Protein 1N10 (pdb70)

B-factor: mean 45.15, std 18.93, range [12.48, 135.52]

Secondary structure (DSSP, 8-state):
--SPPPSP---B---S-EEEEEEEE---TT----TTSTTTTT-EEEE-HHHHGGGTTSS-EEEEEE-SSTTB-S--EEEEEEEE-SS-SSSSEEEEEHHHHHTTBSTT-HHHHHTT-SEEEEEEE----PPTT---EEEE-TT-BTTEEEEEEE----SS-EEEEEEEEBTB-PPEEPBP-TTT-EEEE-SS---S-EEEEEEESSS-EEEEEEEE-SS--SSEEEE-/--SPP------B---S-EEEEEEEE---TT----TTSTTTTT-EEEE-HHHHGGGTTSS-EEEEEE-SSTTB-S--EEEEEEEE-SS-SSSSEEEEEHHHHHTTBSTT-HHHHHTT-SEEEEEEE----PPTT---EEEE-TT-BTTEEEEEEE----SS-EEEEEEEEBTB-PPEEPBP-GGG-EEEE-SS---S-EEEEEEESSS-EEEEEEEE-SS--SSEEEE-

Nearest PDB structures (foldseek):
  1n10-assembly2_B  TM=9.874E-01  e=1.298E-50  Phleum pratense
  2hcz-assembly1_X  TM=8.961E-01  e=4.725E-28  Zea mays
  7xc8-assembly1_A  TM=8.742E-01  e=3.033E-17  Gossypium hirsutum
  1whp-assembly1_A  TM=9.095E-01  e=6.668E-09  Phleum pratense
  6mfa-assembly1_A  TM=3.751E-01  e=1.039E+00  Homo sapiens

CATH classification: 2.40.40.10 (+1 more: 2.60.40.760)

InterPro domains:
  IPR005795 Major pollen allergen Lol pI [PR00829] (80-91)
  IPR005795 Major pollen allergen Lol pI [PR00829] (100-110)
  IPR005795 Major pollen allergen Lol pI [PR00829] (117-132)
  IPR005795 Major pollen allergen Lol pI [PR00829] (139-154)
  IPR005795 Major pollen allergen Lol pI [PR00829] (172-187)
  IPR005795 Major pollen allergen Lol pI [PR00829] (188-203)
  IPR005795 Major pollen allergen Lol pI [PR00829] (218-235)
  IPR005795 Major pollen allergen Lol pI [PR00829] (238-255)
  IPR007112 Expansin/pollen allergen, DPBB domain [PS50842] (61-167)
  IPR007112 Expansin/pollen allergen, DPBB domain [SM00837] (78-157)
  IPR007117 Expansin, cellulose-binding-like domain [PF01357] (170-251)
  IPR007117 Expansin, cellulose-binding-like domain [PS50843] (181-262)
  IPR007118 Expansin/Lol pI [PR01225] (40-55)
  IPR007118 Expansin/Lol pI [PR01225] (60-78)
  IPR007118 Expansin/Lol pI [PR01225] (82-100)
  IPR007118 Expansin/Lol pI [PR01225] (150-166)
  IPR007118 Expansin/Lol pI [PR01225] (209-223)
  IPR007118 Expansin/Lol pI [PR01225] (248-262)
  IPR009009 RlpA-like protein, double-psi beta-barrel domain [PF03330] (79-141)
  IPR036749 Expansin, cellulose-binding-like domain superfamily [G3DSA:2.60.40.760] (163-263)

Structure (mmCIF, N/CA/C/O backbone):
data_1N10
#
_entry.id   1N10
#
_cell.length_a   59.685
_cell.length_b   65.526
_cell.length_c   144.769
_cell.angle_alpha   90.0
_cell.angle_beta   90.0
_cell.angle_gamma   90.0
#
_symmetry.space_group_name_H-M   'P 21 21 21'
#
loop_
_entity.id
_entity.type
_entity.pdbx_description
1 polymer 'Pollen allergen Phl p 1'
2 non-polymer 2-acetamido-2-deoxy-beta-D-glucopyranose
#
loop_
_atom_site.group_PDB
_atom_site.id
_atom_site.type_symbol
_atom_site.label_atom_id
_atom_site.label_alt_id
_atom_site.label_comp_id
_atom_site.label_asym_id
_atom_site.label_entity_id
_atom_site.label_seq_id
_atom_site.pdbx_PDB_ins_code
_atom_site.Cartn_x
_atom_site.Cartn_y
_atom_site.Cartn_z
_atom_site.occupancy
_atom_site.B_iso_or_equiv
_atom_site.auth_seq_id
_atom_site.auth_comp_id
_atom_site.auth_asym_id
_atom_site.auth_atom_id
_atom_site.pdbx_PDB_model_num
ATOM 1 N N . PRO A 1 3 ? -10.644 30.649 49.092 1.00 99.67 1003 PRO A N 1
ATOM 2 C CA . PRO A 1 3 ? -9.182 30.551 49.313 1.00 98.80 1003 PRO A CA 1
ATOM 3 C C . PRO A 1 3 ? -8.335 31.209 48.214 1.00 96.63 1003 PRO A C 1
ATOM 4 O O . PRO A 1 3 ? -7.107 31.075 48.212 1.00 98.77 1003 PRO A O 1
ATOM 8 N N . LYS A 1 4 ? -9.002 31.912 47.294 1.00 94.47 1004 LYS A N 1
ATOM 9 C CA . LYS A 1 4 ? -8.363 32.633 46.176 1.00 90.13 1004 LYS A CA 1
ATOM 10 C C . LYS A 1 4 ? -7.788 31.726 45.070 1.00 85.01 1004 LYS A C 1
ATOM 11 O O . LYS A 1 4 ? -8.503 30.911 44.482 1.00 81.78 1004 LYS A O 1
ATOM 17 N N . VAL A 1 5 ? -6.504 31.900 44.768 1.00 75.79 1005 VAL A N 1
ATOM 18 C CA . VAL A 1 5 ? -5.829 31.084 43.763 1.00 67.95 1005 VAL A CA 1
ATOM 19 C C . VAL A 1 5 ? -4.767 30.256 44.454 1.00 63.19 1005 VAL A C 1
ATOM 20 O O . VAL A 1 5 ? -4.042 30.743 45.325 1.00 64.29 1005 VAL A O 1
ATOM 24 N N . PRO A 1 6 ? -4.651 28.989 44.056 1.00 57.87 1006 PRO A N 1
ATOM 25 C CA . PRO A 1 6 ? -3.689 28.040 44.615 1.00 54.68 1006 PRO A CA 1
ATOM 26 C C . PRO A 1 6 ? -2.260 28.555 44.750 1.00 50.25 1006 PRO A C 1
ATOM 27 O O . PRO A 1 6 ? -1.649 28.993 43.775 1.00 49.56 1006 PRO A O 1
ATOM 31 N N . PRO A 1 7 ? -1.714 28.519 45.974 1.00 47.90 1007 PRO A N 1
ATOM 32 C CA . PRO A 1 7 ? -0.346 28.978 46.202 1.00 42.46 1007 PRO A CA 1
ATOM 33 C C . PRO A 1 7 ? 0.671 28.106 45.472 1.00 39.49 1007 PRO A C 1
ATOM 34 O O . PRO A 1 7 ? 0.595 26.875 45.509 1.00 36.56 1007 PRO A O 1
ATOM 38 N N . GLY A 1 8 ? 1.614 28.759 44.803 1.00 38.13 1008 GLY A N 1
ATOM 39 C CA . GLY A 1 8 ? 2.637 28.039 44.080 1.00 38.30 1008 GLY A CA 1
ATOM 40 C C . GLY A 1 8 ? 3.505 27.307 45.073 1.00 36.31 1008 GLY A C 1
ATOM 41 O O . GLY A 1 8 ? 3.384 27.526 46.273 1.00 37.90 1008 GLY A O 1
ATOM 42 N N . PRO A 1 9 ? 4.399 26.429 44.610 1.00 35.34 1009 PRO A N 1
ATOM 43 C CA . PRO A 1 9 ? 5.276 25.679 45.517 1.00 35.90 1009 PRO A CA 1
ATOM 44 C C . PRO A 1 9 ? 5.975 26.493 46.599 1.00 34.23 1009 PRO A C 1
ATOM 45 O O . PRO A 1 9 ? 6.495 27.571 46.342 1.00 35.50 1009 PRO A O 1
ATOM 49 N N . ASN A 1 10 ? 5.970 25.949 47.812 1.00 36.79 1010 ASN A N 1
ATOM 50 C CA . ASN A 1 10 ? 6.600 26.569 48.973 1.00 36.64 1010 ASN A CA 1
ATOM 51 C C . ASN A 1 10 ? 8.058 26.925 48.683 1.00 35.24 1010 ASN A C 1
ATOM 52 O O . ASN A 1 10 ? 8.819 26.105 48.158 1.00 33.35 1010 ASN A O 1
ATOM 57 N N . ILE A 1 11 ? 8.452 28.136 49.059 1.00 32.63 1011 ILE A N 1
ATOM 58 C CA . ILE A 1 11 ? 9.821 28.580 48.857 1.00 32.28 1011 ILE A CA 1
ATOM 59 C C . ILE A 1 11 ? 10.710 28.000 49.941 1.00 31.77 1011 ILE A C 1
ATOM 60 O O . ILE A 1 11 ? 10.897 28.605 50.987 1.00 31.08 1011 ILE A O 1
ATOM 65 N N . THR A 1 12 ? 11.250 26.815 49.703 1.00 34.62 1012 THR A N 1
ATOM 66 C CA . THR A 1 12 ? 12.128 26.198 50.691 1.00 36.68 1012 THR A CA 1
ATOM 67 C C . THR A 1 12 ? 13.420 25.732 50.040 1.00 35.97 1012 THR A C 1
ATOM 68 O O . THR A 1 12 ? 13.498 25.549 48.816 1.00 34.41 1012 THR A O 1
ATOM 72 N N . ALA A 1 13 ? 14.435 25.549 50.876 1.00 34.77 1013 ALA A N 1
ATOM 73 C CA . ALA A 1 13 ? 15.721 25.085 50.403 1.00 34.64 1013 ALA A CA 1
ATOM 74 C C . ALA A 1 13 ? 15.434 23.721 49.802 1.00 34.95 1013 ALA A C 1
ATOM 75 O O . ALA A 1 13 ? 14.599 22.989 50.317 1.00 36.36 1013 ALA A O 1
ATOM 77 N N . THR A 1 14 ? 16.084 23.374 48.703 1.00 34.25 1014 THR A N 1
ATOM 78 C CA . THR A 1 14 ? 15.823 22.068 48.117 1.00 32.20 1014 THR A CA 1
ATOM 79 C C . THR A 1 14 ? 16.988 21.609 47.265 1.00 33.05 1014 THR A C 1
ATOM 80 O O . THR A 1 14 ? 17.868 22.395 46.919 1.00 32.89 1014 THR A O 1
ATOM 84 N N . TYR A 1 15 ? 16.990 20.322 46.937 1.00 32.76 1015 TYR A N 1
ATOM 85 C CA . TYR A 1 15 ? 18.031 19.780 46.086 1.00 30.48 1015 TYR A CA 1
ATOM 86 C C . TYR A 1 15 ? 17.607 20.286 44.734 1.00 32.15 1015 TYR A C 1
ATOM 87 O O . TYR A 1 15 ? 16.418 20.548 44.518 1.00 29.78 1015 TYR A O 1
ATOM 96 N N . GLY A 1 16 ? 18.575 20.454 43.844 1.00 34.08 1016 GLY A N 1
ATOM 97 C CA . GLY A 1 16 ? 18.275 20.954 42.522 1.00 40.12 1016 GLY A CA 1
ATOM 98 C C . GLY A 1 16 ? 17.184 20.175 41.830 1.00 42.49 1016 GLY A C 1
ATOM 99 O O . GLY A 1 16 ? 16.376 19.495 42.455 1.00 42.20 1016 GLY A O 1
ATOM 100 N N . ASP A 1 17 ? 17.149 20.299 40.517 1.00 46.53 1017 ASP A N 1
ATOM 101 C CA . ASP A 1 17 ? 16.172 19.588 39.713 1.00 51.87 1017 ASP A CA 1
ATOM 102 C C . ASP A 1 17 ? 16.762 19.640 38.320 1.00 50.47 1017 ASP A C 1
ATOM 103 O O . ASP A 1 17 ? 16.127 19.279 37.340 1.00 50.90 1017 ASP A O 1
ATOM 108 N N . LYS A 1 18 ? 18.005 20.109 38.264 1.00 51.55 1018 LYS A N 1
ATOM 109 C CA . LYS A 1 18 ? 18.743 20.213 37.020 1.00 51.49 1018 LYS A CA 1
ATOM 110 C C . LYS A 1 18 ? 19.747 19.072 37.010 1.00 48.52 1018 LYS A C 1
ATOM 111 O O . LYS A 1 18 ? 20.139 18.569 38.066 1.00 49.15 1018 LYS A O 1
ATOM 117 N N . TRP A 1 19 ? 20.176 18.678 35.818 1.00 44.78 1019 TRP A N 1
ATOM 118 C CA . TRP A 1 19 ? 21.105 17.573 35.686 1.00 41.55 1019 TRP A CA 1
ATOM 119 C C . TRP A 1 19 ? 22.573 17.914 35.821 1.00 39.83 1019 TRP A C 1
ATOM 120 O O . TRP A 1 19 ? 23.039 18.924 35.315 1.00 38.72 1019 TRP A O 1
ATOM 131 N N . LEU A 1 20 ? 23.293 17.040 36.513 1.00 37.82 1020 LEU A N 1
ATOM 132 C CA . LEU A 1 20 ? 24.719 17.192 36.733 1.00 37.93 1020 LEU A CA 1
ATOM 133 C C . LEU A 1 20 ? 25.440 16.111 35.934 1.00 36.68 1020 LEU A C 1
ATOM 134 O O . LEU A 1 20 ? 24.851 15.090 35.591 1.00 38.23 1020 LEU A O 1
ATOM 139 N N . ASP A 1 21 ? 26.716 16.336 35.644 1.00 37.60 1021 ASP A N 1
ATOM 140 C CA . ASP A 1 21 ? 27.501 15.387 34.859 1.00 37.00 1021 ASP A CA 1
ATOM 141 C C . ASP A 1 21 ? 28.476 14.591 35.702 1.00 35.03 1021 ASP A C 1
ATOM 142 O O . ASP A 1 21 ? 29.151 15.137 36.574 1.00 35.06 1021 ASP A O 1
ATOM 147 N N . ALA A 1 22 ? 28.567 13.296 35.429 1.00 31.30 1022 ALA A N 1
ATOM 148 C CA . ALA A 1 22 ? 29.464 12.444 36.189 1.00 28.84 1022 ALA A CA 1
ATOM 149 C C . ALA A 1 22 ? 29.997 11.318 35.350 1.00 27.30 1022 ALA A C 1
ATOM 150 O O . ALA A 1 22 ? 29.355 10.874 34.404 1.00 26.15 1022 ALA A O 1
ATOM 152 N N . LYS A 1 23 ? 31.191 10.866 35.703 1.00 28.52 1023 LYS A N 1
ATOM 153 C CA . LYS A 1 23 ? 31.818 9.754 35.012 1.00 30.54 1023 LYS A CA 1
ATOM 154 C C . LYS A 1 23 ? 31.139 8.539 35.638 1.00 28.30 1023 LYS A C 1
ATOM 155 O O . LYS A 1 23 ? 30.606 8.637 36.741 1.00 28.45 1023 LYS A O 1
ATOM 161 N N . SER A 1 24 ? 31.138 7.406 34.951 1.00 27.63 1024 SER A N 1
ATOM 162 C CA . SER A 1 24 ? 30.516 6.217 35.516 1.00 28.68 1024 SER A CA 1
ATOM 163 C C . SER A 1 24 ? 31.178 4.923 35.086 1.00 27.74 1024 SER A C 1
ATOM 164 O O . SER A 1 24 ? 31.497 4.731 33.916 1.00 28.53 1024 SER A O 1
ATOM 167 N N . THR A 1 25 ? 31.369 4.039 36.054 1.00 28.32 1025 THR A N 1
ATOM 168 C CA . THR A 1 25 ? 31.969 2.731 35.827 1.00 27.93 1025 THR A CA 1
ATOM 169 C C . THR A 1 25 ? 31.195 1.739 36.689 1.00 31.01 1025 THR A C 1
ATOM 170 O O . THR A 1 25 ? 30.360 2.144 37.496 1.00 29.75 1025 THR A O 1
ATOM 174 N N . TRP A 1 26 ? 31.460 0.447 36.542 1.00 33.03 1026 TRP A N 1
ATOM 175 C CA . TRP A 1 26 ? 30.736 -0.513 37.360 1.00 38.66 1026 TRP A CA 1
ATOM 176 C C . TRP A 1 26 ? 31.556 -1.639 37.965 1.00 42.70 1026 TRP A C 1
ATOM 177 O O . TRP A 1 26 ? 32.718 -1.840 37.614 1.00 43.37 1026 TRP A O 1
ATOM 188 N N . TYR A 1 27 ? 30.920 -2.355 38.895 1.00 47.85 1027 TYR A N 1
ATOM 189 C CA . TYR A 1 27 ? 31.507 -3.497 39.592 1.00 52.21 1027 TYR A CA 1
ATOM 190 C C . TYR A 1 27 ? 30.518 -4.661 39.688 1.00 55.92 1027 TYR A C 1
ATOM 191 O O . TYR A 1 27 ? 29.306 -4.449 39.724 1.00 58.09 1027 TYR A O 1
ATOM 200 N N . GLY A 1 28 ? 31.030 -5.890 39.717 1.00 61.60 1028 GLY A N 1
ATOM 201 C CA . GLY A 1 28 ? 30.162 -7.067 39.801 1.00 66.82 1028 GLY A CA 1
ATOM 202 C C . GLY A 1 28 ? 30.741 -8.164 40.693 1.00 69.04 1028 GLY A C 1
ATOM 203 O O . GLY A 1 28 ? 30.102 -9.198 40.922 1.00 72.97 1028 GLY A O 1
ATOM 204 N N . GLY A 1 39 ? 28.897 -5.762 52.344 1.00 54.04 1039 GLY A N 1
ATOM 205 C CA . GLY A 1 39 ? 29.832 -5.070 53.215 1.00 54.92 1039 GLY A CA 1
ATOM 206 C C . GLY A 1 39 ? 30.248 -3.663 52.787 1.00 53.89 1039 GLY A C 1
ATOM 207 O O . GLY A 1 39 ? 31.437 -3.338 52.801 1.00 56.21 1039 GLY A O 1
ATOM 208 N N . GLY A 1 40 ? 29.285 -2.824 52.406 1.00 51.64 1040 GLY A N 1
ATOM 209 C CA . GLY A 1 40 ? 29.610 -1.463 52.008 1.00 47.31 1040 GLY A CA 1
ATOM 210 C C . GLY A 1 40 ? 29.777 -0.570 53.229 1.00 46.59 1040 GLY A C 1
ATOM 211 O O . GLY A 1 40 ? 29.376 -0.943 54.335 1.00 45.65 1040 GLY A O 1
ATOM 212 N N . ALA A 1 41 ? 30.356 0.611 53.041 1.00 42.12 1041 ALA A N 1
ATOM 213 C CA . ALA A 1 41 ? 30.577 1.540 54.148 1.00 40.33 1041 ALA A CA 1
ATOM 214 C C . ALA A 1 41 ? 29.301 1.926 54.894 1.00 39.21 1041 ALA A C 1
ATOM 215 O O . ALA A 1 41 ? 29.337 2.315 56.064 1.00 39.30 1041 ALA A O 1
ATOM 217 N N . CYS A 1 42 ? 28.169 1.818 54.214 1.00 40.50 1042 CYS A N 1
ATOM 218 C CA . CYS A 1 42 ? 26.883 2.179 54.802 1.00 38.50 1042 CYS A CA 1
ATOM 219 C C . CYS A 1 42 ? 26.270 1.081 55.650 1.00 39.42 1042 CYS A C 1
ATOM 220 O O . CYS A 1 42 ? 25.220 1.275 56.245 1.00 40.55 1042 CYS A O 1
ATOM 223 N N . GLY A 1 43 ? 26.905 -0.084 55.673 1.00 39.75 1043 GLY A N 1
ATOM 224 C CA . GLY A 1 43 ? 26.392 -1.177 56.472 1.00 42.75 1043 GLY A CA 1
ATOM 225 C C . GLY A 1 43 ? 25.126 -1.859 55.991 1.00 45.24 1043 GLY A C 1
ATOM 226 O O . GLY A 1 43 ? 24.460 -2.520 56.778 1.00 43.64 1043 GLY A O 1
ATOM 227 N N . TYR A 1 44 ? 24.767 -1.710 54.727 1.00 44.52 1044 TYR A N 1
ATOM 228 C CA . TYR A 1 44 ? 23.575 -2.385 54.245 1.00 50.43 1044 TYR A CA 1
ATOM 229 C C . TYR A 1 44 ? 23.967 -3.829 53.940 1.00 54.31 1044 TYR A C 1
ATOM 230 O O . TYR A 1 44 ? 25.094 -4.088 53.539 1.00 57.96 1044 TYR A O 1
ATOM 239 N N . LYS A 1 45 ? 23.047 -4.772 54.119 1.00 62.83 1045 LYS A N 1
ATOM 240 C CA . LYS A 1 45 ? 23.379 -6.179 53.903 1.00 67.35 1045 LYS A CA 1
ATOM 241 C C . LYS A 1 45 ? 22.930 -6.852 52.602 1.00 65.48 1045 LYS A C 1
ATOM 242 O O . LYS A 1 45 ? 23.736 -7.035 51.687 1.00 65.81 1045 LYS A O 1
ATOM 248 N N . ASP A 1 46 ? 21.664 -7.239 52.515 1.00 61.70 1046 ASP A N 1
ATOM 249 C CA . ASP A 1 46 ? 21.181 -7.915 51.314 1.00 59.07 1046 ASP A CA 1
ATOM 250 C C . ASP A 1 46 ? 20.705 -6.925 50.265 1.00 54.26 1046 ASP A C 1
ATOM 251 O O . ASP A 1 46 ? 19.507 -6.714 50.077 1.00 53.23 1046 ASP A O 1
ATOM 256 N N . VAL A 1 47 ? 21.674 -6.341 49.568 1.00 47.13 1047 VAL A N 1
ATOM 257 C CA . VAL A 1 47 ? 21.424 -5.330 48.551 1.00 39.13 1047 VAL A CA 1
ATOM 258 C C . VAL A 1 47 ? 20.845 -5.844 47.241 1.00 40.77 1047 VAL A C 1
ATOM 259 O O . VAL A 1 47 ? 20.308 -5.068 46.451 1.00 39.54 1047 VAL A O 1
ATOM 263 N N . ASP A 1 48 ? 20.951 -7.146 47.005 1.00 45.56 1048 ASP A N 1
ATOM 264 C CA . ASP A 1 48 ? 20.408 -7.740 45.787 1.00 49.66 1048 ASP A CA 1
ATOM 265 C C . ASP A 1 48 ? 18.898 -7.901 45.962 1.00 48.38 1048 ASP A C 1
ATOM 266 O O . ASP A 1 48 ? 18.138 -7.918 44.993 1.00 48.66 1048 ASP A O 1
ATOM 271 N N . LYS A 1 49 ? 18.475 -7.997 47.217 1.00 47.37 1049 LYS A N 1
ATOM 272 C CA . LYS A 1 49 ? 17.070 -8.155 47.566 1.00 45.33 1049 LYS A CA 1
ATOM 273 C C . LYS A 1 49 ? 16.450 -6.782 47.817 1.00 42.24 1049 LYS A C 1
ATOM 274 O O . LYS A 1 49 ? 17.166 -5.786 47.962 1.00 44.97 1049 LYS A O 1
ATOM 280 N N . PRO A 1 50 ? 15.111 -6.705 47.883 1.00 43.78 1050 PRO A N 1
ATOM 281 C CA . PRO A 1 50 ? 14.435 -5.429 48.125 1.00 38.05 1050 PRO A CA 1
ATOM 282 C C . PRO A 1 50 ? 14.915 -4.814 49.428 1.00 34.21 1050 PRO A C 1
ATOM 283 O O . PRO A 1 50 ? 15.447 -5.511 50.290 1.00 35.81 1050 PRO A O 1
ATOM 287 N N . PRO A 1 51 ? 14.742 -3.494 49.586 1.00 32.02 1051 PRO A N 1
ATOM 288 C CA . PRO A 1 51 ? 14.128 -2.591 48.609 1.00 32.06 1051 PRO A CA 1
ATOM 289 C C . PRO A 1 51 ? 15.060 -2.091 47.503 1.00 28.40 1051 PRO A C 1
ATOM 290 O O . PRO A 1 51 ? 14.593 -1.592 46.491 1.00 28.71 1051 PRO A O 1
ATOM 294 N N . PHE A 1 52 ? 16.372 -2.221 47.700 1.00 30.62 1052 PHE A N 1
ATOM 295 C CA . PHE A 1 52 ? 17.344 -1.758 46.707 1.00 29.49 1052 PHE A CA 1
ATOM 296 C C . PHE A 1 52 ? 17.279 -2.519 45.398 1.00 31.50 1052 PHE A C 1
ATOM 297 O O . PHE A 1 52 ? 17.190 -1.910 44.326 1.00 32.08 1052 PHE A O 1
ATOM 305 N N . SER A 1 53 ? 17.346 -3.848 45.490 1.00 30.34 1053 SER A N 1
ATOM 306 C CA . SER A 1 53 ? 17.270 -4.724 44.322 1.00 29.97 1053 SER A CA 1
ATOM 307 C C . SER A 1 53 ? 18.355 -4.517 43.282 1.00 29.50 1053 SER A C 1
ATOM 308 O O . SER A 1 53 ? 18.065 -4.449 42.097 1.00 29.00 1053 SER A O 1
ATOM 311 N N . GLY A 1 54 ? 19.601 -4.414 43.720 1.00 29.36 1054 GLY A N 1
ATOM 312 C CA . GLY A 1 54 ? 20.688 -4.253 42.776 1.00 28.91 1054 GLY A CA 1
ATOM 313 C C . GLY A 1 54 ? 20.886 -2.845 42.265 1.00 28.94 1054 GLY A C 1
ATOM 314 O O . GLY A 1 54 ? 21.952 -2.530 41.730 1.00 30.83 1054 GLY A O 1
ATOM 315 N N . MET A 1 55 ? 19.870 -1.997 42.408 1.00 29.95 1055 MET A N 1
ATOM 316 C CA . MET A 1 55 ? 19.974 -0.610 41.955 1.00 30.02 1055 MET A CA 1
ATOM 317 C C . MET A 1 55 ? 20.851 0.178 42.937 1.00 29.44 1055 MET A C 1
ATOM 318 O O . MET A 1 55 ? 20.369 1.045 43.673 1.00 29.14 1055 MET A O 1
ATOM 323 N N . THR A 1 56 ? 22.146 -0.114 42.938 1.00 26.76 1056 THR A N 1
ATOM 324 C CA . THR A 1 56 ? 23.043 0.527 43.874 1.00 28.31 1056 THR A CA 1
ATOM 325 C C . THR A 1 56 ? 24.329 0.989 43.234 1.00 28.73 1056 THR A C 1
ATOM 326 O O . THR A 1 56 ? 24.635 0.605 42.111 1.00 29.53 1056 THR A O 1
ATOM 330 N N . GLY A 1 57 ? 25.083 1.815 43.958 1.00 31.70 1057 GLY A N 1
ATOM 331 C CA . GLY A 1 57 ? 26.343 2.306 43.437 1.00 33.22 1057 GLY A CA 1
ATOM 332 C C . GLY A 1 57 ? 27.221 3.017 44.447 1.00 34.22 1057 GLY A C 1
ATOM 333 O O . GLY A 1 57 ? 26.713 3.611 45.394 1.00 38.26 1057 GLY A O 1
ATOM 334 N N . CYS A 1 58 ? 28.540 2.922 44.259 1.00 38.14 1058 CYS A N 1
ATOM 335 C CA . CYS A 1 58 ? 29.518 3.591 45.124 1.00 37.19 1058 CYS A CA 1
ATOM 336 C C . CYS A 1 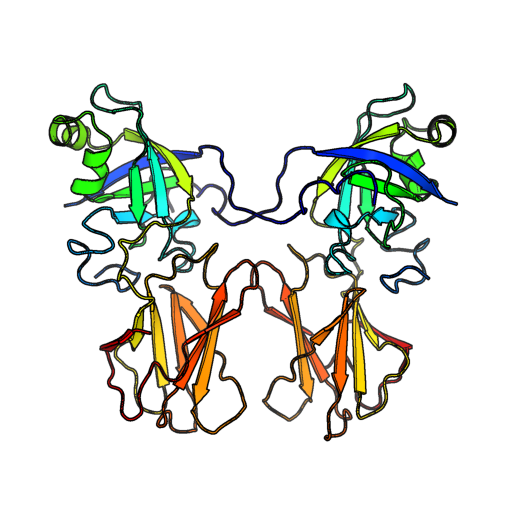58 ? 29.457 5.100 44.689 1.00 38.77 1058 CYS A C 1
ATOM 337 O O . CYS A 1 58 ? 29.395 5.415 43.499 1.00 35.77 1058 CYS A O 1
ATOM 340 N N . GLY A 1 59 ? 29.442 6.032 45.633 1.00 35.49 1059 GLY A N 1
ATOM 341 C CA . GLY A 1 59 ? 29.411 7.439 45.254 1.00 36.34 1059 GLY A CA 1
ATOM 342 C C . GLY A 1 59 ? 30.605 8.173 45.843 1.00 35.12 1059 GLY A C 1
ATOM 343 O O . GLY A 1 59 ? 30.914 7.984 47.021 1.00 36.24 1059 GLY A O 1
ATOM 344 N N . ASN A 1 60 ? 31.294 9.013 45.075 1.00 32.35 1060 ASN A N 1
ATOM 345 C CA . ASN A 1 60 ? 32.451 9.688 45.656 1.00 30.00 1060 ASN A CA 1
ATOM 346 C C . ASN A 1 60 ? 32.087 10.808 46.629 1.00 29.33 1060 ASN A C 1
ATOM 347 O O . ASN A 1 60 ? 30.955 11.290 46.659 1.00 30.43 1060 ASN A O 1
ATOM 352 N N . THR A 1 61 ? 33.074 11.198 47.429 1.00 27.91 1061 THR A N 1
ATOM 353 C CA . THR A 1 61 ? 32.946 12.219 48.465 1.00 27.35 1061 THR A CA 1
ATOM 354 C C . THR A 1 61 ? 31.806 13.271 48.452 1.00 25.94 1061 THR A C 1
ATOM 355 O O . THR A 1 61 ? 31.163 13.485 49.467 1.00 22.20 1061 THR A O 1
ATOM 359 N N . PRO A 1 62 ? 31.540 13.945 47.327 1.00 23.18 1062 PRO A N 1
ATOM 360 C CA . PRO A 1 62 ? 30.444 14.925 47.379 1.00 24.12 1062 PRO A CA 1
ATOM 361 C C . PRO A 1 62 ? 29.044 14.304 47.371 1.00 26.25 1062 PRO A C 1
ATOM 362 O O . PRO A 1 62 ? 28.040 14.999 47.542 1.00 25.16 1062 PRO A O 1
ATOM 366 N N . ILE A 1 63 ? 28.990 12.993 47.158 1.00 25.08 1063 ILE A N 1
ATOM 367 C CA . ILE A 1 63 ? 27.736 12.255 47.100 1.00 20.41 1063 ILE A CA 1
ATOM 368 C C . ILE A 1 63 ? 27.587 11.455 48.381 1.00 23.95 1063 ILE A C 1
ATOM 369 O O . ILE A 1 63 ? 26.515 11.447 49.012 1.00 21.60 1063 ILE A O 1
ATOM 374 N N . PHE A 1 64 ? 28.683 10.801 48.766 1.00 24.25 1064 PHE A N 1
ATOM 375 C CA . PHE A 1 64 ? 28.706 10.004 49.979 1.00 23.99 1064 PHE A CA 1
ATOM 376 C C . PHE A 1 64 ? 28.570 10.916 51.196 1.00 25.52 1064 PHE A C 1
ATOM 377 O O . PHE A 1 64 ? 27.863 10.588 52.144 1.00 25.52 1064 PHE A O 1
ATOM 385 N N . LYS A 1 65 ? 29.243 12.065 51.155 1.00 2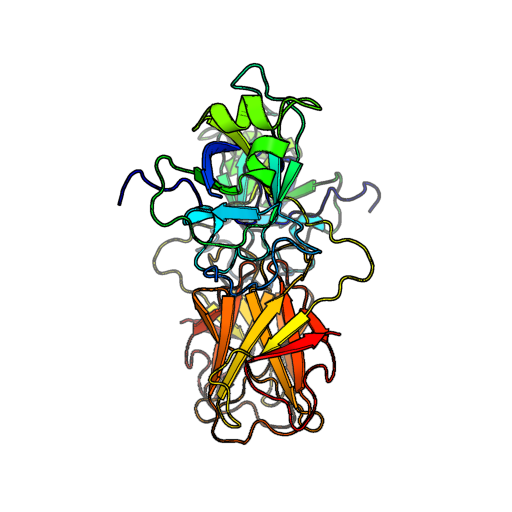6.15 1065 LYS A N 1
ATOM 386 C CA . LYS A 1 65 ? 29.214 13.039 52.248 1.00 26.60 1065 LYS A CA 1
ATOM 387 C C . LYS A 1 65 ? 29.466 12.397 53.607 1.00 27.91 1065 LYS A C 1
ATOM 388 O O . LYS A 1 65 ? 28.691 12.568 54.553 1.00 29.46 1065 LYS A O 1
ATOM 394 N N . SER A 1 66 ? 30.561 11.645 53.680 1.00 30.41 1066 SER A N 1
ATOM 395 C CA . SER A 1 66 ? 30.971 10.954 54.897 1.00 31.40 1066 SER A CA 1
ATOM 396 C C . SER A 1 66 ? 29.974 9.943 55.481 1.00 31.83 1066 SER A C 1
ATOM 397 O O . SER A 1 66 ? 30.146 9.489 56.616 1.00 30.90 1066 SER A O 1
ATOM 400 N N . GLY A 1 67 ? 28.946 9.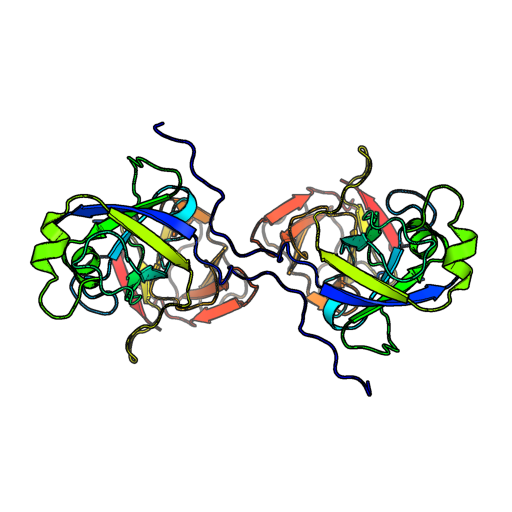589 54.716 1.00 29.41 1067 GLY A N 1
ATOM 401 C CA . GLY A 1 67 ? 27.960 8.639 55.198 1.00 30.54 1067 GLY A CA 1
ATOM 402 C C . GLY A 1 67 ? 26.577 9.259 55.233 1.00 30.00 1067 GLY A C 1
ATOM 403 O O . GLY A 1 67 ? 25.548 8.590 55.084 1.00 28.45 1067 GLY A O 1
ATOM 404 N N . ARG A 1 68 ? 26.560 10.568 55.423 1.00 30.17 1068 ARG A N 1
ATOM 405 C CA . ARG A 1 68 ? 25.314 11.312 55.482 1.00 28.29 1068 ARG A CA 1
ATOM 406 C C . ARG A 1 68 ? 24.475 11.022 54.240 1.00 25.28 1068 ARG A C 1
ATOM 407 O O . ARG A 1 68 ? 23.257 11.170 54.262 1.00 23.75 1068 ARG A O 1
ATOM 415 N N . GLY A 1 69 ? 25.132 10.603 53.165 1.00 22.18 1069 GLY A N 1
ATOM 416 C CA . GLY A 1 69 ? 24.423 10.323 51.933 1.00 22.79 1069 GLY A CA 1
ATOM 417 C C . GLY A 1 69 ? 24.189 8.858 51.641 1.00 22.64 1069 GLY A C 1
ATOM 418 O O . GLY A 1 69 ? 24.059 8.475 50.485 1.00 22.34 1069 GLY A O 1
ATOM 419 N N . CYS A 1 70 ? 24.110 8.035 52.679 1.00 25.90 1070 CYS A N 1
ATOM 420 C CA . CYS A 1 70 ? 23.899 6.609 52.483 1.00 28.21 1070 CYS A CA 1
ATOM 421 C C . CYS A 1 70 ? 22.504 6.204 51.969 1.00 30.69 1070 CYS A C 1
ATOM 422 O O . CYS A 1 70 ? 22.354 5.243 51.214 1.00 32.81 1070 CYS A O 1
ATOM 425 N N . GLY A 1 71 ? 21.462 6.907 52.348 1.00 28.74 1071 GLY A N 1
ATOM 426 C CA . GLY A 1 71 ? 20.190 6.482 51.803 1.00 30.56 1071 GLY A CA 1
ATOM 427 C C . GLY A 1 71 ? 19.990 7.041 50.407 1.00 30.95 1071 GLY A C 1
ATOM 428 O O . GLY A 1 71 ? 19.133 6.575 49.667 1.00 31.48 1071 GLY A O 1
ATOM 429 N N . SER A 1 72 ? 20.782 8.053 50.065 1.00 31.06 1072 SER A N 1
ATOM 430 C CA . SER A 1 72 ? 20.716 8.746 48.781 1.00 30.95 1072 SER A CA 1
ATOM 431 C C . SER A 1 72 ? 20.198 7.998 47.569 1.00 31.47 1072 SER A C 1
ATOM 432 O O . SER A 1 72 ? 20.644 6.889 47.278 1.00 33.26 1072 SER A O 1
ATOM 435 N N . CYS A 1 73 ? 19.263 8.621 46.857 1.00 32.91 1073 CYS A N 1
ATOM 436 C CA . CYS A 1 73 ? 18.738 8.068 45.614 1.00 33.84 1073 CYS A CA 1
ATOM 437 C C . CYS A 1 73 ? 19.001 9.099 44.526 1.00 32.87 1073 CYS A C 1
ATOM 438 O O . CYS A 1 73 ? 18.864 10.298 44.751 1.00 33.06 1073 CYS A O 1
ATOM 441 N N . PHE A 1 74 ? 19.400 8.647 43.351 1.00 30.90 1074 PHE A N 1
ATOM 442 C CA . PHE A 1 74 ? 19.633 9.576 42.258 1.00 29.88 1074 PHE A CA 1
ATOM 443 C C . PHE A 1 74 ? 18.996 9.039 40.996 1.00 29.27 1074 PHE A C 1
ATOM 444 O O . PHE A 1 74 ? 18.851 7.837 40.819 1.00 29.26 1074 PHE A O 1
ATOM 452 N N . GLU A 1 75 ? 18.580 9.941 40.126 1.00 31.24 1075 GLU A N 1
ATOM 453 C CA . GLU A 1 75 ? 18.029 9.525 38.860 1.00 31.27 1075 GLU A CA 1
ATOM 454 C C . GLU A 1 75 ? 19.251 9.587 38.005 1.00 29.73 1075 GLU A C 1
ATOM 455 O O . GLU A 1 75 ? 20.050 10.518 38.133 1.00 30.23 1075 GLU A O 1
ATOM 461 N N . ILE A 1 76 ? 19.430 8.600 37.147 1.00 28.46 1076 ILE A N 1
ATOM 462 C CA . ILE A 1 76 ? 20.586 8.631 36.276 1.00 28.59 1076 ILE A CA 1
ATOM 463 C C . ILE A 1 76 ? 20.153 8.211 34.890 1.00 30.95 1076 ILE A C 1
ATOM 464 O O . ILE A 1 76 ? 19.508 7.184 34.709 1.00 29.83 1076 ILE A O 1
ATOM 469 N N . LYS A 1 77 ? 20.473 9.050 33.917 1.00 35.12 1077 LYS A N 1
ATOM 470 C CA . LYS A 1 77 ? 20.121 8.786 32.539 1.00 41.01 1077 LYS A CA 1
ATOM 471 C C . LYS A 1 77 ? 21.439 8.764 31.822 1.00 43.11 1077 LYS A C 1
ATOM 472 O O . LYS A 1 77 ? 22.477 9.104 32.391 1.00 45.64 1077 LYS A O 1
ATOM 478 N N . CYS A 1 78 ? 21.396 8.382 30.559 1.00 47.30 1078 CYS A N 1
ATOM 479 C CA . CYS A 1 78 ? 22.602 8.329 29.772 1.00 50.71 1078 CYS A CA 1
ATOM 480 C C . CYS A 1 78 ? 22.275 8.448 28.297 1.00 53.16 1078 CYS A C 1
ATOM 481 O O . CYS A 1 78 ? 21.282 7.906 27.838 1.00 53.06 1078 CYS A O 1
ATOM 484 N N . THR A 1 79 ? 23.108 9.165 27.554 1.00 55.39 1079 THR A N 1
ATOM 485 C CA . THR A 1 79 ? 22.883 9.342 26.121 1.00 56.61 1079 THR A CA 1
ATOM 486 C C . THR A 1 79 ? 24.171 9.056 25.357 1.00 57.85 1079 THR A C 1
ATOM 487 O O . THR A 1 79 ? 24.175 8.980 24.133 1.00 61.94 1079 THR A O 1
ATOM 491 N N . LYS A 1 80 ? 25.260 8.888 26.103 1.00 64.51 1080 LYS A N 1
ATOM 492 C CA . LYS A 1 80 ? 26.577 8.643 25.521 1.00 63.87 1080 LYS A CA 1
ATOM 493 C C . LYS A 1 80 ? 26.621 7.518 24.494 1.00 57.81 1080 LYS A C 1
ATOM 494 O O . LYS A 1 80 ? 26.323 7.767 23.329 1.00 56.74 1080 LYS A O 1
ATOM 500 N N . PRO A 1 81 ? 26.972 6.271 24.887 1.00 62.16 1081 PRO A N 1
ATOM 501 C CA . PRO A 1 81 ? 26.987 5.276 23.811 1.00 57.21 1081 PRO A CA 1
ATOM 502 C C . PRO A 1 81 ? 25.597 4.916 23.293 1.00 57.34 1081 PRO A C 1
ATOM 503 O O . PRO A 1 81 ? 24.604 5.047 23.999 1.00 60.09 1081 PRO A O 1
ATOM 507 N N . GLU A 1 82 ? 25.549 4.466 22.044 1.00 64.90 1082 GLU A N 1
ATOM 508 C CA . GLU A 1 82 ? 24.308 4.107 21.373 1.00 67.87 1082 GLU A CA 1
ATOM 509 C C . GLU A 1 82 ? 23.328 3.315 22.214 1.00 62.13 1082 GLU A C 1
ATOM 510 O O . GLU A 1 82 ? 22.126 3.557 22.160 1.00 63.23 1082 GLU A O 1
ATOM 516 N N . ALA A 1 83 ? 23.842 2.370 22.990 1.00 58.49 1083 ALA A N 1
ATOM 517 C CA . ALA A 1 83 ? 22.995 1.531 23.829 1.00 55.57 1083 ALA A CA 1
ATOM 518 C C . ALA A 1 83 ? 22.176 2.290 24.896 1.00 53.79 1083 ALA A C 1
ATOM 519 O O . ALA A 1 83 ? 21.154 1.791 25.383 1.00 51.37 1083 ALA A O 1
ATOM 521 N N . CYS A 1 84 ? 22.614 3.496 25.249 1.00 51.84 1084 CYS A N 1
ATOM 522 C CA . CYS A 1 84 ? 21.914 4.300 26.249 1.00 48.72 1084 CYS A CA 1
ATOM 523 C C . CYS A 1 84 ? 20.509 4.729 25.849 1.00 45.13 1084 CYS A C 1
ATOM 524 O O . CYS A 1 84 ? 20.297 5.321 24.794 1.00 44.03 1084 CYS A O 1
ATOM 527 N N . SER A 1 85 ? 19.548 4.424 26.712 1.00 41.39 1085 SER A N 1
ATOM 528 C CA . SER A 1 85 ? 18.152 4.746 26.455 1.00 40.11 1085 SER A CA 1
ATOM 529 C C . SER A 1 85 ? 17.809 6.224 26.516 1.00 41.56 1085 SER A C 1
ATOM 530 O O . SER A 1 85 ? 16.834 6.656 25.914 1.00 41.89 1085 SER A O 1
ATOM 533 N N . GLY A 1 86 ? 18.595 7.005 27.242 1.00 43.15 1086 GLY A N 1
ATOM 534 C CA . GLY A 1 86 ? 18.285 8.416 27.357 1.00 46.73 1086 GLY A CA 1
ATOM 535 C C . GLY A 1 86 ? 17.193 8.558 28.397 1.00 48.82 1086 GLY A C 1
ATOM 536 O O . GLY A 1 86 ? 16.725 9.657 28.684 1.00 51.77 1086 GLY A O 1
ATOM 537 N N . GLU A 1 87 ? 16.792 7.418 28.954 1.00 53.29 1087 GLU A N 1
ATOM 538 C CA . GLU A 1 87 ? 15.762 7.340 29.989 1.00 56.04 1087 GLU A CA 1
ATOM 539 C C . GLU A 1 87 ? 16.447 7.236 31.361 1.00 51.97 1087 GLU A C 1
ATOM 540 O O . GLU A 1 87 ? 17.488 6.582 31.497 1.00 51.23 1087 GLU A O 1
ATOM 546 N N . PRO A 1 88 ? 15.868 7.870 32.396 1.00 47.69 1088 PRO A N 1
ATOM 547 C CA . PRO A 1 88 ? 16.438 7.843 33.745 1.00 42.88 1088 PRO A CA 1
ATOM 548 C C . PRO A 1 88 ? 16.041 6.642 34.585 1.00 40.24 1088 PRO A C 1
ATOM 549 O O . PRO A 1 88 ? 14.943 6.124 34.460 1.00 39.84 1088 PRO A O 1
ATOM 553 N N . VAL A 1 89 ? 16.951 6.220 35.454 1.00 37.45 1089 VAL A N 1
ATOM 554 C CA . VAL A 1 89 ? 16.736 5.092 36.346 1.00 34.63 1089 VAL A CA 1
ATOM 555 C C . VAL A 1 89 ? 17.210 5.513 37.737 1.00 32.67 1089 VAL A C 1
ATOM 556 O O . VAL A 1 89 ? 18.190 6.237 37.856 1.00 34.20 1089 VAL A O 1
ATOM 560 N N . VAL A 1 90 ? 16.515 5.079 38.785 1.00 30.28 1090 VAL A N 1
ATOM 561 C CA . VAL A 1 90 ? 16.900 5.441 40.151 1.00 27.41 1090 VAL A CA 1
ATOM 562 C C . VAL A 1 90 ? 17.858 4.447 40.814 1.00 27.66 1090 VAL A C 1
ATOM 563 O O . VAL A 1 90 ? 17.629 3.237 40.830 1.00 28.30 1090 VAL A O 1
ATOM 567 N N . VAL A 1 91 ? 18.928 4.988 41.375 1.00 25.62 1091 VAL A N 1
ATOM 568 C CA . VAL A 1 91 ? 19.962 4.216 42.050 1.00 23.71 1091 VAL A CA 1
ATOM 569 C C . VAL A 1 91 ? 20.029 4.614 43.537 1.00 24.14 1091 VAL A C 1
ATOM 570 O O . VAL A 1 91 ? 19.793 5.767 43.874 1.00 24.08 1091 VAL A O 1
ATOM 574 N N . HIS A 1 92 ? 20.326 3.671 44.425 1.00 23.35 1092 HIS A N 1
ATOM 575 C CA . HIS A 1 92 ? 20.444 4.004 45.841 1.00 23.25 1092 HIS A CA 1
ATOM 576 C C . HIS A 1 92 ? 21.936 4.003 46.140 1.00 23.27 1092 HIS A C 1
ATOM 577 O O . HIS A 1 92 ? 22.632 3.069 45.746 1.00 25.93 1092 HIS A O 1
ATOM 584 N N . ILE A 1 93 ? 22.447 5.029 46.810 1.00 20.36 1093 ILE A N 1
ATOM 585 C CA . ILE A 1 93 ? 23.876 5.058 47.120 1.00 19.43 1093 ILE A CA 1
ATOM 586 C C . ILE A 1 93 ? 24.102 4.146 48.307 1.00 20.25 1093 ILE A C 1
ATOM 587 O O . ILE A 1 93 ? 23.555 4.394 49.367 1.00 20.15 1093 ILE A O 1
ATOM 592 N N . THR A 1 94 ? 24.918 3.107 48.150 1.00 22.23 1094 THR A N 1
ATOM 593 C CA . THR A 1 94 ? 25.150 2.177 49.255 1.00 24.13 1094 THR A CA 1
ATOM 594 C C . THR A 1 94 ? 26.590 2.109 49.738 1.00 25.46 1094 THR A C 1
ATOM 595 O O . THR A 1 94 ? 26.903 1.319 50.644 1.00 23.83 1094 THR A O 1
ATOM 599 N N . ASP A 1 95 ? 27.464 2.928 49.154 1.00 27.79 1095 ASP A N 1
ATOM 600 C CA . ASP A 1 95 ? 28.863 2.867 49.539 1.00 31.27 1095 ASP A CA 1
ATOM 601 C C . ASP A 1 95 ? 29.682 4.109 49.189 1.00 33.12 1095 ASP A C 1
ATOM 602 O O . ASP A 1 95 ? 29.149 5.091 48.675 1.00 30.79 1095 ASP A O 1
ATOM 607 N N . ASP A 1 96 ? 30.982 4.037 49.479 1.00 34.44 1096 ASP A N 1
ATOM 608 C CA . ASP A 1 96 ? 31.931 5.122 49.244 1.00 35.76 1096 ASP A CA 1
ATOM 609 C C . ASP A 1 96 ? 32.871 4.836 48.066 1.00 37.11 1096 ASP A C 1
ATOM 610 O O . ASP A 1 96 ? 33.509 3.787 48.009 1.00 38.72 1096 ASP A O 1
ATOM 615 N N . ASN A 1 97 ? 32.956 5.772 47.126 1.00 39.21 1097 ASN A N 1
ATOM 616 C CA . ASN A 1 97 ? 33.846 5.612 45.980 1.00 39.46 1097 ASN A CA 1
ATOM 617 C C . ASN A 1 97 ? 35.153 6.316 46.319 1.00 42.56 1097 ASN A C 1
ATOM 618 O O . ASN A 1 97 ? 35.323 7.503 46.037 1.00 41.99 1097 ASN A O 1
ATOM 623 N N . GLU A 1 98 ? 36.072 5.573 46.925 1.00 44.34 1098 GLU A N 1
ATOM 624 C CA . GLU A 1 98 ? 37.354 6.114 47.342 1.00 48.69 1098 GLU A CA 1
ATOM 625 C C . GLU A 1 98 ? 38.295 6.541 46.220 1.00 49.99 1098 GLU A C 1
ATOM 626 O O . GLU A 1 98 ? 39.154 7.392 46.431 1.00 52.14 1098 GLU A O 1
ATOM 632 N N . GLU A 1 99 ? 38.142 5.977 45.027 1.00 51.91 1099 GLU A N 1
ATOM 633 C CA . GLU A 1 99 ? 39.033 6.342 43.924 1.00 52.40 1099 GLU A CA 1
ATOM 634 C C . GLU A 1 99 ? 38.320 7.014 42.752 1.00 43.80 1099 GLU A C 1
ATOM 635 O O . GLU A 1 99 ? 38.189 6.437 41.682 1.00 41.84 1099 GLU A O 1
ATOM 641 N N . PRO A 1 100 ? 37.852 8.254 42.942 1.00 35.64 1100 PRO A N 1
ATOM 642 C CA . PRO A 1 100 ? 37.158 8.957 41.860 1.00 33.39 1100 PRO A CA 1
ATOM 643 C C . PRO A 1 100 ? 38.102 9.347 40.725 1.00 30.51 1100 PRO A C 1
ATOM 644 O O . PRO A 1 100 ? 39.306 9.515 40.938 1.00 28.22 1100 PRO A O 1
ATOM 648 N N . ILE A 1 101 ? 37.543 9.495 39.525 1.00 28.15 1101 ILE A N 1
ATOM 649 C CA . ILE A 1 101 ? 38.315 9.868 38.349 1.00 26.83 1101 ILE A CA 1
ATOM 650 C C . ILE A 1 101 ? 37.762 11.116 37.667 1.00 27.70 1101 ILE A C 1
ATOM 651 O O . ILE A 1 101 ? 38.168 11.442 36.553 1.00 26.65 1101 ILE A O 1
ATOM 656 N N . ALA A 1 102 ? 36.843 11.803 38.341 1.00 28.35 1102 ALA A N 1
ATOM 657 C CA . ALA A 1 102 ? 36.214 13.013 37.825 1.00 30.50 1102 ALA A CA 1
ATOM 658 C C . ALA A 1 102 ? 35.549 13.694 39.006 1.00 32.93 1102 ALA A C 1
ATOM 659 O O . ALA A 1 102 ? 35.430 13.102 40.071 1.00 33.21 1102 ALA A O 1
ATOM 661 N N . PRO A 1 103 ? 35.120 14.955 38.849 1.00 35.67 1103 PRO A N 1
ATOM 662 C CA . PRO A 1 103 ? 34.471 15.640 39.977 1.00 35.60 1103 PRO A CA 1
ATOM 663 C C . PRO A 1 103 ? 33.420 14.754 40.642 1.00 34.82 1103 PRO A C 1
ATOM 664 O O . PRO A 1 103 ? 33.401 14.589 41.860 1.00 35.13 1103 PRO A O 1
ATOM 668 N N . TYR A 1 104 ? 32.544 14.187 39.826 1.00 32.24 1104 TYR A N 1
ATOM 669 C CA . TYR A 1 104 ? 31.507 13.293 40.320 1.00 30.46 1104 TYR A CA 1
ATOM 670 C C . TYR A 1 104 ? 31.756 11.947 39.678 1.00 27.71 1104 TYR A C 1
ATOM 671 O O . TYR A 1 104 ? 31.865 11.852 38.470 1.00 27.79 1104 TYR A O 1
ATOM 680 N N . HIS A 1 105 ? 31.848 10.901 40.478 1.00 27.55 1105 HIS A N 1
ATOM 681 C CA . HIS A 1 105 ? 32.087 9.589 39.907 1.00 27.30 1105 HIS A CA 1
ATOM 682 C C . HIS A 1 105 ? 31.213 8.530 40.534 1.00 26.04 1105 HIS A C 1
ATOM 683 O O . HIS A 1 105 ? 31.355 8.239 41.715 1.00 26.61 1105 HIS A O 1
ATOM 690 N N . PHE A 1 106 ? 30.305 7.965 39.745 1.00 25.85 1106 PHE A N 1
ATOM 691 C CA . PHE A 1 106 ? 29.422 6.901 40.232 1.00 27.47 1106 PHE A CA 1
ATOM 692 C C . PHE A 1 106 ? 30.000 5.554 39.863 1.00 26.56 1106 PHE A C 1
ATOM 693 O O . PHE A 1 106 ? 30.280 5.302 38.693 1.00 27.55 1106 PHE A O 1
ATOM 701 N N . ASP A 1 107 ? 30.185 4.686 40.844 1.00 25.99 1107 ASP A N 1
ATOM 702 C CA . ASP A 1 107 ? 30.667 3.344 40.552 1.00 25.97 1107 ASP A CA 1
ATOM 703 C C . ASP A 1 107 ? 29.431 2.494 40.798 1.00 24.82 1107 ASP A C 1
ATOM 704 O O . ASP A 1 107 ? 29.167 2.083 41.921 1.00 26.17 1107 ASP A O 1
ATOM 709 N N . LEU A 1 108 ? 28.653 2.272 39.744 1.00 24.60 1108 LEU A N 1
ATOM 710 C CA . LEU A 1 108 ? 27.416 1.506 39.835 1.00 25.33 1108 LEU A CA 1
ATOM 711 C C . LEU A 1 108 ? 27.660 0.018 39.816 1.00 27.15 1108 LEU A C 1
ATOM 712 O O . LEU A 1 108 ? 28.746 -0.441 39.496 1.00 29.33 1108 LEU A O 1
ATOM 717 N N . SER A 1 109 ? 26.638 -0.746 40.158 1.00 27.80 1109 SER A N 1
ATOM 718 C CA . SER A 1 109 ? 26.759 -2.190 40.135 1.00 27.80 1109 SER A CA 1
ATOM 719 C C . SER A 1 109 ? 26.496 -2.549 38.683 1.00 30.01 1109 SER A C 1
ATOM 720 O O . SER A 1 109 ? 25.994 -1.721 37.929 1.00 31.85 1109 SER A O 1
ATOM 723 N N . GLY A 1 110 ? 26.815 -3.778 38.291 1.00 30.79 1110 GLY A N 1
ATOM 724 C CA . GLY A 1 110 ? 26.583 -4.189 36.920 1.00 29.52 1110 GLY A CA 1
ATOM 725 C C . GLY A 1 110 ? 25.124 -4.066 36.541 1.00 29.71 1110 GLY A C 1
ATOM 726 O O . GLY A 1 110 ? 24.791 -3.614 35.446 1.00 30.66 1110 GLY A O 1
ATOM 727 N N . HIS A 1 111 ? 24.240 -4.466 37.447 1.00 30.60 1111 HIS A N 1
ATOM 728 C CA . HIS A 1 111 ? 22.812 -4.379 37.168 1.00 29.94 1111 HIS A CA 1
ATOM 729 C C . HIS A 1 111 ? 22.384 -2.940 36.933 1.00 29.41 1111 HIS A C 1
ATOM 730 O O . HIS A 1 111 ? 21.705 -2.635 35.955 1.00 27.47 1111 HIS A O 1
ATOM 737 N N . ALA A 1 112 ? 22.791 -2.062 37.843 1.00 28.48 1112 ALA A N 1
ATOM 738 C CA . ALA A 1 112 ? 22.449 -0.652 37.753 1.00 29.00 1112 ALA A CA 1
ATOM 739 C C . ALA A 1 112 ? 23.009 -0.005 36.497 1.00 29.29 1112 ALA A C 1
ATOM 740 O O . ALA A 1 112 ? 22.301 0.684 35.782 1.00 29.75 1112 ALA A O 1
ATOM 742 N N . PHE A 1 113 ? 24.292 -0.222 36.239 1.00 30.21 1113 PHE A N 1
ATOM 743 C CA . PHE A 1 113 ? 24.938 0.352 35.073 1.00 29.08 1113 PHE A CA 1
ATOM 744 C C . PHE A 1 113 ? 24.114 -0.015 33.844 1.00 29.80 1113 PHE A C 1
ATOM 745 O O . PHE A 1 113 ? 23.624 0.855 33.124 1.00 30.26 1113 PHE A O 1
ATOM 753 N N . GLY A 1 114 ? 23.952 -1.315 33.626 1.00 30.70 1114 GLY A N 1
ATOM 754 C CA . GLY A 1 114 ? 23.206 -1.792 32.477 1.00 31.24 1114 GLY A CA 1
ATOM 755 C C . GLY A 1 114 ? 21.773 -1.312 32.400 1.00 32.37 1114 GLY A C 1
ATOM 756 O O . GLY A 1 114 ? 21.214 -1.200 31.309 1.00 32.78 1114 GLY A O 1
ATOM 757 N N . ALA A 1 115 ? 21.180 -1.023 33.554 1.00 31.79 1115 ALA A N 1
ATOM 758 C CA . ALA A 1 115 ? 19.796 -0.561 33.623 1.00 32.26 1115 ALA A CA 1
ATOM 759 C C . ALA A 1 115 ? 19.502 0.735 32.849 1.00 33.70 1115 ALA A C 1
ATOM 760 O O . ALA A 1 115 ? 18.336 1.106 32.690 1.00 31.72 1115 ALA A O 1
ATOM 762 N N . MET A 1 116 ? 20.544 1.420 32.372 1.00 37.05 1116 MET A N 1
ATOM 763 C CA . MET A 1 116 ? 20.357 2.666 31.626 1.00 39.25 1116 MET A CA 1
ATOM 764 C C . MET A 1 116 ? 20.241 2.434 30.125 1.00 42.46 1116 MET A C 1
ATOM 765 O O . MET A 1 116 ? 20.047 3.383 29.361 1.00 41.34 1116 MET A O 1
ATOM 770 N N . ALA A 1 117 ? 20.352 1.178 29.707 1.00 44.97 1117 ALA A N 1
ATOM 771 C CA . ALA A 1 117 ? 20.286 0.841 28.287 1.00 49.76 1117 ALA A CA 1
ATOM 772 C C . ALA A 1 117 ? 18.884 0.609 27.752 1.00 51.98 1117 ALA A C 1
ATOM 773 O O . ALA A 1 117 ? 17.912 0.556 28.502 1.00 51.96 1117 ALA A O 1
ATOM 775 N N . LYS A 1 118 ? 18.788 0.482 26.435 1.00 57.48 1118 LYS A N 1
ATOM 776 C CA . LYS A 1 118 ? 17.504 0.231 25.794 1.00 62.79 1118 LYS A CA 1
ATOM 777 C C . LYS A 1 118 ? 17.143 -1.224 26.103 1.00 64.24 1118 LYS A C 1
ATOM 778 O O . LYS A 1 118 ? 18.030 -2.080 26.170 1.00 63.58 1118 LYS A O 1
ATOM 784 N N . LYS A 1 119 ? 15.856 -1.501 26.300 1.00 65.27 1119 LYS A N 1
ATOM 785 C CA . LYS A 1 119 ? 15.399 -2.854 26.608 1.00 67.83 1119 LYS A CA 1
ATOM 786 C C . LYS A 1 119 ? 16.208 -3.886 25.840 1.00 64.42 1119 LYS A C 1
ATOM 787 O O . LYS A 1 119 ? 16.173 -3.920 24.609 1.00 67.82 1119 LYS A O 1
ATOM 793 N N . GLY A 1 120 ? 16.960 -4.710 26.564 1.00 61.16 1120 GLY A N 1
ATOM 794 C CA . GLY A 1 120 ? 17.752 -5.739 25.913 1.00 56.37 1120 GLY A CA 1
ATOM 795 C C . GLY A 1 120 ? 19.201 -5.418 25.579 1.00 54.17 1120 GLY A C 1
ATOM 796 O O . GLY A 1 120 ? 19.921 -6.275 25.066 1.00 51.67 1120 GLY A O 1
ATOM 797 N N . ASP A 1 121 ? 19.642 -4.198 25.860 1.00 52.40 1121 ASP A N 1
ATOM 798 C CA . ASP A 1 121 ? 21.025 -3.824 25.573 1.00 53.74 1121 ASP A CA 1
ATOM 799 C C . ASP A 1 121 ? 21.850 -3.676 26.853 1.00 52.58 1121 ASP A C 1
ATOM 800 O O . ASP A 1 121 ? 22.999 -3.235 26.826 1.00 52.53 1121 ASP A O 1
ATOM 805 N N . GLU A 1 122 ? 21.257 -4.075 27.970 1.00 53.79 1122 GLU A N 1
ATOM 806 C CA . GLU A 1 122 ? 21.909 -3.982 29.266 1.00 55.80 1122 GLU A CA 1
ATOM 807 C C . GLU A 1 122 ? 23.320 -4.551 29.280 1.00 57.33 1122 GLU A C 1
ATOM 808 O O . GLU A 1 122 ? 24.163 -4.098 30.047 1.00 56.07 1122 GLU A O 1
ATOM 814 N N . GLN A 1 123 ? 23.589 -5.543 28.442 1.00 59.74 1123 GLN A N 1
ATOM 815 C CA . GLN A 1 123 ? 24.923 -6.119 28.423 1.00 63.13 1123 GLN A CA 1
ATOM 816 C C . GLN A 1 123 ? 25.821 -5.376 27.440 1.00 63.09 1123 GLN A C 1
ATOM 817 O O . GLN A 1 123 ? 27.011 -5.159 27.697 1.00 65.18 1123 GLN A O 1
ATOM 823 N N . LYS A 1 124 ? 25.240 -4.991 26.310 1.00 62.55 1124 LYS A N 1
ATOM 824 C CA . LYS A 1 124 ? 25.977 -4.272 25.286 1.00 60.13 1124 LYS A CA 1
ATOM 825 C C . LYS A 1 124 ? 26.576 -3.026 25.916 1.00 59.30 1124 LYS A C 1
ATOM 826 O O . LYS A 1 124 ? 27.739 -2.693 25.684 1.00 60.35 1124 LYS A O 1
ATOM 832 N N . LEU A 1 125 ? 25.766 -2.351 26.726 1.00 54.88 1125 LEU A N 1
ATOM 833 C CA . LEU A 1 125 ? 26.180 -1.131 27.402 1.00 50.36 1125 LEU A CA 1
ATOM 834 C C . LEU A 1 125 ? 27.197 -1.402 28.491 1.00 48.94 1125 LEU A C 1
ATOM 835 O O . LEU A 1 125 ? 28.201 -0.704 28.605 1.00 47.98 1125 LEU A O 1
ATOM 840 N N . ARG A 1 126 ? 26.930 -2.426 29.289 1.00 46.67 1126 ARG A N 1
ATOM 841 C CA . ARG A 1 126 ? 27.807 -2.784 30.389 1.00 44.22 1126 ARG A CA 1
ATOM 842 C C . ARG A 1 126 ? 29.208 -3.059 29.864 1.00 43.95 1126 ARG A C 1
ATOM 843 O O . ARG A 1 126 ? 30.175 -3.055 30.618 1.00 43.57 1126 ARG A O 1
ATOM 851 N N . SER A 1 127 ? 29.313 -3.282 28.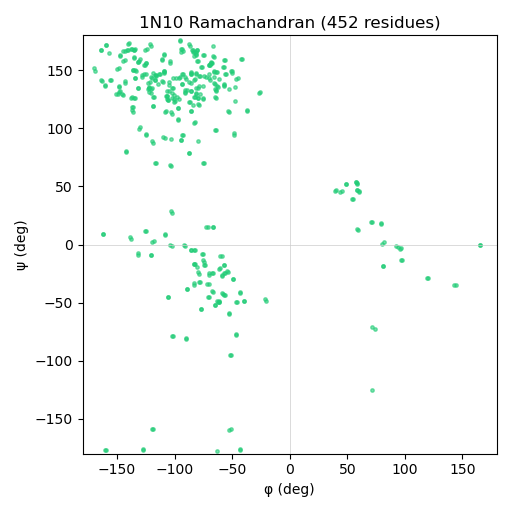558 1.00 46.88 1127 SER A N 1
ATOM 852 C CA . SER A 1 127 ? 30.603 -3.580 27.939 1.00 47.68 1127 SER A CA 1
ATOM 853 C C . SER A 1 127 ? 31.351 -2.310 27.588 1.00 46.58 1127 SER A C 1
ATOM 854 O O . SER A 1 127 ? 32.487 -2.364 27.128 1.00 46.33 1127 SER A O 1
ATOM 857 N N . ALA A 1 128 ? 30.704 -1.170 27.797 1.00 45.26 1128 ALA A N 1
ATOM 858 C CA . ALA A 1 128 ? 31.317 0.117 27.495 1.00 45.08 1128 ALA A CA 1
ATOM 859 C C . ALA A 1 128 ? 32.386 0.506 28.523 1.00 44.56 1128 ALA A C 1
ATOM 860 O O . ALA A 1 128 ? 33.177 1.411 28.277 1.00 43.49 1128 ALA A O 1
ATOM 862 N N . GLY A 1 129 ? 32.401 -0.174 29.669 1.00 44.02 1129 GLY A N 1
ATOM 863 C CA . GLY A 1 129 ? 33.386 0.122 30.695 1.00 44.04 1129 GLY A CA 1
ATOM 864 C C . GLY A 1 129 ? 33.107 1.411 31.438 1.00 43.62 1129 GLY A C 1
ATOM 865 O O . GLY A 1 129 ? 32.713 1.391 32.601 1.00 46.03 1129 GLY A O 1
ATOM 866 N N . GLU A 1 130 ? 33.337 2.533 30.768 1.00 44.23 1130 GLU A N 1
ATOM 867 C CA . GLU A 1 130 ? 33.088 3.853 31.340 1.00 43.41 1130 GLU A CA 1
ATOM 868 C C . GLU A 1 130 ? 32.171 4.620 30.402 1.00 43.28 1130 GLU A C 1
ATOM 869 O O . GLU A 1 130 ? 32.140 4.369 29.197 1.00 44.43 1130 GLU A O 1
ATOM 875 N N . LEU A 1 131 ? 31.431 5.569 30.948 1.00 42.28 1131 LEU A N 1
ATOM 876 C CA . LEU A 1 131 ? 30.554 6.364 30.120 1.00 41.31 1131 LEU A CA 1
ATOM 877 C C . LEU A 1 131 ? 30.244 7.639 30.872 1.00 42.27 1131 LEU A C 1
ATOM 878 O O . LEU A 1 131 ? 30.609 7.782 32.039 1.00 42.84 1131 LEU A O 1
ATOM 883 N N . GLU A 1 132 ? 29.595 8.574 30.194 1.00 43.16 1132 GLU A N 1
ATOM 884 C CA . GLU A 1 132 ? 29.247 9.845 30.790 1.00 43.64 1132 GLU A CA 1
ATOM 885 C C . GLU A 1 132 ? 27.763 9.814 31.066 1.00 38.77 1132 GLU A C 1
ATOM 886 O O . GLU A 1 132 ? 26.977 9.555 30.158 1.00 40.56 1132 GLU A O 1
ATOM 892 N N . LEU A 1 133 ? 27.367 10.054 32.309 1.00 35.77 1133 LEU A N 1
ATOM 893 C CA . LEU A 1 133 ? 25.943 10.082 32.618 1.00 34.14 1133 LEU A CA 1
ATOM 894 C C . LEU A 1 133 ? 25.541 11.392 33.264 1.00 34.21 1133 LEU A C 1
ATOM 895 O O . LEU A 1 133 ? 26.384 12.205 33.652 1.00 32.34 1133 LEU A O 1
ATOM 900 N N . GLN A 1 134 ? 24.237 11.595 33.349 1.00 36.35 1134 GLN A N 1
ATOM 901 C CA . GLN A 1 134 ? 23.700 12.784 33.961 1.00 41.17 1134 GLN A CA 1
ATOM 902 C C . GLN A 1 134 ? 22.942 12.302 35.173 1.00 38.55 1134 GLN A C 1
ATOM 903 O O . GLN A 1 134 ? 22.359 11.217 35.152 1.00 40.66 1134 GLN A O 1
ATOM 909 N N . PHE A 1 135 ? 22.954 13.093 36.236 1.00 36.55 1135 PHE A N 1
ATOM 910 C CA . PHE A 1 135 ? 22.248 12.689 37.433 1.00 34.40 1135 PHE A CA 1
ATOM 911 C C . PHE A 1 135 ? 21.683 13.869 38.192 1.00 34.89 1135 PHE A C 1
ATOM 912 O O . PHE A 1 135 ? 22.100 15.011 38.006 1.00 33.83 1135 PHE A O 1
ATOM 920 N N . ARG A 1 136 ? 20.733 13.571 39.066 1.00 33.37 1136 ARG A N 1
ATOM 921 C CA . ARG A 1 136 ? 20.107 14.583 39.891 1.00 34.23 1136 ARG A CA 1
ATOM 922 C C . ARG A 1 136 ? 19.480 13.828 41.055 1.00 31.99 1136 ARG A C 1
ATOM 923 O O . ARG A 1 136 ? 18.888 12.770 40.855 1.00 30.71 1136 ARG A O 1
ATOM 931 N N . ARG A 1 137 ? 19.635 14.355 42.270 1.00 31.09 1137 ARG A N 1
ATOM 932 C CA . ARG A 1 137 ? 19.079 13.684 43.431 1.00 29.58 1137 ARG A CA 1
ATOM 933 C C . ARG A 1 137 ? 17.551 13.741 43.443 1.00 30.64 1137 ARG A C 1
ATOM 934 O O . ARG A 1 137 ? 16.960 14.749 43.065 1.00 31.30 1137 ARG A O 1
ATOM 942 N N . VAL A 1 138 ? 16.920 12.647 43.866 1.00 31.25 1138 VAL A N 1
ATOM 943 C CA . VAL A 1 138 ? 15.466 12.552 43.904 1.00 32.76 1138 VAL A CA 1
ATOM 944 C C . VAL A 1 138 ? 15.027 11.767 45.123 1.00 36.02 1138 VAL A C 1
ATOM 945 O O . VAL A 1 138 ? 15.808 10.996 45.683 1.00 36.20 1138 VAL A O 1
ATOM 949 N N . LYS A 1 139 ? 13.776 11.964 45.524 1.00 39.19 1139 LYS A N 1
ATOM 950 C CA . LYS A 1 139 ? 13.216 11.263 46.666 1.00 43.65 1139 LYS A CA 1
ATOM 951 C C . LYS A 1 139 ? 13.214 9.785 46.298 1.00 43.39 1139 LYS A C 1
ATOM 952 O O . LYS A 1 139 ? 12.868 9.418 45.169 1.00 43.06 1139 LYS A O 1
ATOM 958 N N . CYS A 1 140 ? 13.626 8.938 47.236 1.00 44.70 1140 CYS A N 1
ATOM 959 C CA . CYS A 1 140 ? 13.665 7.502 46.980 1.00 44.58 1140 CYS A CA 1
ATOM 960 C C . CYS A 1 140 ? 12.247 6.987 46.843 1.00 44.90 1140 CYS A C 1
ATOM 961 O O . CYS A 1 140 ? 11.317 7.599 47.352 1.00 44.86 1140 CYS A O 1
ATOM 964 N N . LYS A 1 141 ? 12.078 5.867 46.153 1.00 45.56 1141 LYS A N 1
ATOM 965 C CA . LYS A 1 141 ? 10.760 5.272 46.034 1.00 46.97 1141 LYS A CA 1
ATOM 966 C C . LYS A 1 141 ? 10.925 3.811 46.393 1.00 46.55 1141 LYS A C 1
ATOM 967 O O . LYS A 1 141 ? 11.405 3.015 45.581 1.00 46.90 1141 LYS A O 1
ATOM 973 N N . TYR A 1 142 ? 10.552 3.476 47.624 1.00 44.64 1142 TYR A N 1
ATOM 974 C CA . TYR A 1 142 ? 10.658 2.109 48.128 1.00 44.51 1142 TYR A CA 1
ATOM 975 C C . TYR A 1 142 ? 9.342 1.358 47.911 1.00 46.02 1142 TYR A C 1
ATOM 976 O O . TYR A 1 142 ? 8.271 1.951 47.965 1.00 42.89 1142 TYR A O 1
ATOM 985 N N . PRO A 1 143 ? 9.406 0.041 47.654 1.00 44.81 1143 PRO A N 1
ATOM 986 C CA . PRO A 1 143 ? 8.160 -0.704 47.454 1.00 53.03 1143 PRO A CA 1
ATOM 987 C C . PRO A 1 143 ? 7.391 -0.694 48.760 1.00 58.97 1143 PRO A C 1
ATOM 988 O O . PRO A 1 143 ? 7.989 -0.836 49.821 1.00 59.99 1143 PRO A O 1
ATOM 992 N N . GLU A 1 144 ? 6.075 -0.513 48.687 1.00 64.44 1144 GLU A N 1
ATOM 993 C CA . GLU A 1 144 ? 5.239 -0.474 49.886 1.00 70.57 1144 GLU A CA 1
ATOM 994 C C . GLU A 1 144 ? 5.498 -1.672 50.782 1.00 68.39 1144 GLU A C 1
ATOM 995 O O . GLU A 1 144 ? 5.837 -2.758 50.314 1.00 76.07 1144 GLU A O 1
ATOM 1001 N N . GLY A 1 145 ? 5.335 -1.468 52.079 1.00 67.19 1145 GLY A N 1
ATOM 1002 C CA . GLY A 1 145 ? 5.578 -2.550 53.009 1.00 61.43 1145 GLY A CA 1
ATOM 1003 C C . GLY A 1 145 ? 6.970 -2.406 53.579 1.00 59.10 1145 GLY A C 1
ATOM 1004 O O . GLY A 1 145 ? 7.328 -3.063 54.566 1.00 57.81 1145 GLY A O 1
ATOM 1005 N N . THR A 1 146 ? 7.756 -1.543 52.942 1.00 52.78 1146 THR A N 1
ATOM 1006 C CA . THR A 1 146 ? 9.118 -1.268 53.371 1.00 48.85 1146 THR A CA 1
ATOM 1007 C C . THR A 1 146 ? 9.012 -0.306 54.540 1.00 48.56 1146 THR A C 1
ATOM 1008 O O . THR A 1 146 ? 8.366 0.732 54.432 1.00 48.26 1146 THR A O 1
ATOM 1012 N N . LYS A 1 147 ? 9.623 -0.650 55.664 1.00 47.40 1147 LYS A N 1
ATOM 1013 C CA . LYS A 1 147 ? 9.548 0.217 56.825 1.00 48.20 1147 LYS A CA 1
ATOM 1014 C C . LYS A 1 147 ? 10.905 0.682 57.300 1.00 42.73 1147 LYS A C 1
ATOM 1015 O O . LYS A 1 147 ? 11.881 -0.065 57.235 1.00 45.70 1147 LYS A O 1
ATOM 1021 N N . VAL A 1 148 ? 10.959 1.920 57.781 1.00 38.90 1148 VAL A N 1
ATOM 1022 C CA . VAL A 1 148 ? 12.205 2.471 58.283 1.00 36.02 1148 VAL A CA 1
ATOM 1023 C C . VAL A 1 148 ? 12.753 1.502 59.331 1.00 30.78 1148 VAL A C 1
ATOM 1024 O O . VAL A 1 148 ? 12.150 1.283 60.372 1.00 29.56 1148 VAL A O 1
ATOM 1028 N N . THR A 1 149 ? 13.900 0.909 59.028 1.00 28.57 1149 THR A N 1
ATOM 1029 C CA . THR A 1 149 ? 14.531 -0.065 59.906 1.00 26.25 1149 THR A CA 1
ATOM 1030 C C . THR A 1 149 ? 15.706 0.491 60.719 1.00 27.07 1149 THR A C 1
ATOM 1031 O O . THR A 1 149 ? 16.565 1.201 60.189 1.00 25.94 1149 THR A O 1
ATOM 1035 N N . PHE A 1 150 ? 15.739 0.164 62.005 1.00 25.80 1150 PHE A N 1
ATOM 1036 C CA . PHE A 1 150 ? 16.825 0.608 62.861 1.00 26.47 1150 PHE A CA 1
ATOM 1037 C C . PHE A 1 150 ? 17.681 -0.591 63.187 1.00 27.22 1150 PHE A C 1
ATOM 1038 O O . PHE A 1 150 ? 17.230 -1.510 63.863 1.00 29.04 1150 PHE A O 1
ATOM 1046 N N . HIS A 1 151 ? 18.917 -0.586 62.710 1.00 27.53 1151 HIS A N 1
ATOM 1047 C CA . HIS A 1 151 ? 19.815 -1.703 62.963 1.00 26.33 1151 HIS A CA 1
ATOM 1048 C C . HIS A 1 151 ? 20.773 -1.411 64.094 1.00 25.38 1151 HIS A C 1
ATOM 1049 O O . HIS A 1 151 ? 21.506 -0.426 64.033 1.00 25.52 1151 HIS A O 1
ATOM 1056 N N . VAL A 1 152 ? 20.775 -2.256 65.121 1.00 22.71 1152 VAL A N 1
ATOM 1057 C CA . VAL A 1 152 ? 21.703 -2.079 66.234 1.00 22.01 1152 VAL A CA 1
ATOM 1058 C C . VAL A 1 152 ? 23.054 -2.699 65.828 1.00 24.92 1152 VAL A C 1
ATOM 1059 O O . VAL A 1 152 ? 23.202 -3.920 65.786 1.00 24.53 1152 VAL A O 1
ATOM 1063 N N . GLU A 1 153 ? 24.026 -1.848 65.507 1.00 27.31 1153 GLU A N 1
ATOM 1064 C CA . GLU A 1 153 ? 25.350 -2.285 65.076 1.00 31.70 1153 GLU A CA 1
ATOM 1065 C C . GLU A 1 153 ? 26.034 -3.171 66.114 1.00 32.21 1153 GLU A C 1
ATOM 1066 O O . GLU A 1 153 ? 25.746 -3.068 67.312 1.00 33.80 1153 GLU A O 1
ATOM 1072 N N . LYS A 1 154 ? 26.932 -4.050 65.670 1.00 32.39 1154 LYS A N 1
ATOM 1073 C CA . LYS A 1 154 ? 27.624 -4.919 66.621 1.00 32.85 1154 LYS A CA 1
ATOM 1074 C C . LYS A 1 154 ? 28.558 -4.091 67.474 1.00 31.06 1154 LYS A C 1
ATOM 1075 O O . LYS A 1 154 ? 28.990 -3.012 67.081 1.00 32.62 1154 LYS A O 1
ATOM 1081 N N . GLY A 1 155 ? 28.866 -4.604 68.654 1.00 31.82 1155 GLY A N 1
ATOM 1082 C CA . GLY A 1 155 ? 29.742 -3.881 69.553 1.00 30.78 1155 GLY A CA 1
ATOM 1083 C C . GLY A 1 155 ? 28.917 -3.109 70.549 1.00 30.41 1155 GLY A C 1
ATOM 1084 O O . GLY A 1 155 ? 29.446 -2.458 71.449 1.00 31.08 1155 GLY A O 1
ATOM 1085 N N . SER A 1 156 ? 27.605 -3.180 70.372 1.00 28.22 1156 SER A N 1
ATOM 1086 C CA . SER A 1 156 ? 26.691 -2.499 71.258 1.00 28.30 1156 SER A CA 1
ATOM 1087 C C . SER A 1 156 ? 26.522 -3.376 72.476 1.00 29.24 1156 SER A C 1
ATOM 1088 O O . SER A 1 156 ? 26.291 -4.577 72.361 1.00 30.08 1156 SER A O 1
ATOM 1091 N N . ASN A 1 157 ? 26.679 -2.775 73.644 1.00 30.21 1157 ASN A N 1
ATOM 1092 C CA . ASN A 1 157 ? 26.503 -3.481 74.894 1.00 31.21 1157 ASN A CA 1
ATOM 1093 C C . ASN A 1 157 ? 25.517 -2.630 75.694 1.00 33.35 1157 ASN A C 1
ATOM 1094 O O . ASN A 1 157 ? 25.000 -1.634 75.188 1.00 30.78 1157 ASN A O 1
ATOM 1099 N N . PRO A 1 158 ? 25.231 -3.005 76.944 1.00 33.42 1158 PRO A N 1
ATOM 1100 C CA . PRO A 1 158 ? 24.276 -2.174 77.684 1.00 34.83 1158 PRO A CA 1
ATOM 1101 C C . PRO A 1 158 ? 24.760 -0.800 78.154 1.00 33.66 1158 PRO A C 1
ATOM 1102 O O . PRO A 1 158 ? 24.113 -0.177 78.997 1.00 31.27 1158 PRO A O 1
ATOM 1106 N N . ASN A 1 159 ? 25.882 -0.326 77.618 1.00 29.13 1159 ASN A N 1
ATOM 1107 C CA . ASN A 1 159 ? 26.418 0.986 78.002 1.00 28.48 1159 ASN A CA 1
ATOM 1108 C C . ASN A 1 159 ? 26.919 1.730 76.788 1.00 28.41 1159 ASN A C 1
ATOM 1109 O O . ASN A 1 159 ? 27.489 2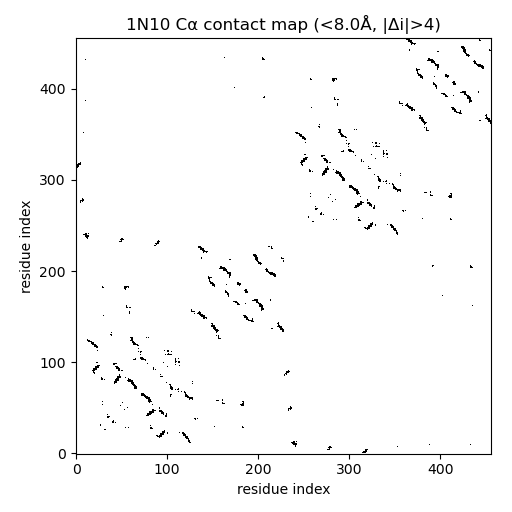.811 76.901 1.00 28.94 1159 ASN A O 1
ATOM 1114 N N . TYR A 1 160 ? 26.703 1.130 75.625 1.00 28.81 1160 TYR A N 1
ATOM 1115 C CA . TYR A 1 160 ? 27.136 1.693 74.364 1.00 27.76 1160 TYR A CA 1
ATOM 1116 C C . TYR A 1 160 ? 26.156 1.255 73.294 1.00 27.27 1160 TYR A C 1
ATOM 1117 O O . TYR A 1 160 ? 25.858 0.067 73.160 1.00 27.89 1160 TYR A O 1
ATOM 1126 N N . LEU A 1 161 ? 25.658 2.204 72.517 1.00 26.21 1161 LEU A N 1
ATOM 1127 C CA . LEU A 1 161 ? 24.711 1.858 71.480 1.00 26.09 1161 LEU A CA 1
ATOM 1128 C C . LEU A 1 161 ? 25.147 2.529 70.204 1.00 26.27 1161 LEU A C 1
ATOM 1129 O O . LEU A 1 161 ? 25.520 3.698 70.212 1.00 27.00 1161 LEU A O 1
ATOM 1134 N N . ALA A 1 162 ? 25.134 1.781 69.109 1.00 27.05 1162 ALA A N 1
ATOM 1135 C CA . ALA A 1 162 ? 25.513 2.332 67.815 1.00 27.78 1162 ALA A CA 1
ATOM 1136 C C . ALA A 1 162 ? 24.486 1.807 66.822 1.00 28.70 1162 ALA A C 1
ATOM 1137 O O . ALA A 1 162 ? 24.378 0.591 66.646 1.00 28.32 1162 ALA A O 1
ATOM 1139 N N . LEU A 1 163 ? 23.722 2.695 66.183 1.00 27.02 1163 LEU A N 1
ATOM 1140 C CA . LEU A 1 163 ? 22.719 2.202 65.248 1.00 28.72 1163 LEU A CA 1
ATOM 1141 C C . LEU A 1 163 ? 22.608 2.909 63.904 1.00 29.09 1163 LEU A C 1
ATOM 1142 O O . LEU A 1 163 ? 23.078 4.030 63.720 1.00 29.89 1163 LEU A O 1
ATOM 1147 N N . LEU A 1 164 ? 21.988 2.201 62.965 1.00 28.92 1164 LEU A N 1
ATOM 1148 C CA . LEU A 1 164 ? 21.735 2.687 61.620 1.00 27.55 1164 LEU A CA 1
ATOM 1149 C C . LEU A 1 164 ? 20.233 2.948 61.490 1.00 28.21 1164 LEU A C 1
ATOM 1150 O O . LEU A 1 164 ? 19.416 2.279 62.116 1.00 27.91 1164 LEU A O 1
ATOM 1155 N N . VAL A 1 165 ?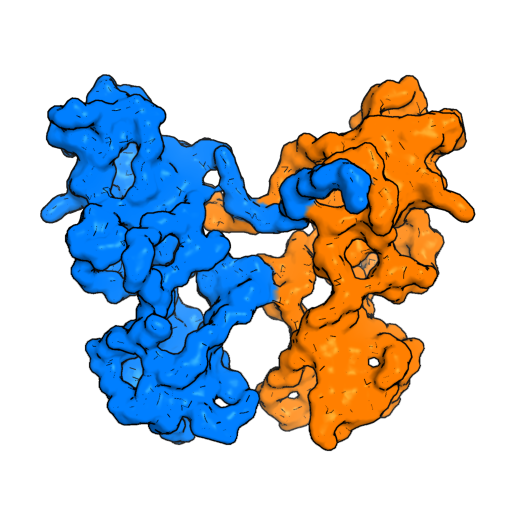 19.880 3.928 60.676 1.00 28.57 1165 VAL A N 1
ATOM 1156 C CA . VAL A 1 165 ? 18.494 4.266 60.452 1.00 28.35 1165 VAL A CA 1
ATOM 1157 C C . VAL A 1 165 ? 18.290 4.061 58.960 1.00 30.24 1165 VAL A C 1
ATOM 1158 O O . VAL A 1 165 ? 18.471 4.988 58.172 1.00 31.29 1165 VAL A O 1
ATOM 1162 N N . LYS A 1 166 ? 17.927 2.839 58.575 1.00 31.28 1166 LYS A N 1
ATOM 1163 C CA . LYS A 1 166 ? 17.738 2.494 57.168 1.00 32.60 1166 LYS A CA 1
ATOM 1164 C C . LYS A 1 166 ? 16.377 2.856 56.587 1.00 32.10 1166 LYS A C 1
ATOM 1165 O O . LYS A 1 166 ? 15.415 3.103 57.304 1.00 33.23 1166 LYS A O 1
ATOM 1171 N N . TYR A 1 167 ? 16.321 2.886 55.266 1.00 31.74 1167 TYR A N 1
ATOM 1172 C CA . TYR A 1 167 ? 15.109 3.175 54.519 1.00 33.13 1167 TYR A CA 1
ATOM 1173 C C . TYR A 1 167 ? 14.236 4.344 54.969 1.00 36.08 1167 TYR A C 1
ATOM 1174 O O . TYR A 1 167 ? 13.016 4.221 55.053 1.00 35.51 1167 TYR A O 1
ATOM 1183 N N . VAL A 1 168 ? 14.852 5.483 55.253 1.00 41.91 1168 VAL A N 1
ATOM 1184 C CA . VAL A 1 168 ? 14.088 6.669 55.633 1.00 48.54 1168 VAL A CA 1
ATOM 1185 C C . VAL A 1 168 ? 13.879 7.427 54.327 1.00 56.96 1168 VAL A C 1
ATOM 1186 O O . VAL A 1 168 ? 14.735 8.199 53.911 1.00 59.32 1168 VAL A O 1
ATOM 1190 N N . ASN A 1 169 ? 12.750 7.203 53.668 1.00 67.03 1169 ASN A N 1
ATOM 1191 C CA . ASN A 1 169 ? 12.492 7.862 52.391 1.00 77.68 1169 ASN A CA 1
ATOM 1192 C C . ASN A 1 169 ? 12.325 9.367 52.550 1.00 80.19 1169 ASN A C 1
ATOM 1193 O O . ASN A 1 169 ? 11.843 10.045 51.645 1.00 78.51 1169 ASN A O 1
ATOM 1198 N N . GLY A 1 170 ? 12.733 9.879 53.705 1.00 81.93 1170 GLY A N 1
ATOM 1199 C CA . GLY A 1 170 ? 12.613 11.297 53.985 1.00 82.47 1170 GLY A CA 1
ATOM 1200 C C . GLY A 1 170 ? 13.002 12.242 52.862 1.00 80.20 1170 GLY A C 1
ATOM 1201 O O . GLY A 1 170 ? 13.325 11.826 51.744 1.00 84.38 1170 GLY A O 1
ATOM 1202 N N . ASP A 1 171 ? 12.964 13.535 53.172 1.00 81.27 1171 ASP A N 1
ATOM 1203 C CA . ASP A 1 171 ? 13.309 14.565 52.205 1.00 78.76 1171 ASP A CA 1
ATOM 1204 C C . ASP A 1 171 ? 14.828 14.673 52.034 1.00 76.19 1171 ASP A C 1
ATOM 1205 O O . ASP A 1 171 ? 15.354 14.555 50.916 1.00 72.00 1171 ASP A O 1
ATOM 1210 N N . GLY A 1 172 ? 15.528 14.878 53.145 1.00 67.68 1172 GLY A N 1
ATOM 1211 C CA . GLY A 1 172 ? 16.968 15.002 53.089 1.00 61.14 1172 GLY A CA 1
ATOM 1212 C C . GLY A 1 172 ? 17.659 13.943 53.914 1.00 52.54 1172 GLY A C 1
ATOM 1213 O O . GLY A 1 172 ? 17.089 12.897 54.217 1.00 51.07 1172 GLY A O 1
ATOM 1214 N N . ASP A 1 173 ? 18.901 14.226 54.274 1.00 47.23 1173 ASP A N 1
ATOM 1215 C CA . ASP A 1 173 ? 19.705 13.317 55.062 1.00 39.91 1173 ASP A CA 1
ATOM 1216 C C . ASP A 1 173 ? 19.246 13.445 56.506 1.00 36.97 1173 ASP A C 1
ATOM 1217 O O . ASP A 1 173 ? 18.868 14.536 56.919 1.00 36.83 1173 ASP A O 1
ATOM 1222 N N . VAL A 1 174 ? 19.257 12.359 57.280 1.00 32.44 1174 VAL A N 1
ATOM 1223 C CA . VAL A 1 174 ? 18.885 12.507 58.679 1.00 30.22 1174 VAL A CA 1
ATOM 1224 C C . VAL A 1 174 ? 20.099 13.173 59.338 1.00 31.77 1174 VAL A C 1
ATOM 1225 O O . VAL A 1 174 ? 21.235 12.698 59.208 1.00 29.58 1174 VAL A O 1
ATOM 1229 N N . VAL A 1 175 ? 19.861 14.295 60.012 1.00 33.85 1175 VAL A N 1
ATOM 1230 C CA . VAL A 1 175 ? 20.945 15.027 60.655 1.00 35.37 1175 VAL A CA 1
ATOM 1231 C C . VAL A 1 175 ? 21.028 14.861 62.154 1.00 35.16 1175 VAL A C 1
ATOM 1232 O O . VAL A 1 175 ? 21.912 15.433 62.789 1.00 37.88 1175 VAL A O 1
ATOM 1236 N N . ALA A 1 176 ? 20.117 14.092 62.732 1.00 36.72 1176 ALA A N 1
ATOM 1237 C CA . ALA A 1 176 ? 20.159 13.865 64.175 1.00 37.05 1176 ALA A CA 1
ATOM 1238 C C . ALA A 1 176 ? 19.308 12.680 64.580 1.00 36.64 1176 ALA A C 1
ATOM 1239 O O . ALA A 1 176 ? 18.234 12.464 64.011 1.00 35.49 1176 ALA A O 1
ATOM 1241 N N . VAL A 1 177 ? 19.801 11.909 65.551 1.00 33.14 1177 VAL A N 1
ATOM 1242 C CA . VAL A 1 177 ? 19.068 10.756 66.062 1.00 30.38 1177 VAL A CA 1
ATOM 1243 C C . VAL A 1 177 ? 19.139 10.759 67.583 1.00 31.22 1177 VAL A C 1
ATOM 1244 O O . VAL A 1 177 ? 20.230 10.820 68.157 1.00 31.49 1177 VAL A O 1
ATOM 1248 N N . ASP A 1 178 ? 17.969 10.706 68.225 1.00 32.81 1178 ASP A N 1
ATOM 1249 C CA . ASP A 1 178 ? 17.866 10.709 69.688 1.00 32.68 1178 ASP A CA 1
ATOM 1250 C C . ASP A 1 178 ? 17.073 9.498 70.135 1.00 31.03 1178 ASP A C 1
ATOM 1251 O O . ASP A 1 178 ? 16.284 8.943 69.365 1.00 29.82 1178 ASP A O 1
ATOM 1256 N N . ILE A 1 179 ? 17.283 9.084 71.377 1.00 30.43 1179 ILE A N 1
ATOM 1257 C CA . ILE A 1 179 ? 16.535 7.955 71.915 1.00 32.71 1179 ILE A CA 1
ATOM 1258 C C . ILE A 1 179 ? 15.978 8.324 73.289 1.00 35.31 1179 ILE A C 1
ATOM 1259 O O . ILE A 1 179 ? 16.499 9.222 73.965 1.00 35.26 1179 ILE A O 1
ATOM 1264 N N . LYS A 1 180 ? 14.917 7.634 73.697 1.00 40.92 1180 LYS A N 1
ATOM 1265 C CA . LYS A 1 180 ? 14.286 7.890 74.989 1.00 46.54 1180 LYS A CA 1
ATOM 1266 C C . LYS A 1 180 ? 13.785 6.566 75.534 1.00 48.38 1180 LYS A C 1
ATOM 1267 O O . LYS A 1 180 ? 13.090 5.831 74.837 1.00 49.09 1180 LYS A O 1
ATOM 1273 N N . GLU A 1 181 ? 14.146 6.259 76.775 1.00 51.10 1181 GLU A N 1
ATOM 1274 C CA . GLU A 1 181 ? 13.738 5.002 77.391 1.00 55.49 1181 GLU A CA 1
ATOM 1275 C C . GLU A 1 181 ? 12.332 5.112 77.961 1.00 56.70 1181 GLU A C 1
ATOM 1276 O O . GLU A 1 181 ? 12.033 6.029 78.724 1.00 56.19 1181 GLU A O 1
ATOM 1282 N N . LYS A 1 182 ? 11.472 4.176 77.574 1.00 59.20 1182 LYS A N 1
ATOM 1283 C CA . LYS A 1 182 ? 10.089 4.153 78.033 1.00 62.20 1182 LYS A CA 1
ATOM 1284 C C . LYS A 1 182 ? 10.046 4.326 79.550 1.00 59.00 1182 LYS A C 1
ATOM 1285 O O . LYS A 1 182 ? 10.194 3.358 80.294 1.00 58.74 1182 LYS A O 1
ATOM 1291 N N . GLY A 1 183 ? 9.847 5.558 80.008 1.00 57.37 1183 GLY A N 1
ATOM 1292 C CA . GLY A 1 183 ? 9.797 5.791 81.437 1.00 55.79 1183 GLY A CA 1
ATOM 1293 C C . GLY A 1 183 ? 10.434 7.100 81.842 1.00 56.38 1183 GLY A C 1
ATOM 1294 O O . GLY A 1 183 ? 9.984 7.746 82.786 1.00 53.68 1183 GLY A O 1
ATOM 1295 N N . LYS A 1 184 ? 11.491 7.489 81.138 1.00 57.96 1184 LYS A N 1
ATOM 1296 C CA . LYS A 1 184 ? 12.181 8.740 81.427 1.00 61.00 1184 LYS A CA 1
ATOM 1297 C C . LYS A 1 184 ? 11.626 9.810 80.495 1.00 64.19 1184 LYS A C 1
ATOM 1298 O O . LYS A 1 184 ? 10.799 9.512 79.625 1.00 65.48 1184 LYS A O 1
ATOM 1304 N N . ASP A 1 185 ? 12.061 11.053 80.674 1.00 69.97 1185 ASP A N 1
ATOM 1305 C CA . ASP A 1 185 ? 11.562 12.136 79.835 1.00 75.49 1185 ASP A CA 1
ATOM 1306 C C . ASP A 1 185 ? 12.640 12.865 79.041 1.00 75.71 1185 ASP A C 1
ATOM 1307 O O . ASP A 1 185 ? 12.326 13.676 78.166 1.00 76.38 1185 ASP A O 1
ATOM 1312 N N . LYS A 1 186 ? 13.904 12.574 79.335 1.00 74.39 1186 LYS A N 1
ATOM 1313 C CA . LYS A 1 186 ? 15.016 13.213 78.638 1.00 73.81 1186 LYS A CA 1
ATOM 1314 C C . LYS A 1 186 ? 15.496 12.474 77.388 1.00 67.01 1186 LYS A C 1
ATOM 1315 O O . LYS A 1 186 ? 15.524 11.240 77.350 1.00 65.93 1186 LYS A O 1
ATOM 1321 N N . TRP A 1 187 ? 15.871 13.244 76.367 1.00 58.73 1187 TRP A N 1
ATOM 1322 C CA . TRP A 1 187 ? 16.363 12.676 75.119 1.00 49.62 1187 TRP A CA 1
ATOM 1323 C C . TRP A 1 187 ? 17.865 12.479 75.156 1.00 47.42 1187 TRP A C 1
ATOM 1324 O O . TRP A 1 187 ? 18.612 13.366 75.574 1.00 46.51 1187 TRP A O 1
ATOM 1335 N N . ILE A 1 188 ? 18.300 11.298 74.729 1.00 46.25 1188 ILE A N 1
ATOM 1336 C CA . ILE A 1 188 ? 19.716 10.981 74.673 1.00 44.35 1188 ILE A CA 1
ATOM 1337 C C . ILE A 1 188 ? 20.144 11.243 73.231 1.00 45.02 1188 ILE A C 1
ATOM 1338 O O . ILE A 1 188 ? 19.642 10.610 72.293 1.00 42.96 1188 ILE A O 1
ATOM 1343 N N . GLU A 1 189 ? 21.056 12.193 73.056 1.00 44.68 1189 GLU A N 1
ATOM 1344 C CA . GLU A 1 189 ? 21.526 12.557 71.727 1.00 46.31 1189 GLU A CA 1
ATOM 1345 C C . GLU A 1 189 ? 22.689 11.722 71.233 1.00 42.12 1189 GLU A C 1
ATOM 1346 O O . GLU A 1 189 ? 23.744 11.673 71.859 1.00 43.41 1189 GLU A O 1
ATOM 1352 N N . LEU A 1 190 ? 22.490 11.076 70.091 1.00 39.51 1190 LEU A N 1
ATOM 1353 C CA . LEU A 1 190 ? 23.521 10.248 69.487 1.00 35.40 1190 LEU A CA 1
ATOM 1354 C C . LEU A 1 190 ? 24.446 11.092 68.617 1.00 34.25 1190 LEU A C 1
ATOM 1355 O O . LEU A 1 190 ? 24.015 12.078 68.010 1.00 31.93 1190 LEU A O 1
ATOM 1360 N N . LYS A 1 191 ? 25.721 10.714 68.574 1.00 34.30 1191 LYS A N 1
ATOM 1361 C CA . LYS A 1 191 ? 26.689 11.432 67.758 1.00 38.07 1191 LYS A CA 1
ATOM 1362 C C . LYS A 1 191 ? 26.866 10.768 66.407 1.00 35.48 1191 LYS A C 1
ATOM 1363 O O . LYS A 1 191 ? 26.828 9.541 66.273 1.00 37.57 1191 LYS A O 1
ATOM 1369 N N . GLU A 1 192 ? 27.056 11.602 65.399 1.00 34.61 1192 GLU A N 1
ATOM 1370 C CA . GLU A 1 192 ? 27.224 11.138 64.040 1.00 32.88 1192 GLU A CA 1
ATOM 1371 C C . GLU A 1 192 ? 28.668 10.724 63.804 1.00 29.78 1192 GLU A C 1
ATOM 1372 O O . GLU A 1 192 ? 29.596 11.363 64.310 1.00 28.63 1192 GLU A O 1
ATOM 1378 N N . SER A 1 193 ? 28.852 9.643 63.052 1.00 25.81 1193 SER A N 1
ATOM 1379 C CA . SER A 1 193 ? 30.183 9.163 62.739 1.00 23.56 1193 SER A CA 1
ATOM 1380 C C . SER A 1 193 ? 30.144 8.643 61.321 1.00 22.46 1193 SER A C 1
ATOM 1381 O O . SER A 1 193 ? 29.071 8.473 60.757 1.00 22.19 1193 SER A O 1
ATOM 1384 N N . TRP A 1 194 ? 31.315 8.406 60.745 1.00 22.91 1194 TRP A N 1
ATOM 1385 C CA . TRP A 1 194 ? 31.424 7.918 59.382 1.00 22.78 1194 TRP A CA 1
ATOM 1386 C C . TRP A 1 194 ? 30.468 6.754 59.146 1.00 21.88 1194 TRP A C 1
ATOM 1387 O O . TRP A 1 194 ? 30.261 5.928 60.034 1.00 23.23 1194 TRP A O 1
ATOM 1398 N N . GLY A 1 195 ? 29.886 6.701 57.951 1.00 22.01 1195 GLY A N 1
ATOM 1399 C CA . GLY A 1 195 ? 28.962 5.639 57.597 1.00 22.85 1195 GLY A CA 1
ATOM 1400 C C . GLY A 1 195 ? 27.561 5.810 58.147 1.00 25.14 1195 GLY A C 1
ATOM 1401 O O . GLY A 1 195 ? 26.801 4.845 58.224 1.00 28.64 1195 GLY A O 1
ATOM 1402 N N . ALA A 1 196 ? 27.210 7.029 58.538 1.00 24.72 1196 ALA A N 1
ATOM 1403 C CA . ALA A 1 196 ? 25.882 7.309 59.086 1.00 23.85 1196 ALA A CA 1
ATOM 1404 C C . ALA A 1 196 ? 25.524 6.404 60.248 1.00 22.98 1196 ALA A C 1
ATOM 1405 O O . ALA A 1 196 ? 24.382 5.970 60.356 1.00 23.10 1196 ALA A O 1
ATOM 1407 N N . ILE A 1 197 ? 26.505 6.121 61.102 1.00 22.89 1197 ILE A N 1
ATOM 1408 C CA . ILE A 1 197 ? 26.322 5.279 62.291 1.00 21.80 1197 ILE A CA 1
ATOM 1409 C C . ILE A 1 197 ? 26.233 6.166 63.525 1.00 22.57 1197 ILE A C 1
ATOM 1410 O O . ILE A 1 197 ? 27.215 6.800 63.892 1.00 22.82 1197 ILE A O 1
ATOM 1415 N N . TRP A 1 198 ? 25.071 6.220 64.166 1.00 23.32 1198 TRP A N 1
ATOM 1416 C CA . TRP A 1 198 ? 24.925 7.064 65.353 1.00 24.72 1198 TRP A CA 1
ATOM 1417 C C . TRP A 1 198 ? 25.375 6.316 66.602 1.00 25.69 1198 TRP A C 1
ATOM 1418 O O . TRP A 1 198 ? 24.971 5.174 66.823 1.00 26.65 1198 TRP A O 1
ATOM 1429 N N . ARG A 1 199 ? 26.205 6.955 67.421 1.00 25.18 1199 ARG A N 1
ATOM 1430 C CA . ARG A 1 199 ? 26.749 6.288 68.610 1.00 24.07 1199 ARG A CA 1
ATOM 1431 C C . ARG A 1 199 ? 26.603 7.032 69.927 1.00 23.73 1199 ARG A C 1
ATOM 1432 O O . ARG A 1 199 ? 26.690 8.262 69.972 1.00 24.36 1199 ARG A O 1
ATOM 1440 N N . ILE A 1 200 ? 26.407 6.273 71.000 1.00 23.17 1200 ILE A N 1
ATOM 1441 C CA . ILE A 1 200 ? 26.313 6.850 72.332 1.00 25.22 1200 ILE A CA 1
ATOM 1442 C C . ILE A 1 200 ? 26.846 5.925 73.431 1.00 26.03 1200 ILE A C 1
ATOM 1443 O O . ILE A 1 200 ? 26.527 4.738 73.475 1.00 26.63 1200 ILE A O 1
ATOM 1448 N N . ASP A 1 201 ? 27.688 6.457 74.305 1.00 29.08 1201 ASP A N 1
ATOM 1449 C CA . ASP A 1 201 ? 28.181 5.656 75.407 1.00 34.30 1201 ASP A CA 1
ATOM 1450 C C . ASP A 1 201 ? 27.727 6.393 76.655 1.00 33.09 1201 ASP A C 1
ATOM 1451 O O . ASP A 1 201 ? 27.829 7.610 76.721 1.00 34.09 1201 ASP A O 1
ATOM 1456 N N . THR A 1 202 ? 27.190 5.659 77.625 1.00 33.91 1202 THR A N 1
ATOM 1457 C CA . THR A 1 202 ? 26.678 6.264 78.852 1.00 37.52 1202 THR A CA 1
ATOM 1458 C C . THR A 1 202 ? 26.977 5.449 80.096 1.00 39.54 1202 THR A C 1
ATOM 1459 O O . THR A 1 202 ? 27.385 4.293 80.014 1.00 38.70 1202 THR A O 1
ATOM 1463 N N . PRO A 1 203 ? 26.775 6.052 81.278 1.00 41.55 1203 PRO A N 1
ATOM 1464 C CA . PRO A 1 203 ? 27.024 5.361 82.551 1.00 46.06 1203 PRO A CA 1
ATOM 1465 C C . PRO A 1 203 ? 25.811 4.508 82.912 1.00 49.47 1203 PRO A C 1
ATOM 1466 O O . PRO A 1 203 ? 25.948 3.426 83.481 1.00 47.85 1203 PRO A O 1
ATOM 1470 N N . ASP A 1 204 ? 24.629 5.016 82.561 1.00 51.42 1204 ASP A N 1
ATOM 1471 C CA . ASP A 1 204 ? 23.363 4.355 82.834 1.00 55.25 1204 ASP A CA 1
ATOM 1472 C C . ASP A 1 204 ? 23.090 3.263 81.822 1.00 50.47 1204 ASP A C 1
ATOM 1473 O O . ASP A 1 204 ? 23.260 3.456 80.628 1.00 51.13 1204 ASP A O 1
ATOM 1478 N N . LYS A 1 205 ? 22.655 2.112 82.307 1.00 47.35 1205 LYS A N 1
ATOM 1479 C CA . LYS A 1 205 ? 22.352 0.991 81.436 1.00 43.05 1205 LYS A CA 1
ATOM 1480 C C . LYS A 1 205 ? 21.327 1.380 80.382 1.00 41.19 1205 LYS A C 1
ATOM 1481 O O . LYS A 1 205 ? 20.445 2.207 80.626 1.00 40.42 1205 LYS A O 1
ATOM 1487 N N . LEU A 1 206 ? 21.466 0.785 79.201 1.00 40.78 1206 LEU A N 1
ATOM 1488 C CA . LEU A 1 206 ? 20.561 1.024 78.084 1.00 40.80 1206 LEU A CA 1
ATOM 1489 C C . LEU A 1 206 ? 19.674 -0.206 78.047 1.00 44.32 1206 LEU A C 1
ATOM 1490 O O . LEU A 1 206 ? 19.742 -1.009 77.120 1.00 43.65 1206 LEU A O 1
ATOM 1495 N N . THR A 1 207 ? 18.845 -0.344 79.076 1.00 48.73 1207 THR A N 1
ATOM 1496 C CA . THR A 1 207 ? 17.951 -1.491 79.217 1.00 55.07 1207 THR A CA 1
ATOM 1497 C C . THR A 1 207 ? 16.578 -1.335 78.588 1.00 55.33 1207 THR A C 1
ATOM 1498 O O . THR A 1 207 ? 16.327 -1.828 77.488 1.00 57.33 1207 THR A O 1
ATOM 1502 N N . GLY A 1 208 ? 15.694 -0.655 79.313 1.00 57.18 1208 GLY A N 1
ATOM 1503 C CA . GLY A 1 208 ? 14.326 -0.436 78.869 1.00 55.37 1208 GLY A CA 1
ATOM 1504 C C . GLY A 1 208 ? 14.166 -0.090 77.408 1.00 55.52 1208 GLY A C 1
ATOM 1505 O O . GLY A 1 208 ? 15.126 0.346 76.774 1.00 54.31 1208 GLY A O 1
ATOM 1506 N N . PRO A 1 209 ? 12.959 -0.283 76.841 1.00 55.55 1209 PRO A N 1
ATOM 1507 C CA . PRO A 1 209 ? 12.653 0.009 75.434 1.00 52.01 1209 PRO A CA 1
ATOM 1508 C C . PRO A 1 209 ? 12.942 1.456 75.087 1.00 47.55 1209 PRO A C 1
ATOM 1509 O O . PRO A 1 209 ? 12.614 2.352 75.853 1.00 44.41 1209 PRO A O 1
ATOM 1513 N N . PHE A 1 210 ? 13.560 1.683 73.937 1.00 40.78 1210 PHE A N 1
ATOM 1514 C CA . PHE A 1 210 ? 13.874 3.041 73.526 1.00 38.83 1210 PHE A CA 1
ATOM 1515 C C . PHE A 1 210 ? 13.016 3.493 72.371 1.00 36.50 1210 PHE A C 1
ATOM 1516 O O . PHE A 1 210 ? 12.606 2.698 71.535 1.00 36.63 1210 PHE A O 1
ATOM 1524 N N . THR A 1 211 ? 12.764 4.790 72.339 1.00 36.98 1211 THR A N 1
ATOM 1525 C CA . THR A 1 211 ? 12.001 5.411 71.279 1.00 37.36 1211 THR A CA 1
ATOM 1526 C C . THR A 1 211 ? 13.066 6.150 70.491 1.00 34.78 1211 THR A C 1
ATOM 1527 O O . THR A 1 211 ? 13.869 6.898 71.060 1.00 36.07 1211 THR A O 1
ATOM 1531 N N . VAL A 1 212 ? 13.099 5.922 69.187 1.00 33.33 1212 VAL A N 1
ATOM 1532 C CA . VAL A 1 212 ? 14.094 6.578 68.363 1.00 32.16 1212 VAL A CA 1
ATOM 1533 C C . VAL A 1 212 ? 13.443 7.721 67.621 1.00 32.43 1212 VAL A C 1
ATOM 1534 O O . VAL A 1 212 ? 12.432 7.536 66.955 1.00 29.56 1212 VAL A O 1
ATOM 1538 N N . ARG A 1 213 ? 14.025 8.906 67.768 1.00 32.87 1213 ARG A N 1
ATOM 1539 C CA . ARG A 1 213 ? 13.535 10.100 67.107 1.00 34.70 1213 ARG A CA 1
ATOM 1540 C C . ARG A 1 213 ? 14.639 10.607 66.196 1.00 35.65 1213 ARG A C 1
ATOM 1541 O O . ARG A 1 213 ? 15.728 10.943 66.653 1.00 37.60 1213 ARG A O 1
ATOM 1549 N N . TYR A 1 214 ? 14.357 10.661 64.904 1.00 38.13 1214 TYR A N 1
ATOM 1550 C CA . TYR A 1 214 ? 15.342 11.135 63.943 1.00 37.32 1214 TYR A CA 1
ATOM 1551 C C . TYR A 1 214 ? 14.778 12.310 63.169 1.00 38.97 1214 TYR A C 1
ATOM 1552 O O . TYR A 1 214 ? 13.629 12.266 62.720 1.00 38.91 1214 TYR A O 1
ATOM 1561 N N . THR A 1 215 ? 15.584 13.358 63.016 1.00 38.30 1215 THR A N 1
ATOM 1562 C CA . THR A 1 215 ? 15.150 14.533 62.284 1.00 40.55 1215 THR A CA 1
ATOM 1563 C C . THR A 1 215 ? 15.930 14.639 60.968 1.00 41.92 1215 THR A C 1
ATOM 1564 O O . THR A 1 215 ? 17.131 14.365 60.919 1.00 40.12 1215 THR A O 1
ATOM 1568 N N . THR A 1 216 ? 15.236 15.033 59.905 1.00 44.15 1216 THR A N 1
ATOM 1569 C CA . THR A 1 216 ? 15.850 15.177 58.591 1.00 47.01 1216 THR A CA 1
ATOM 1570 C C . THR A 1 216 ? 16.321 16.607 58.317 1.00 49.66 1216 THR A C 1
ATOM 1571 O O . THR A 1 216 ? 15.987 17.530 59.052 1.00 52.08 1216 THR A O 1
ATOM 1575 N N . GLU A 1 217 ? 17.101 16.776 57.253 1.00 57.89 1217 GLU A N 1
ATOM 1576 C CA . GLU A 1 217 ? 17.657 18.075 56.875 1.00 62.66 1217 GLU A CA 1
ATOM 1577 C C . GLU A 1 217 ? 16.664 19.210 57.065 1.00 65.81 1217 GLU A C 1
ATOM 1578 O O . GLU A 1 217 ? 17.003 20.247 57.643 1.00 66.21 1217 GLU A O 1
ATOM 1584 N N . GLY A 1 218 ? 15.444 19.017 56.566 1.00 65.77 1218 GLY A N 1
ATOM 1585 C CA . GLY A 1 218 ? 14.425 20.040 56.711 1.00 68.14 1218 GLY A CA 1
ATOM 1586 C C . GLY A 1 218 ? 14.415 20.525 58.146 1.00 69.98 1218 GLY A C 1
ATOM 1587 O O . GLY A 1 218 ? 14.956 21.586 58.464 1.00 70.19 1218 GLY A O 1
ATOM 1588 N N . GLY A 1 219 ? 13.815 19.723 59.015 1.00 67.31 1219 GLY A N 1
ATOM 1589 C CA . GLY A 1 219 ? 13.739 20.047 60.425 1.00 63.81 1219 GLY A CA 1
ATOM 1590 C C . GLY A 1 219 ? 12.703 19.114 61.000 1.00 60.66 1219 GLY A C 1
ATOM 1591 O O . GLY A 1 219 ? 12.415 19.120 62.196 1.00 60.22 1219 GLY A O 1
ATOM 1592 N N . THR A 1 220 ? 12.162 18.294 60.106 1.00 58.36 1220 THR A N 1
ATOM 1593 C CA . THR A 1 220 ? 11.124 17.322 60.416 1.00 54.86 1220 THR A CA 1
ATOM 1594 C C . THR A 1 220 ? 11.527 16.198 61.379 1.00 55.15 1220 THR A C 1
ATOM 1595 O O . THR A 1 220 ? 12.140 15.206 60.973 1.00 55.69 1220 THR A O 1
ATOM 1599 N N . LYS A 1 221 ? 11.167 16.352 62.651 1.00 54.92 1221 LYS A N 1
ATOM 1600 C CA . LYS A 1 221 ? 11.461 15.340 63.664 1.00 53.40 1221 LYS A CA 1
ATOM 1601 C C . LYS A 1 221 ? 10.353 14.288 63.666 1.00 53.49 1221 LYS A C 1
ATOM 1602 O O . LYS A 1 221 ? 9.207 14.589 63.985 1.00 52.47 1221 LYS A O 1
ATOM 1608 N N . THR A 1 222 ? 10.682 13.055 63.308 1.00 51.30 1222 THR A N 1
ATOM 1609 C CA . THR A 1 222 ? 9.688 11.989 63.330 1.00 48.19 1222 THR A CA 1
ATOM 1610 C C . THR A 1 222 ? 10.146 10.952 64.356 1.00 49.69 1222 THR A C 1
ATOM 1611 O O . THR A 1 222 ? 11.344 10.686 64.479 1.00 49.29 1222 THR A O 1
ATOM 1615 N N . GLU A 1 223 ? 9.194 10.393 65.105 1.00 51.00 1223 GLU A N 1
ATOM 1616 C CA . GLU A 1 223 ? 9.501 9.416 66.153 1.00 52.24 1223 GLU A CA 1
ATOM 1617 C C . GLU A 1 223 ? 8.993 8.007 65.905 1.00 53.92 1223 GLU A C 1
ATOM 1618 O O . GLU A 1 223 ? 7.929 7.805 65.325 1.00 55.23 1223 GLU A O 1
ATOM 1624 N N . ALA A 1 224 ? 9.760 7.034 66.377 1.00 54.69 1224 ALA A N 1
ATOM 1625 C CA . ALA A 1 224 ? 9.396 5.634 66.250 1.00 55.95 1224 ALA A CA 1
ATOM 1626 C C . ALA A 1 224 ? 9.431 5.155 67.688 1.00 57.76 1224 ALA A C 1
ATOM 1627 O O . ALA A 1 224 ? 10.489 4.812 68.223 1.00 59.63 1224 ALA A O 1
ATOM 1629 N N . GLU A 1 225 ? 8.263 5.169 68.317 1.00 59.82 1225 GLU A N 1
ATOM 1630 C CA . GLU A 1 225 ? 8.118 4.782 69.718 1.00 59.93 1225 GLU A CA 1
ATOM 1631 C C . GLU A 1 225 ? 8.437 3.322 70.028 1.00 56.90 1225 GLU A C 1
ATOM 1632 O O . GLU A 1 225 ? 7.997 2.407 69.332 1.00 54.52 1225 GLU A O 1
ATOM 1638 N N . ASP A 1 226 ? 9.227 3.131 71.079 1.00 52.92 1226 ASP A N 1
ATOM 1639 C CA . ASP A 1 226 ? 9.624 1.812 71.552 1.00 50.97 1226 ASP A CA 1
ATOM 1640 C C . ASP A 1 226 ? 9.942 0.791 70.471 1.00 46.86 1226 ASP A C 1
ATOM 1641 O O . ASP A 1 226 ? 9.507 -0.348 70.555 1.00 45.55 1226 ASP A O 1
ATOM 1646 N N . VAL A 1 227 ? 10.719 1.195 69.471 1.00 44.51 1227 VAL A N 1
ATOM 1647 C CA . VAL A 1 227 ? 11.074 0.298 68.378 1.00 42.12 1227 VAL A CA 1
ATOM 1648 C C . VAL A 1 227 ? 12.156 -0.668 68.786 1.00 38.20 1227 VAL A C 1
ATOM 1649 O O . VAL A 1 227 ? 12.206 -1.791 68.282 1.00 39.47 1227 VAL A O 1
ATOM 1653 N N . ILE A 1 228 ? 13.041 -0.216 69.672 1.00 35.70 1228 ILE A N 1
ATOM 1654 C CA . ILE A 1 228 ? 14.121 -1.060 70.187 1.00 33.47 1228 ILE A CA 1
ATOM 1655 C C . ILE A 1 228 ? 13.604 -1.600 71.515 1.00 35.98 1228 ILE A C 1
ATOM 1656 O O . ILE A 1 228 ? 13.508 -0.865 72.503 1.00 32.92 1228 ILE A O 1
ATOM 1661 N N . PRO A 1 229 ? 13.257 -2.899 71.551 1.00 37.34 1229 PRO A N 1
ATOM 1662 C CA . PRO A 1 229 ? 12.723 -3.578 72.734 1.00 38.04 1229 PRO A CA 1
ATOM 1663 C C . PRO A 1 229 ? 13.664 -3.716 73.915 1.00 40.38 1229 PRO A C 1
ATOM 1664 O O . PRO A 1 229 ? 14.877 -3.580 73.781 1.00 38.66 1229 PRO A O 1
ATOM 1668 N N . GLU A 1 230 ? 13.090 -3.972 75.082 1.00 41.83 1230 GLU A N 1
ATOM 1669 C CA . GLU A 1 230 ? 13.907 -4.169 76.257 1.00 45.88 1230 GLU A CA 1
ATOM 1670 C C . GLU A 1 230 ? 14.643 -5.451 75.903 1.00 44.30 1230 GLU A C 1
ATOM 1671 O O . GLU A 1 230 ? 14.119 -6.282 75.156 1.00 43.52 1230 GLU A O 1
ATOM 1677 N N . GLY A 1 231 ? 15.861 -5.606 76.407 1.00 43.45 1231 GLY A N 1
ATOM 1678 C CA . GLY A 1 231 ? 16.609 -6.809 76.104 1.00 40.30 1231 GLY A CA 1
ATOM 1679 C C . GLY A 1 231 ? 16.815 -7.015 74.615 1.00 38.30 1231 GLY A C 1
ATOM 1680 O O . GLY A 1 231 ? 16.502 -8.069 74.069 1.00 38.65 1231 GLY A O 1
ATOM 1681 N N . TRP A 1 232 ? 17.337 -5.985 73.959 1.00 39.09 1232 TRP A N 1
ATOM 1682 C CA . TRP A 1 232 ? 17.631 -6.006 72.527 1.00 37.41 1232 TRP A CA 1
ATOM 1683 C C . TRP A 1 232 ? 19.002 -6.652 72.362 1.00 39.25 1232 TRP A C 1
ATOM 1684 O O . TRP A 1 232 ? 19.734 -6.824 73.329 1.00 38.20 1232 TRP A O 1
ATOM 1695 N N . LYS A 1 233 ? 19.362 -7.004 71.139 1.00 41.32 1233 LYS A N 1
ATOM 1696 C CA . LYS A 1 233 ? 20.653 -7.634 70.912 1.00 44.56 1233 LYS A CA 1
ATOM 1697 C C . LYS A 1 233 ? 21.465 -6.901 69.848 1.00 42.21 1233 LYS A C 1
ATOM 1698 O O . LYS A 1 233 ? 20.913 -6.345 68.894 1.00 42.90 1233 LYS A O 1
ATOM 1704 N N . ALA A 1 234 ? 22.782 -6.908 70.024 1.00 39.60 1234 ALA A N 1
ATOM 1705 C CA . ALA A 1 234 ? 23.688 -6.264 69.089 1.00 37.07 1234 ALA A CA 1
ATOM 1706 C C . ALA A 1 234 ? 23.619 -6.923 67.724 1.00 36.38 1234 ALA A C 1
ATOM 1707 O O . ALA A 1 234 ? 23.382 -8.129 67.618 1.00 36.12 1234 ALA A O 1
ATOM 1709 N N . ASP A 1 235 ? 23.835 -6.121 66.682 1.00 36.21 1235 ASP A N 1
ATOM 1710 C CA . ASP A 1 235 ? 23.808 -6.588 65.298 1.00 36.75 1235 ASP A CA 1
ATOM 1711 C C . ASP A 1 235 ? 22.454 -7.224 64.980 1.00 34.84 1235 ASP A C 1
ATOM 1712 O O . ASP A 1 235 ? 22.378 -8.351 64.510 1.00 35.17 1235 ASP A O 1
ATOM 1717 N N . THR A 1 236 ? 21.387 -6.472 65.228 1.00 33.68 1236 THR A N 1
ATOM 1718 C CA . THR A 1 236 ? 20.026 -6.943 65.006 1.00 32.28 1236 THR A CA 1
ATOM 1719 C C . THR A 1 236 ? 19.194 -5.781 64.496 1.00 29.62 1236 THR A C 1
ATOM 1720 O O . THR A 1 236 ? 19.347 -4.661 64.965 1.00 30.13 1236 THR A O 1
ATOM 1724 N N . SER A 1 237 ? 18.313 -6.041 63.541 1.00 29.22 1237 SER A N 1
ATOM 1725 C CA . SER A 1 237 ? 17.475 -4.981 62.990 1.00 31.41 1237 SER A CA 1
ATOM 1726 C C . SER A 1 237 ? 16.047 -5.001 63.522 1.00 31.25 1237 SER A C 1
ATOM 1727 O O . SER A 1 237 ? 15.397 -6.038 63.517 1.00 32.44 1237 SER A O 1
ATOM 1730 N N . TYR A 1 238 ? 15.566 -3.847 63.970 1.00 31.92 1238 TYR A N 1
ATOM 1731 C CA . TYR A 1 238 ? 14.214 -3.727 64.483 1.00 35.26 1238 TYR A CA 1
ATOM 1732 C C . TYR A 1 238 ? 13.526 -2.672 63.655 1.00 37.92 1238 TYR A C 1
ATOM 1733 O O . TYR A 1 238 ? 14.077 -1.587 63.456 1.00 37.85 1238 TYR A O 1
ATOM 1742 N N . GLU A 1 239 ? 12.325 -2.979 63.170 1.00 43.36 1239 GLU A N 1
ATOM 1743 C CA . GLU A 1 239 ? 11.583 -2.019 62.362 1.00 49.35 1239 GLU A CA 1
ATOM 1744 C C . GLU A 1 239 ? 10.361 -1.439 63.056 1.00 51.35 1239 GLU A C 1
ATOM 1745 O O . GLU A 1 239 ? 9.884 -1.980 64.050 1.00 53.41 1239 GLU A O 1
ATOM 1751 N N . SER A 1 240 ? 9.867 -0.325 62.527 1.00 54.97 1240 SER A N 1
ATOM 1752 C CA . SER A 1 240 ? 8.705 0.354 63.090 1.00 58.98 1240 SER A CA 1
ATOM 1753 C C . SER A 1 240 ? 7.389 -0.062 62.426 1.00 61.62 1240 SER A C 1
ATOM 1754 O O . SER A 1 240 ? 7.423 -0.971 61.568 1.00 63.81 1240 SER A O 1
ATOM 1757 N N . PRO B 1 3 ? 43.341 12.287 45.892 1.00 46.16 2003 PRO B N 1
ATOM 1758 C CA . PRO B 1 3 ? 42.264 12.707 44.940 1.00 47.06 2003 PRO B CA 1
ATOM 1759 C C . PRO B 1 3 ? 42.831 13.670 43.892 1.00 45.61 2003 PRO B C 1
ATOM 1760 O O . PRO B 1 3 ? 42.793 14.877 44.099 1.00 45.44 2003 PRO B O 1
ATOM 1764 N N . LYS B 1 4 ? 43.349 13.162 42.775 1.00 43.82 2004 LYS B N 1
ATOM 1765 C CA . LYS B 1 4 ? 43.926 14.058 41.759 1.00 43.96 2004 LYS B CA 1
ATOM 1766 C C . LYS B 1 4 ? 42.905 15.022 41.183 1.00 42.92 2004 LYS B C 1
ATOM 1767 O O . LYS B 1 4 ? 43.150 16.225 41.084 1.00 41.74 2004 LYS B O 1
ATOM 1773 N N . VAL B 1 5 ? 41.765 14.485 40.771 1.00 41.94 2005 VAL B N 1
ATOM 1774 C CA . VAL B 1 5 ? 40.726 15.333 40.228 1.00 36.14 2005 VAL B CA 1
ATOM 1775 C C . VAL B 1 5 ? 39.941 15.882 41.405 1.00 36.56 2005 VAL B C 1
ATOM 1776 O O . VAL B 1 5 ? 39.364 15.127 42.184 1.00 39.51 2005 VAL B O 1
ATOM 1780 N N . PRO B 1 6 ? 39.908 17.210 41.553 1.00 39.60 2006 PRO B N 1
ATOM 1781 C CA . PRO B 1 6 ? 39.172 17.796 42.672 1.00 37.90 2006 PRO B CA 1
ATOM 1782 C C . PRO B 1 6 ? 37.716 17.355 42.639 1.00 36.10 2006 PRO B C 1
ATOM 1783 O O . PRO B 1 6 ? 37.107 17.295 41.576 1.00 39.16 2006 PRO B O 1
ATOM 1787 N N . PRO B 1 7 ? 37.144 17.025 43.805 1.00 34.84 2007 PRO B N 1
ATOM 1788 C CA . PRO B 1 7 ? 35.747 16.604 43.817 1.00 34.93 2007 PRO B CA 1
ATOM 1789 C C . PRO B 1 7 ? 34.863 17.770 43.405 1.00 32.77 2007 PRO B C 1
ATOM 1790 O O . PRO B 1 7 ? 35.164 18.925 43.713 1.00 32.19 2007 PRO B O 1
ATOM 1794 N N . GLY B 1 8 ? 33.790 17.466 42.686 1.00 32.03 2008 GLY B N 1
ATOM 1795 C CA . GLY B 1 8 ? 32.871 18.504 42.271 1.00 31.77 2008 GLY B CA 1
ATOM 1796 C C . GLY B 1 8 ? 32.254 19.123 43.511 1.00 33.86 2008 GLY B C 1
ATOM 1797 O O . GLY B 1 8 ? 32.599 18.743 44.634 1.00 35.70 2008 GLY B O 1
ATOM 1798 N N . PRO B 1 9 ? 31.326 20.074 43.357 1.00 35.13 2009 PRO B N 1
ATOM 1799 C CA . PRO B 1 9 ? 30.742 20.667 44.562 1.00 34.79 2009 PRO B CA 1
ATOM 1800 C C . PRO B 1 9 ? 29.835 19.718 45.339 1.00 34.72 2009 PRO B C 1
ATOM 1801 O O . PRO B 1 9 ? 29.174 18.864 44.753 1.00 34.47 2009 PRO B O 1
ATOM 1805 N N . ASN B 1 10 ? 29.833 19.868 46.663 1.00 37.20 2010 ASN B N 1
ATOM 1806 C CA . ASN B 1 10 ? 28.996 19.048 47.535 1.00 38.37 2010 ASN B CA 1
ATOM 1807 C C . ASN B 1 10 ? 27.583 19.082 46.974 1.00 36.53 2010 ASN B C 1
ATOM 1808 O O . ASN B 1 10 ? 27.155 20.089 46.410 1.00 36.62 2010 ASN B O 1
ATOM 1813 N N . ILE B 1 11 ? 26.856 17.986 47.136 1.00 34.32 2011 ILE B N 1
ATOM 1814 C CA . ILE B 1 11 ? 25.498 17.936 46.641 1.00 33.84 2011 ILE B CA 1
ATOM 1815 C C . ILE B 1 11 ? 24.536 18.111 47.797 1.00 34.04 2011 ILE B C 1
ATOM 1816 O O . ILE B 1 11 ? 24.122 17.147 48.446 1.00 34.91 2011 ILE B O 1
ATOM 1821 N N . THR B 1 12 ? 24.195 19.374 48.040 1.00 33.68 2012 THR B N 1
ATOM 1822 C CA . THR B 1 12 ? 23.310 19.761 49.129 1.00 35.15 2012 THR B CA 1
ATOM 1823 C C . THR B 1 12 ? 22.187 20.716 48.682 1.00 33.38 2012 THR B C 1
ATOM 1824 O O . THR B 1 12 ? 22.305 21.404 47.665 1.00 33.86 2012 THR B O 1
ATOM 1828 N N . ALA B 1 13 ? 21.105 20.761 49.463 1.00 34.78 2013 ALA B N 1
ATOM 1829 C CA . ALA B 1 13 ? 19.947 21.599 49.142 1.00 34.48 2013 ALA B CA 1
ATOM 1830 C C . ALA B 1 13 ? 20.110 23.088 49.455 1.00 33.37 2013 ALA B C 1
ATOM 1831 O O . ALA B 1 13 ? 20.498 23.460 50.556 1.00 30.61 2013 ALA B O 1
ATOM 1833 N N . THR B 1 14 ? 19.805 23.928 48.465 1.00 33.85 2014 THR B N 1
ATOM 1834 C CA . THR B 1 14 ? 19.883 25.373 48.606 1.00 39.63 2014 THR B CA 1
ATOM 1835 C C . THR B 1 14 ? 18.632 25.988 48.010 1.00 37.17 2014 THR B C 1
ATOM 1836 O O . THR B 1 14 ? 17.855 25.316 47.328 1.00 38.81 2014 THR B O 1
ATOM 1840 N N . TYR B 1 15 ? 18.432 27.269 48.286 1.00 37.50 2015 TYR B N 1
ATOM 1841 C CA . TYR B 1 15 ? 17.304 27.969 47.712 1.00 37.71 2015 TYR B CA 1
ATOM 1842 C C . TYR B 1 15 ? 17.768 28.229 46.296 1.00 38.01 2015 TYR B C 1
ATOM 1843 O O . TYR B 1 15 ? 18.975 28.316 46.044 1.00 37.60 2015 TYR B O 1
ATOM 1852 N N . GLY B 1 16 ? 16.820 28.335 45.374 1.00 41.23 2016 GLY B N 1
ATOM 1853 C CA . GLY B 1 16 ? 17.182 28.556 43.989 1.00 45.38 2016 GLY B CA 1
ATOM 1854 C C . GLY B 1 16 ? 18.135 29.715 43.779 1.00 47.05 2016 GLY B C 1
ATOM 1855 O O . GLY B 1 16 ? 18.856 30.142 44.678 1.00 46.95 2016 GLY B O 1
ATOM 1856 N N . ASP B 1 17 ? 18.147 30.212 42.558 1.00 49.22 2017 ASP B N 1
ATOM 1857 C CA . ASP B 1 17 ? 18.971 31.347 42.219 1.00 52.09 2017 ASP B CA 1
ATOM 1858 C C . ASP B 1 17 ? 18.358 31.845 40.930 1.00 52.35 2017 ASP B C 1
ATOM 1859 O O . ASP B 1 17 ? 18.907 32.705 40.256 1.00 53.65 2017 ASP B O 1
ATOM 1864 N N . LYS B 1 18 ? 17.199 31.277 40.603 1.00 52.13 2018 LYS B N 1
ATOM 1865 C CA . LYS B 1 18 ? 16.457 31.656 39.414 1.00 52.33 2018 LYS B CA 1
ATOM 1866 C C . LYS B 1 1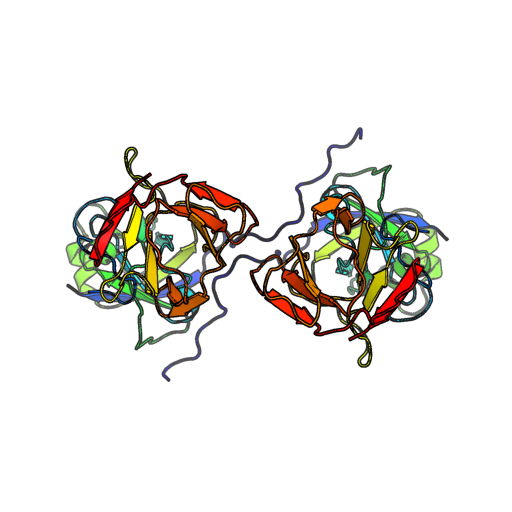8 ? 15.297 32.515 39.878 1.00 48.11 2018 LYS B C 1
ATOM 1867 O O . LYS B 1 18 ? 14.881 32.428 41.025 1.00 49.70 2018 LYS B O 1
ATOM 1873 N N . TRP B 1 19 ? 14.764 33.331 38.982 1.00 44.19 2019 TRP B N 1
ATOM 1874 C CA . TRP B 1 19 ? 13.678 34.222 39.336 1.00 40.29 2019 TRP B CA 1
ATOM 1875 C C . TRP B 1 19 ? 12.288 33.649 39.216 1.00 39.35 2019 TRP B C 1
ATOM 1876 O O . TRP B 1 19 ? 11.976 32.934 38.273 1.00 39.95 2019 TRP B O 1
ATOM 1887 N N . LEU B 1 20 ? 11.448 33.988 40.185 1.00 37.89 2020 LEU B N 1
ATOM 1888 C CA . LEU B 1 20 ? 10.070 33.530 40.220 1.00 37.61 2020 LEU B CA 1
ATOM 1889 C C . LEU B 1 20 ? 9.172 34.727 39.965 1.00 36.84 2020 LEU B C 1
ATOM 1890 O O . LEU B 1 20 ? 9.590 35.866 40.156 1.00 37.58 2020 LEU B O 1
ATOM 1895 N N . ASP B 1 21 ? 7.938 34.467 39.549 1.00 36.25 2021 ASP B N 1
ATOM 1896 C CA . ASP B 1 21 ? 7.003 35.534 39.254 1.00 35.09 2021 ASP B CA 1
ATOM 1897 C C . ASP B 1 21 ? 5.952 35.700 40.332 1.00 32.71 2021 ASP B C 1
ATOM 1898 O O . ASP B 1 21 ? 5.442 34.721 40.854 1.00 33.61 2021 ASP B O 1
ATOM 1903 N N . ALA B 1 22 ? 5.623 36.945 40.657 1.00 30.71 2022 ALA B N 1
ATOM 1904 C CA . ALA B 1 22 ? 4.629 37.213 41.675 1.00 29.06 2022 ALA B CA 1
ATOM 1905 C C . ALA B 1 22 ? 3.913 38.507 41.405 1.00 29.16 2022 ALA B C 1
ATOM 1906 O O . ALA B 1 22 ? 4.476 39.417 40.810 1.00 27.82 2022 ALA B O 1
ATOM 1908 N N . LYS B 1 23 ? 2.663 38.577 41.844 1.00 29.46 2023 LYS B N 1
ATOM 1909 C CA . LYS B 1 23 ? 1.851 39.774 41.695 1.00 31.62 2023 LYS B CA 1
ATOM 1910 C C . LYS B 1 23 ? 2.352 40.646 42.842 1.00 29.50 2023 LYS B C 1
ATOM 1911 O O . LYS B 1 23 ? 2.922 40.126 43.803 1.00 29.32 2023 LYS B O 1
ATOM 1917 N N . SER B 1 24 ? 2.158 41.958 42.754 1.00 30.12 2024 SER B N 1
ATOM 1918 C CA . SER B 1 24 ? 2.599 42.838 43.832 1.00 29.11 2024 SER B CA 1
ATOM 1919 C C . SER B 1 24 ? 1.729 44.064 44.021 1.00 28.47 2024 SER B C 1
ATOM 1920 O O . SER B 1 24 ? 1.357 44.723 43.054 1.00 28.12 2024 SER B O 1
ATOM 1923 N N . THR B 1 25 ? 1.415 44.357 45.278 1.00 28.34 2025 THR B N 1
ATOM 1924 C CA . THR B 1 25 ? 0.605 45.513 45.645 1.00 32.63 2025 THR B CA 1
ATOM 1925 C C . THR B 1 25 ? 1.231 46.104 46.896 1.00 37.42 2025 THR B C 1
ATOM 1926 O O . THR B 1 25 ? 2.152 45.503 47.463 1.00 37.01 2025 THR B O 1
ATOM 1930 N N . TRP B 1 26 ? 0.745 47.257 47.348 1.00 42.36 2026 TRP B N 1
ATOM 1931 C CA . TRP B 1 26 ? 1.329 47.843 48.549 1.00 49.03 2026 TRP B CA 1
ATOM 1932 C C . TRP B 1 26 ? 0.358 48.433 49.553 1.00 52.78 2026 TRP B C 1
ATOM 1933 O O . TRP B 1 26 ? -0.827 48.599 49.265 1.00 54.22 2026 TRP B O 1
ATOM 1944 N N . TYR B 1 27 ? 0.895 48.731 50.739 1.00 58.46 2027 TYR B N 1
ATOM 1945 C CA . TYR B 1 27 ? 0.154 49.324 51.852 1.00 62.57 2027 TYR B CA 1
ATOM 1946 C C . TYR B 1 27 ? 0.953 50.446 52.522 1.00 67.39 2027 TYR B C 1
ATOM 1947 O O . TYR B 1 27 ? 2.185 50.426 52.526 1.00 68.37 2027 TYR B O 1
ATOM 1956 N N . GLY B 1 28 ? 0.253 51.431 53.078 1.00 71.00 2028 GLY B N 1
ATOM 1957 C CA . GLY B 1 28 ? 0.927 52.550 53.739 1.00 74.86 2028 GLY B CA 1
ATOM 1958 C C . GLY B 1 28 ? 0.194 53.013 54.994 1.00 76.87 2028 GLY B C 1
ATOM 1959 O O . GLY B 1 28 ? 0.668 53.900 55.709 1.00 78.30 2028 GLY B O 1
ATOM 1960 N N . GLY B 1 39 ? 2.687 45.820 64.368 1.00 54.61 2039 GLY B N 1
ATOM 1961 C CA . GLY B 1 39 ? 1.888 44.677 64.775 1.00 53.93 2039 GLY B CA 1
ATOM 1962 C C . GLY B 1 39 ? 1.692 43.589 63.724 1.00 53.01 2039 GLY B C 1
ATOM 1963 O O . GLY B 1 39 ? 0.571 43.126 63.515 1.00 53.72 2039 GLY B O 1
ATOM 1964 N N . GLY B 1 40 ? 2.771 43.178 63.059 1.00 50.36 2040 GLY B N 1
ATOM 1965 C CA . GLY B 1 40 ? 2.669 42.127 62.059 1.00 46.41 2040 GLY B CA 1
ATOM 1966 C C . GLY B 1 40 ? 2.674 40.764 62.732 1.00 44.27 2040 GLY B C 1
ATOM 1967 O O . GLY B 1 40 ? 3.047 40.644 63.900 1.00 43.47 2040 GLY B O 1
ATOM 1968 N N . ALA B 1 41 ? 2.269 39.732 62.001 1.00 40.68 2041 ALA B N 1
ATOM 1969 C CA . ALA B 1 41 ? 2.218 38.378 62.541 1.00 37.06 2041 ALA B CA 1
ATOM 1970 C C . ALA B 1 41 ? 3.564 37.901 63.088 1.00 35.76 2041 ALA B C 1
ATOM 1971 O O . ALA B 1 41 ? 3.624 37.019 63.951 1.00 35.35 2041 ALA B O 1
ATOM 1973 N N . CYS B 1 42 ? 4.643 38.492 62.586 1.00 35.52 2042 CYS B N 1
ATOM 1974 C CA . CYS B 1 42 ? 5.976 38.105 63.003 1.00 34.65 2042 CYS B CA 1
ATOM 1975 C C . CYS B 1 42 ? 6.421 38.755 64.292 1.00 35.27 2042 CYS B C 1
ATOM 1976 O O . CYS B 1 42 ? 7.506 38.461 64.788 1.00 36.34 2042 CYS B O 1
ATOM 1979 N N . GLY B 1 43 ? 5.598 39.652 64.821 1.00 34.45 2043 GLY B N 1
ATOM 1980 C CA . GLY B 1 43 ? 5.936 40.321 66.061 1.00 36.01 2043 GLY B CA 1
ATOM 1981 C C . GLY B 1 43 ? 7.074 41.327 66.017 1.00 37.14 2043 GLY B C 1
ATOM 1982 O O . GLY B 1 43 ? 7.648 41.634 67.060 1.00 35.20 2043 GLY B O 1
ATOM 1983 N N . TYR B 1 44 ? 7.426 41.835 64.839 1.00 39.17 2044 TYR B N 1
ATOM 1984 C CA . TYR B 1 44 ? 8.497 42.820 64.776 1.00 45.04 2044 TYR B CA 1
ATOM 1985 C C . TYR B 1 44 ? 7.887 44.169 65.142 1.00 48.06 2044 TYR B C 1
ATOM 1986 O O . TYR B 1 44 ? 6.733 44.418 64.841 1.00 49.08 2044 TYR B O 1
ATOM 1995 N N . LYS B 1 45 ? 8.649 45.043 65.788 1.00 53.71 2045 LYS B N 1
ATOM 1996 C CA . LYS B 1 45 ? 8.093 46.323 66.215 1.00 58.88 2045 LYS B CA 1
ATOM 1997 C C . LYS B 1 45 ? 8.400 47.582 65.392 1.00 58.71 2045 LYS B C 1
ATOM 1998 O O . LYS B 1 45 ? 7.554 48.044 64.617 1.00 62.63 2045 LYS B O 1
ATOM 2004 N N . ASP B 1 46 ? 9.587 48.153 65.557 1.00 58.75 2046 ASP B N 1
ATOM 2005 C CA . ASP B 1 46 ? 9.929 49.370 64.823 1.00 56.50 2046 ASP B CA 1
ATOM 2006 C C . ASP B 1 46 ? 10.520 49.051 63.466 1.00 53.13 2046 ASP B C 1
ATOM 2007 O O . ASP B 1 46 ? 11.736 49.113 63.270 1.00 51.44 2046 ASP B O 1
ATOM 2012 N N . VAL B 1 47 ? 9.634 48.728 62.530 1.00 48.00 2047 VAL B N 1
ATOM 2013 C CA . VAL B 1 47 ? 10.009 48.344 61.175 1.00 45.42 2047 VAL B CA 1
ATOM 2014 C C . VAL B 1 47 ? 10.472 49.471 60.273 1.00 47.80 2047 VAL B C 1
ATOM 2015 O O . VAL B 1 47 ? 11.101 49.226 59.243 1.00 47.69 2047 VAL B O 1
ATOM 2019 N N . ASP B 1 48 ? 10.167 50.706 60.656 1.00 54.37 2048 ASP B N 1
ATOM 2020 C CA . ASP B 1 48 ? 10.585 51.870 59.878 1.00 59.99 2048 ASP B CA 1
ATOM 2021 C C . ASP B 1 48 ? 12.044 52.169 60.192 1.00 59.41 2048 ASP B C 1
ATOM 2022 O O . ASP B 1 48 ? 12.753 52.770 59.396 1.00 60.42 2048 ASP B O 1
ATOM 2027 N N . LYS B 1 49 ? 12.481 51.721 61.361 1.00 61.31 2049 LYS B N 1
ATOM 2028 C CA . LYS B 1 49 ? 13.851 51.913 61.817 1.00 63.31 2049 LYS B CA 1
ATOM 2029 C C . LYS B 1 49 ? 14.687 50.690 61.446 1.00 59.48 2049 LYS B C 1
ATOM 2030 O O . LYS B 1 49 ? 14.143 49.649 61.091 1.00 60.06 2049 LYS B O 1
ATOM 2036 N N . PRO B 1 50 ? 16.023 50.801 61.524 1.00 58.61 2050 PRO B N 1
ATOM 2037 C CA . PRO B 1 50 ? 16.898 49.673 61.193 1.00 54.98 2050 PRO B CA 1
ATOM 2038 C C . PRO B 1 50 ? 16.537 48.459 62.045 1.00 50.47 2050 PRO B C 1
ATOM 2039 O O . PRO B 1 50 ? 15.926 48.595 63.103 1.00 52.19 2050 PRO B O 1
ATOM 2043 N N . PRO B 1 51 ? 16.918 47.259 61.599 1.00 48.68 2051 PRO B N 1
ATOM 2044 C CA . PRO B 1 51 ? 17.658 47.028 60.361 1.00 46.87 2051 PRO B CA 1
ATOM 2045 C C . PRO B 1 51 ? 16.791 46.969 59.103 1.00 44.03 2051 PRO B C 1
ATOM 2046 O O . PRO B 1 51 ? 17.307 47.096 57.997 1.00 47.70 2051 PRO B O 1
ATOM 2050 N N . PHE B 1 52 ? 15.482 46.787 59.270 1.00 43.89 2052 PHE B N 1
ATOM 2051 C CA . PHE B 1 52 ? 14.567 46.690 58.126 1.00 41.50 2052 PHE B CA 1
ATOM 2052 C C . PHE B 1 52 ? 14.477 47.960 57.309 1.00 39.97 2052 PHE B C 1
ATOM 2053 O O . PHE B 1 52 ? 14.630 47.926 56.086 1.00 38.66 2052 PHE B O 1
ATOM 2061 N N . SER B 1 53 ? 14.212 49.071 57.991 1.00 40.08 2053 SER B N 1
ATOM 2062 C CA . SER B 1 53 ? 14.122 50.391 57.364 1.00 41.61 2053 SER B CA 1
ATOM 2063 C C . SER B 1 53 ? 13.057 50.537 56.293 1.00 42.13 2053 SER B C 1
ATOM 2064 O O . SER B 1 53 ? 13.323 51.104 55.233 1.00 43.16 2053 SER B O 1
ATOM 2067 N N . GLY B 1 54 ? 11.859 50.037 56.563 1.00 42.53 2054 GLY B N 1
ATOM 2068 C CA . GLY B 1 54 ? 10.792 50.157 55.591 1.00 43.82 2054 GLY B CA 1
ATOM 2069 C C . GLY B 1 54 ? 10.805 49.131 54.475 1.00 45.26 2054 GLY B C 1
ATOM 2070 O O . GLY B 1 54 ? 9.793 48.940 53.802 1.00 47.17 2054 GLY B O 1
ATOM 2071 N N . MET B 1 55 ? 11.941 48.476 54.261 1.00 43.85 2055 MET B N 1
ATOM 2072 C CA . MET B 1 55 ? 12.046 47.460 53.220 1.00 42.29 2055 MET B CA 1
ATOM 2073 C C . MET B 1 55 ? 11.341 46.193 53.699 1.00 41.40 2055 MET B C 1
ATOM 2074 O O . MET B 1 55 ? 11.973 45.177 53.983 1.00 42.41 2055 MET B O 1
ATOM 2079 N N . THR B 1 56 ? 10.020 46.256 53.781 1.00 40.85 2056 THR B N 1
ATOM 2080 C CA . THR B 1 56 ? 9.249 45.126 54.271 1.00 38.54 2056 THR B CA 1
ATOM 2081 C C . THR B 1 56 ? 8.031 44.809 53.416 1.00 39.87 2056 THR B C 1
ATOM 2082 O O . THR B 1 56 ? 7.635 45.608 52.556 1.00 38.50 2056 THR B O 1
ATOM 2086 N N . GLY B 1 57 ? 7.430 43.646 53.663 1.00 38.10 2057 GLY B N 1
ATOM 2087 C CA . GLY B 1 57 ? 6.250 43.269 52.906 1.00 37.27 2057 GLY B CA 1
ATOM 2088 C C . GLY B 1 57 ? 5.533 42.049 53.442 1.00 35.39 2057 GLY B C 1
ATOM 2089 O O . GLY B 1 57 ? 6.159 41.195 54.071 1.00 35.31 2057 GLY B O 1
ATOM 2090 N N . CYS B 1 58 ? 4.217 41.993 53.211 1.00 34.31 2058 CYS B N 1
ATOM 2091 C CA . CYS B 1 58 ? 3.376 40.869 53.632 1.00 31.41 2058 CYS B CA 1
ATOM 2092 C C . CYS B 1 58 ? 3.663 39.773 52.563 1.00 30.05 2058 CYS B C 1
ATOM 2093 O O . CYS B 1 58 ? 3.741 40.076 51.373 1.00 27.95 2058 CYS B O 1
ATOM 2096 N N . GLY B 1 59 ? 3.849 38.518 52.975 1.00 29.25 2059 GLY B N 1
ATOM 2097 C CA . GLY B 1 59 ? 4.100 37.453 52.006 1.00 27.50 2059 GLY B CA 1
ATOM 2098 C C . GLY B 1 59 ? 3.050 36.362 52.136 1.00 25.83 2059 GLY B C 1
ATOM 2099 O O . GLY B 1 59 ? 2.737 35.967 53.252 1.00 24.49 2059 GLY B O 1
ATOM 2100 N N . ASN B 1 60 ? 2.497 35.860 51.035 1.00 26.91 2060 ASN B N 1
ATOM 2101 C CA . ASN B 1 60 ? 1.466 34.837 51.178 1.00 30.22 2060 ASN B CA 1
ATOM 2102 C C . ASN B 1 60 ? 2.020 33.472 51.558 1.00 30.94 2060 ASN B C 1
ATOM 2103 O O . ASN B 1 60 ? 3.217 33.217 51.440 1.00 33.24 2060 ASN B O 1
ATOM 2108 N N . THR B 1 61 ? 1.124 32.613 52.032 1.00 29.78 2061 THR B N 1
ATOM 2109 C CA . THR B 1 61 ? 1.436 31.272 52.501 1.00 31.46 2061 THR B CA 1
ATOM 2110 C C . THR B 1 61 ? 2.716 30.536 52.068 1.00 30.97 2061 THR B C 1
ATOM 2111 O O . THR B 1 61 ? 3.392 29.978 52.909 1.00 29.90 2061 THR B O 1
ATOM 2115 N N . PRO B 1 62 ? 3.076 30.513 50.771 1.00 26.49 2062 PRO B N 1
ATOM 2116 C CA . PRO B 1 62 ? 4.313 29.792 50.424 1.00 28.67 2062 PRO B CA 1
ATOM 2117 C C . PRO B 1 62 ? 5.589 30.547 50.774 1.00 30.52 2062 PRO B C 1
ATOM 2118 O O . PRO B 1 62 ? 6.698 30.015 50.664 1.00 28.03 2062 PRO B O 1
ATOM 2122 N N . ILE B 1 63 ? 5.424 31.795 51.186 1.00 27.49 2063 ILE B N 1
ATOM 2123 C CA . ILE B 1 63 ? 6.541 32.644 51.530 1.00 24.76 2063 ILE B CA 1
ATOM 2124 C C . ILE B 1 63 ? 6.591 32.767 53.036 1.00 28.06 2063 ILE B C 1
ATOM 2125 O O . ILE B 1 63 ? 7.662 32.640 53.651 1.00 29.19 2063 ILE B O 1
ATOM 2130 N N . PHE B 1 64 ? 5.418 32.993 53.624 1.00 27.61 2064 PHE B N 1
ATOM 2131 C CA . PHE B 1 64 ? 5.296 33.149 55.069 1.00 26.49 2064 PHE B CA 1
ATOM 2132 C C . PHE B 1 64 ? 5.597 31.821 55.744 1.00 24.78 2064 PHE B C 1
ATOM 2133 O O . PHE B 1 64 ? 6.263 31.778 56.779 1.00 25.18 2064 PHE B O 1
ATOM 2141 N N . LYS B 1 65 ? 5.111 30.740 55.148 1.00 23.94 2065 LYS B N 1
ATOM 2142 C CA . LYS B 1 65 ? 5.340 29.397 55.682 1.00 25.10 2065 LYS B CA 1
ATOM 2143 C C . LYS B 1 65 ? 5.025 29.310 57.176 1.00 25.22 2065 LYS B C 1
ATOM 2144 O O . LYS B 1 65 ? 5.845 28.867 57.988 1.00 23.59 2065 LYS B O 1
ATOM 2150 N N . SER B 1 66 ? 3.822 29.762 57.520 1.00 29.33 2066 SER B N 1
ATOM 2151 C CA . SER B 1 66 ? 3.321 29.745 58.889 1.00 30.78 2066 SER B CA 1
ATOM 2152 C C . SER B 1 66 ? 4.158 30.500 59.911 1.00 33.35 2066 SER B C 1
ATOM 2153 O O . SER B 1 66 ? 3.947 30.337 61.117 1.00 32.06 2066 SER B O 1
ATOM 2156 N N . GLY B 1 67 ? 5.097 31.323 59.441 1.00 31.96 2067 GLY B N 1
ATOM 2157 C CA . GLY B 1 67 ? 5.937 32.075 60.358 1.00 32.44 2067 GLY B CA 1
ATOM 2158 C C . GLY B 1 67 ? 7.399 31.723 60.191 1.00 31.66 2067 GLY B C 1
ATOM 2159 O O . GLY B 1 67 ? 8.292 32.539 60.433 1.00 31.57 2067 GLY B O 1
ATOM 2160 N N . ARG B 1 68 ? 7.642 30.493 59.762 1.00 31.66 2068 ARG B N 1
ATOM 2161 C CA . ARG B 1 68 ? 8.999 30.008 59.547 1.00 30.17 2068 ARG B CA 1
ATOM 2162 C C . ARG B 1 68 ? 9.739 30.961 58.612 1.00 28.28 2068 ARG B C 1
ATOM 2163 O O . ARG B 1 68 ? 10.957 31.009 58.620 1.00 27.63 2068 ARG B O 1
ATOM 2171 N N . GLY B 1 69 ? 8.997 31.726 57.817 1.00 25.07 2069 GLY B N 1
ATOM 2172 C CA . GLY B 1 69 ? 9.623 32.645 56.890 1.00 26.32 2069 GLY B CA 1
ATOM 2173 C C . GLY B 1 69 ? 9.605 34.104 57.310 1.00 26.16 2069 GLY B C 1
ATOM 2174 O O . GLY B 1 69 ? 9.617 35.007 56.475 1.00 24.76 2069 GLY B O 1
ATOM 2175 N N . CYS B 1 70 ? 9.603 34.350 58.611 1.00 29.75 2070 CYS B N 1
ATOM 2176 C CA . CYS B 1 70 ? 9.578 35.718 59.103 1.00 30.63 2070 CYS B CA 1
ATOM 2177 C C . CYS B 1 70 ? 10.870 36.515 58.915 1.00 31.92 2070 CYS B C 1
ATOM 2178 O O . CYS B 1 70 ? 10.834 37.723 58.711 1.00 33.21 2070 CYS B O 1
ATOM 2181 N N . GLY B 1 71 ? 12.024 35.881 58.990 1.00 30.11 2071 GLY B N 1
ATOM 2182 C CA . GLY B 1 71 ? 13.211 36.675 58.749 1.00 31.50 2071 GLY B CA 1
ATOM 2183 C C . GLY B 1 71 ? 13.451 36.858 57.254 1.00 31.03 2071 GLY B C 1
ATOM 2184 O O . GLY B 1 71 ? 14.170 37.752 56.846 1.00 32.40 2071 GLY B O 1
ATOM 2185 N N . SER B 1 72 ? 12.841 35.999 56.444 1.00 29.15 2072 SER B N 1
ATOM 2186 C CA . SER B 1 72 ? 12.982 36.000 54.993 1.00 28.82 2072 SER B CA 1
ATOM 2187 C C . SER B 1 72 ? 13.340 37.299 54.294 1.00 29.08 2072 SER B C 1
ATOM 2188 O O . SER B 1 72 ? 12.723 38.335 54.536 1.00 31.10 2072 SER B O 1
ATOM 2191 N N . CYS B 1 73 ? 14.330 37.231 53.413 1.00 29.69 2073 CYS B N 1
ATOM 2192 C CA . CYS B 1 73 ? 14.725 38.377 52.598 1.00 30.70 2073 CYS B CA 1
ATOM 2193 C C . CYS B 1 73 ? 14.614 37.933 51.144 1.00 30.63 2073 CYS B C 1
ATOM 2194 O O . CYS B 1 73 ? 14.964 36.799 50.801 1.00 30.30 2073 CYS B O 1
ATOM 2197 N N . PHE B 1 74 ? 14.112 38.808 50.285 1.00 27.83 2074 PHE B N 1
ATOM 2198 C CA . PHE B 1 74 ? 14.000 38.459 48.880 1.00 26.88 2074 PHE B CA 1
ATOM 2199 C C . PHE B 1 74 ? 14.518 39.603 48.034 1.00 27.65 2074 PHE B C 1
ATOM 2200 O O . PHE B 1 74 ? 14.450 40.760 48.430 1.00 25.85 2074 PHE B O 1
ATOM 2208 N N . GLU B 1 75 ? 15.065 39.271 46.876 1.00 28.78 2075 GLU B N 1
ATOM 2209 C CA . GLU B 1 75 ? 15.518 40.295 45.968 1.00 29.59 2075 GLU B CA 1
ATOM 2210 C C . GLU B 1 75 ? 14.309 40.447 45.111 1.00 28.44 2075 GLU B C 1
ATOM 2211 O O . GLU B 1 75 ? 13.691 39.457 44.750 1.00 29.18 2075 GLU B O 1
ATOM 2217 N N . ILE B 1 76 ? 13.951 41.672 44.788 1.00 27.74 2076 ILE B N 1
ATOM 2218 C CA . ILE B 1 76 ? 12.803 41.869 43.937 1.00 28.24 2076 ILE B CA 1
ATOM 2219 C C . ILE B 1 76 ? 13.135 42.941 42.930 1.00 30.35 2076 ILE B C 1
ATOM 2220 O O . ILE B 1 76 ? 13.592 44.027 43.278 1.00 30.09 2076 ILE B O 1
ATOM 2225 N N . LYS B 1 77 ? 12.941 42.599 41.666 1.00 34.20 2077 LYS B N 1
ATOM 2226 C CA . LYS B 1 77 ? 13.199 43.508 40.563 1.00 35.74 2077 LYS B CA 1
ATOM 2227 C C . LYS B 1 77 ? 11.879 43.651 39.853 1.00 36.55 2077 LYS B C 1
ATOM 2228 O O . LYS B 1 77 ? 10.931 42.927 40.128 1.00 36.87 2077 LYS B O 1
ATOM 2234 N N . CYS B 1 78 ? 11.826 44.575 38.919 1.00 39.62 2078 CYS B N 1
ATOM 2235 C CA . CYS B 1 78 ? 10.605 44.792 38.193 1.00 45.34 2078 CYS B CA 1
ATOM 2236 C C . CYS B 1 78 ? 10.904 45.412 36.839 1.00 48.24 2078 CYS B C 1
ATOM 2237 O O . CYS B 1 78 ? 11.793 46.252 36.721 1.00 46.73 2078 CYS B O 1
ATOM 2240 N N . THR B 1 79 ? 10.175 44.992 35.811 1.00 52.64 2079 THR B N 1
ATOM 2241 C CA . THR B 1 79 ? 10.387 45.540 34.472 1.00 58.89 2079 THR B CA 1
ATOM 2242 C C . THR B 1 79 ? 9.053 45.943 33.853 1.00 59.16 2079 THR B C 1
ATOM 2243 O O . THR B 1 79 ? 9.011 46.554 32.788 1.00 63.68 2079 THR B O 1
ATOM 2247 N N . LYS B 1 80 ? 7.971 45.602 34.546 1.00 67.02 2080 LYS B N 1
ATOM 2248 C CA . LYS B 1 80 ? 6.624 45.886 34.073 1.00 69.77 2080 LYS B CA 1
ATOM 2249 C C . LYS B 1 80 ? 6.373 47.340 33.675 1.00 61.94 2080 LYS B C 1
ATOM 2250 O O . LYS B 1 80 ? 6.679 47.711 32.545 1.00 62.38 2080 LYS B O 1
ATOM 2256 N N . PRO B 1 81 ? 5.830 48.188 34.574 1.00 61.77 2081 PRO B N 1
ATOM 2257 C CA . PRO B 1 81 ? 5.635 49.547 34.061 1.00 54.96 2081 PRO B CA 1
ATOM 2258 C C . PRO B 1 81 ? 6.946 50.304 33.830 1.00 53.86 2081 PRO B C 1
ATOM 2259 O O . PRO B 1 81 ? 7.971 50.002 34.443 1.00 53.84 2081 PRO B O 1
ATOM 2263 N N . GLU B 1 82 ? 6.894 51.283 32.932 1.00 58.64 2082 GLU B N 1
ATOM 2264 C CA . GLU B 1 82 ? 8.053 52.091 32.570 1.00 61.17 2082 GLU B CA 1
ATOM 2265 C C . GLU B 1 82 ? 8.914 52.543 33.743 1.00 56.72 2082 GLU B C 1
ATOM 2266 O O . GLU B 1 82 ? 10.143 52.513 33.663 1.00 55.15 2082 GLU B O 1
ATOM 2272 N N . ALA B 1 83 ? 8.271 52.958 34.830 1.00 52.86 2083 ALA B N 1
ATOM 2273 C CA . ALA B 1 83 ? 8.992 53.435 36.004 1.00 50.08 2083 ALA B CA 1
ATOM 2274 C C . ALA B 1 83 ? 9.931 52.404 36.648 1.00 49.11 2083 ALA B C 1
ATOM 2275 O O . ALA B 1 83 ? 10.849 52.773 37.382 1.00 50.77 2083 ALA B O 1
ATOM 2277 N N . CYS B 1 84 ? 9.709 51.122 36.375 1.00 47.23 2084 CYS B N 1
ATOM 2278 C CA . CYS B 1 84 ? 10.546 50.067 36.943 1.00 43.72 2084 CYS B CA 1
ATOM 2279 C C . CYS B 1 84 ? 11.989 50.098 36.469 1.00 42.15 2084 CYS B C 1
ATOM 2280 O O . CYS B 1 84 ? 12.262 50.120 35.276 1.00 42.46 2084 CYS B O 1
ATOM 2283 N N . SER B 1 85 ? 12.913 50.100 37.422 1.00 38.66 2085 SER B N 1
ATOM 2284 C CA . SER B 1 85 ? 14.335 50.150 37.114 1.00 36.24 2085 SER B CA 1
ATOM 2285 C C . SER B 1 85 ? 14.914 48.885 36.490 1.00 35.72 2085 SER B C 1
ATOM 2286 O O . SER B 1 85 ? 15.906 48.947 35.774 1.00 35.27 2085 SER B O 1
ATOM 2289 N N . GLY B 1 86 ? 14.302 47.738 36.751 1.00 37.13 2086 GLY B N 1
ATOM 2290 C CA . GLY B 1 86 ? 14.833 46.502 36.210 1.00 37.77 2086 GLY B CA 1
ATOM 2291 C C . GLY B 1 86 ? 15.957 46.063 37.126 1.00 40.34 2086 GLY B C 1
ATOM 2292 O O . GLY B 1 86 ? 16.618 45.051 36.884 1.00 40.49 2086 GLY B O 1
ATOM 2293 N N . GLU B 1 87 ? 16.157 46.845 38.189 1.00 43.93 2087 GLU B N 1
ATOM 2294 C CA . GLU B 1 87 ? 17.190 46.606 39.195 1.00 46.49 2087 GLU B CA 1
ATOM 2295 C C . GLU B 1 87 ? 16.531 45.971 40.416 1.00 43.28 2087 GLU B C 1
ATOM 2296 O O . GLU B 1 87 ? 15.410 46.322 40.768 1.00 44.10 2087 GLU B O 1
ATOM 2302 N N . PRO B 1 88 ? 17.222 45.033 41.081 1.00 39.36 2088 PRO B N 1
ATOM 2303 C CA . PRO B 1 88 ? 16.685 44.352 42.260 1.00 35.41 2088 PRO B CA 1
ATOM 2304 C C . PRO B 1 88 ? 16.912 45.083 43.567 1.00 31.11 2088 PRO B C 1
ATOM 2305 O O . PRO B 1 88 ? 17.919 45.759 43.735 1.00 31.22 2088 PRO B O 1
ATOM 2309 N N . VAL B 1 89 ? 15.968 44.922 44.489 1.00 26.22 2089 VAL B N 1
ATOM 2310 C CA . VAL B 1 89 ? 16.030 45.538 45.811 1.00 20.51 2089 VAL B CA 1
ATOM 2311 C C . VAL B 1 89 ? 15.657 44.464 46.832 1.00 21.49 2089 VAL B C 1
ATOM 2312 O O . VAL B 1 89 ? 14.804 43.626 46.548 1.00 21.08 2089 VAL B O 1
ATOM 2316 N N . VAL B 1 90 ? 16.292 44.474 48.004 1.00 20.04 2090 VAL B N 1
ATOM 2317 C CA . VAL B 1 90 ? 16.002 43.474 49.026 1.00 19.73 2090 VAL B CA 1
ATOM 2318 C C . VAL B 1 90 ? 14.909 43.889 50.011 1.00 21.98 2090 VAL B C 1
ATOM 2319 O O . VAL B 1 90 ? 14.922 44.985 50.561 1.00 24.19 2090 VAL B O 1
ATOM 2323 N N . VAL B 1 91 ? 13.965 42.983 50.223 1.00 25.21 2091 VAL B N 1
ATOM 2324 C CA . VAL B 1 91 ? 12.845 43.195 51.122 1.00 29.06 2091 VAL B CA 1
ATOM 2325 C C . VAL B 1 91 ? 12.887 42.159 52.257 1.00 28.58 2091 VAL B C 1
ATOM 2326 O O . VAL B 1 91 ? 13.349 41.038 52.054 1.00 30.74 2091 VAL B O 1
ATOM 2330 N N . HIS B 1 92 ? 12.438 42.533 53.452 1.00 27.25 2092 HIS B N 1
ATOM 2331 C CA . HIS B 1 92 ? 12.401 41.590 54.564 1.00 28.37 2092 HIS B CA 1
ATOM 2332 C C . HIS B 1 92 ? 10.934 41.229 54.753 1.00 27.55 2092 HIS B C 1
ATOM 2333 O O . HIS B 1 92 ? 10.090 42.120 54.779 1.00 28.21 2092 HIS B O 1
ATOM 2340 N N . ILE B 1 93 ? 10.612 39.942 54.863 1.00 26.87 2093 ILE B N 1
ATOM 2341 C CA . ILE B 1 93 ? 9.215 39.550 55.043 1.00 25.45 2093 ILE B CA 1
ATOM 2342 C C . ILE B 1 93 ? 8.888 39.768 56.500 1.00 27.01 2093 ILE B C 1
ATOM 2343 O O . ILE B 1 93 ? 9.515 39.181 57.364 1.00 25.56 2093 ILE B O 1
ATOM 2348 N N . THR B 1 94 ? 7.899 40.605 56.779 1.00 29.87 2094 THR B N 1
ATOM 2349 C CA . THR B 1 94 ? 7.543 40.892 58.170 1.00 32.18 2094 THR B CA 1
ATOM 2350 C C . THR B 1 94 ? 6.124 40.520 58.547 1.00 33.78 2094 THR B C 1
ATOM 2351 O O . THR B 1 94 ? 5.713 40.746 59.681 1.00 34.93 2094 THR B O 1
ATOM 2355 N N . ASP B 1 95 ? 5.372 39.948 57.613 1.00 36.51 2095 ASP B N 1
ATOM 2356 C CA . ASP B 1 95 ? 3.993 39.605 57.912 1.00 37.41 2095 ASP B CA 1
ATOM 2357 C C . ASP B 1 95 ? 3.378 38.548 57.000 1.00 38.42 2095 ASP B C 1
ATOM 2358 O O . ASP B 1 95 ? 4.045 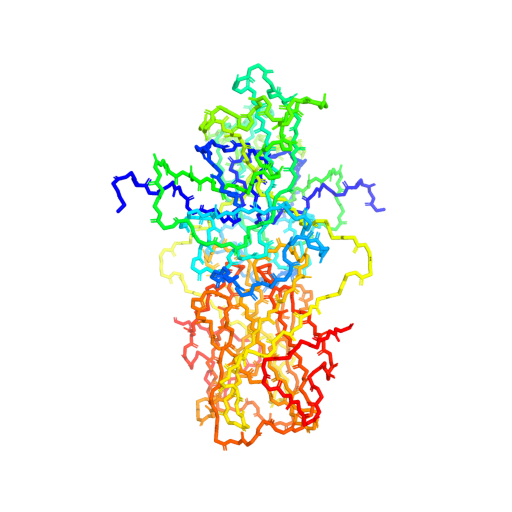38.014 56.117 1.00 38.74 2095 ASP B O 1
ATOM 2363 N N . ASP B 1 96 ? 2.094 38.270 57.226 1.00 39.83 2096 ASP B N 1
ATOM 2364 C CA . ASP B 1 96 ? 1.331 37.275 56.472 1.00 41.52 2096 ASP B CA 1
ATOM 2365 C C . ASP B 1 96 ? 0.334 37.917 55.507 1.00 43.40 2096 ASP B C 1
ATOM 2366 O O . ASP B 1 96 ? -0.465 38.760 55.907 1.00 43.79 2096 ASP B O 1
ATOM 2371 N N . ASN B 1 97 ? 0.381 37.519 54.239 1.00 43.98 2097 ASN B N 1
ATOM 2372 C CA . ASN B 1 97 ? -0.550 38.045 53.248 1.00 44.64 2097 ASN B CA 1
ATOM 2373 C C . ASN B 1 97 ? -1.719 37.070 53.152 1.00 46.34 2097 ASN B C 1
ATOM 2374 O O . ASN B 1 97 ? -1.712 36.137 52.348 1.00 48.21 2097 ASN B O 1
ATOM 2379 N N . GLU B 1 98 ? -2.730 37.303 53.980 1.00 50.19 2098 GLU B N 1
ATOM 2380 C CA . GLU B 1 98 ? -3.902 36.442 54.038 1.00 51.04 2098 GLU B CA 1
ATOM 2381 C C . GLU B 1 98 ? -4.784 36.450 52.799 1.00 53.57 2098 GLU B C 1
ATOM 2382 O O . GLU B 1 98 ? -5.495 35.480 52.554 1.00 52.85 2098 GLU B O 1
ATOM 2388 N N . GLU B 1 99 ? -4.745 37.517 52.008 1.00 54.24 2099 GLU B N 1
ATOM 2389 C CA . GLU B 1 99 ? -5.596 37.570 50.823 1.00 59.33 2099 GLU B CA 1
ATOM 2390 C C . GLU B 1 99 ? -4.822 37.626 49.512 1.00 54.49 2099 GLU B C 1
ATOM 2391 O O . GLU B 1 99 ? -4.818 38.644 48.834 1.00 55.65 2099 GLU B O 1
ATOM 2397 N N . PRO B 1 100 ? -4.154 36.523 49.134 1.00 48.79 2100 PRO B N 1
ATOM 2398 C CA . PRO B 1 100 ? -3.388 36.498 47.881 1.00 47.33 2100 PRO B CA 1
ATOM 2399 C C . PRO B 1 100 ? -4.278 36.530 46.639 1.00 45.75 2100 PRO B C 1
ATOM 2400 O O . PRO B 1 100 ? -5.431 36.107 46.675 1.00 45.07 2100 PRO B O 1
ATOM 2404 N N . ILE B 1 101 ? -3.729 37.029 45.539 1.00 43.18 2101 ILE B N 1
ATOM 2405 C CA . ILE B 1 101 ? -4.471 37.137 44.290 1.00 40.91 2101 ILE B CA 1
ATOM 2406 C C . ILE B 1 101 ? -3.731 36.447 43.147 1.00 40.33 2101 ILE B C 1
ATOM 2407 O O . ILE B 1 101 ? -4.081 36.607 41.983 1.00 39.57 2101 ILE B O 1
ATOM 2412 N N . ALA B 1 102 ? -2.701 35.687 43.490 1.00 37.94 2102 ALA B N 1
ATOM 2413 C CA . ALA B 1 102 ? -1.901 34.962 42.510 1.00 35.95 2102 ALA B CA 1
ATOM 2414 C C . ALA B 1 102 ? -1.107 33.908 43.278 1.00 34.42 2102 ALA B C 1
ATOM 2415 O O . ALA B 1 102 ? -1.051 33.937 44.500 1.00 34.59 2102 ALA B O 1
ATOM 2417 N N . PRO B 1 103 ? -0.497 32.948 42.580 1.00 33.65 2103 PRO B N 1
ATOM 2418 C CA . PRO B 1 103 ? 0.268 31.929 43.309 1.00 33.73 2103 PRO B CA 1
ATOM 2419 C C . PRO B 1 103 ? 1.177 32.549 44.379 1.00 34.08 2103 PRO B C 1
ATOM 2420 O O . PRO B 1 103 ? 1.188 32.127 45.537 1.00 32.77 2103 PRO B O 1
ATOM 2424 N N . TYR B 1 104 ? 1.938 33.559 43.970 1.00 36.68 2104 TYR B N 1
ATOM 2425 C CA . TYR B 1 104 ? 2.849 34.283 44.860 1.00 36.15 2104 TYR B CA 1
ATOM 2426 C C . TYR B 1 104 ? 2.380 35.724 44.880 1.00 35.76 2104 TYR B C 1
ATOM 2427 O O . TYR B 1 104 ? 2.227 36.344 43.835 1.00 35.56 2104 TYR B O 1
ATOM 2436 N N . HIS B 1 105 ? 2.151 36.267 46.062 1.00 35.03 2105 HIS B N 1
ATOM 2437 C CA . HIS B 1 105 ? 1.685 37.634 46.131 1.00 36.22 2105 HIS B CA 1
ATOM 2438 C C . HIS B 1 105 ? 2.398 38.389 47.226 1.00 35.13 2105 HIS B C 1
ATOM 2439 O O . HIS B 1 105 ? 2.256 38.061 48.395 1.00 36.26 2105 HIS B O 1
ATOM 2446 N N . PHE B 1 106 ? 3.170 39.397 46.841 1.00 32.29 2106 PHE B N 1
ATOM 2447 C CA . PHE B 1 106 ? 3.888 40.218 47.807 1.00 29.42 2106 PHE B CA 1
ATOM 2448 C C . PHE B 1 106 ? 3.080 41.479 48.051 1.00 31.33 2106 PHE B C 1
ATOM 2449 O O . PHE B 1 106 ? 2.711 42.179 47.105 1.00 34.70 2106 PHE B O 1
ATOM 2457 N N . ASP B 1 107 ? 2.800 41.782 49.308 1.00 32.54 2107 ASP B N 1
ATOM 2458 C CA . ASP B 1 107 ? 2.095 43.013 49.617 1.00 32.59 2107 ASP B CA 1
ATOM 2459 C C . ASP B 1 107 ? 3.191 43.824 50.298 1.00 32.31 2107 ASP B C 1
ATOM 2460 O O . ASP B 1 107 ? 3.417 43.704 51.500 1.00 34.21 2107 ASP B O 1
ATOM 2465 N N . LEU B 1 108 ? 3.899 44.617 49.505 1.00 29.82 2108 LEU B N 1
ATOM 2466 C CA . LEU B 1 108 ? 5.000 45.429 49.999 1.00 28.37 2108 LEU B CA 1
ATOM 2467 C C . LEU B 1 108 ? 4.513 46.704 50.650 1.00 28.92 2108 LEU B C 1
ATOM 2468 O O . LEU B 1 108 ? 3.350 47.074 50.517 1.00 29.84 2108 LEU B O 1
ATOM 2473 N N . SER B 1 109 ? 5.408 47.381 51.359 1.00 29.05 2109 SER B N 1
ATOM 2474 C CA . SER B 1 109 ? 5.062 48.645 51.987 1.00 27.65 2109 SER B CA 1
ATOM 2475 C C . SER B 1 109 ? 5.243 49.670 50.883 1.00 29.65 2109 SER B C 1
ATOM 2476 O O . SER B 1 109 ? 5.859 49.375 49.863 1.00 28.99 2109 SER B O 1
ATOM 2479 N N . GLY B 1 110 ? 4.721 50.875 51.081 1.00 31.07 2110 GLY B N 1
ATOM 2480 C CA . GLY B 1 110 ? 4.856 51.900 50.063 1.00 31.34 2110 GLY B CA 1
ATOM 2481 C C . GLY B 1 110 ? 6.306 52.183 49.735 1.00 31.65 2110 GLY B C 1
ATOM 2482 O O . GLY B 1 110 ? 6.684 52.335 48.566 1.00 30.86 2110 GLY B O 1
ATOM 2483 N N . HIS B 1 111 ? 7.134 52.259 50.770 1.00 32.95 2111 HIS B N 1
ATOM 2484 C CA . HIS B 1 111 ? 8.543 52.529 50.554 1.00 32.77 2111 HIS B CA 1
ATOM 2485 C C . HIS B 1 111 ? 9.180 51.434 49.712 1.00 34.58 2111 HIS B C 1
ATOM 2486 O O . HIS B 1 111 ? 9.885 51.715 48.737 1.00 34.57 2111 HIS B O 1
ATOM 2493 N N . ALA B 1 112 ? 8.925 50.184 50.095 1.00 34.60 2112 ALA B N 1
ATOM 2494 C CA . ALA B 1 112 ? 9.493 49.038 49.396 1.00 34.96 2112 ALA B CA 1
ATOM 2495 C C . ALA B 1 112 ? 9.019 48.947 47.953 1.00 34.52 2112 ALA B C 1
ATOM 2496 O O . ALA B 1 112 ? 9.814 48.768 47.038 1.00 36.62 2112 ALA B O 1
ATOM 2498 N N . PHE B 1 113 ? 7.717 49.067 47.753 1.00 33.93 2113 PHE B N 1
ATOM 2499 C CA . PHE B 1 113 ? 7.143 49.008 46.419 1.00 31.89 2113 PHE B CA 1
ATOM 2500 C C . PHE B 1 113 ? 7.869 50.017 45.535 1.00 32.23 2113 PHE B C 1
ATOM 2501 O O . PHE B 1 113 ? 8.479 49.652 44.536 1.00 32.77 2113 PHE B O 1
ATOM 2509 N N . GLY B 1 114 ? 7.814 51.289 45.930 1.00 33.02 2114 GLY B N 1
ATOM 2510 C CA . GLY B 1 114 ? 8.453 52.348 45.167 1.00 31.77 2114 GLY B CA 1
ATOM 2511 C C . GLY B 1 114 ? 9.947 52.186 44.965 1.00 31.23 2114 GLY B C 1
ATOM 2512 O O . GLY B 1 114 ? 10.499 52.690 43.986 1.00 31.24 2114 GLY B O 1
ATOM 2513 N N . ALA B 1 115 ? 10.598 51.476 45.879 1.00 30.93 2115 ALA B N 1
ATOM 2514 C CA . ALA B 1 115 ? 12.037 51.257 45.807 1.00 32.35 2115 ALA B CA 1
ATOM 2515 C C . ALA B 1 115 ? 12.509 50.527 44.549 1.00 32.46 2115 ALA B C 1
ATOM 2516 O O . ALA B 1 115 ? 13.712 50.453 44.298 1.00 34.22 2115 ALA B O 1
ATOM 2518 N N . MET B 1 116 ? 11.583 49.994 43.760 1.00 32.26 2116 MET B N 1
ATOM 2519 C CA . MET B 1 116 ? 11.963 49.269 42.546 1.00 34.53 2116 MET B CA 1
ATOM 2520 C C . MET B 1 116 ? 12.003 50.172 41.316 1.00 34.32 2116 MET B C 1
ATOM 2521 O O . MET B 1 116 ? 12.311 49.717 40.206 1.00 34.04 2116 MET B O 1
ATOM 2526 N N . ALA B 1 117 ? 11.688 51.449 41.511 1.00 33.70 2117 ALA B N 1
ATOM 2527 C CA . ALA B 1 117 ? 11.654 52.392 40.403 1.00 32.82 2117 ALA B CA 1
ATOM 2528 C C . ALA B 1 117 ? 12.995 53.042 40.104 1.00 32.05 2117 ALA B C 1
ATOM 2529 O O . ALA B 1 117 ? 13.961 52.870 40.839 1.00 30.79 2117 ALA B O 1
ATOM 2531 N N . LYS B 1 118 ? 13.043 53.789 39.008 1.00 33.10 2118 LYS B N 1
ATOM 2532 C CA . LYS B 1 118 ? 14.257 54.493 38.614 1.00 35.04 2118 LYS B CA 1
ATOM 2533 C C . LYS B 1 118 ? 14.380 55.682 39.554 1.00 36.91 2118 LYS B C 1
ATOM 2534 O O . LYS B 1 118 ? 13.367 56.263 39.948 1.00 39.53 2118 LYS B O 1
ATOM 2540 N N . LYS B 1 119 ? 15.610 56.040 39.911 1.00 39.33 2119 LYS B N 1
ATOM 2541 C CA . LYS B 1 119 ? 15.858 57.152 40.827 1.00 39.90 2119 LYS B CA 1
ATOM 2542 C C . LYS B 1 119 ? 14.866 58.283 40.575 1.00 40.06 2119 LYS B C 1
ATOM 2543 O O . LYS B 1 119 ? 14.839 58.861 39.490 1.00 38.85 2119 LYS B O 1
ATOM 2549 N N . GLY B 1 120 ? 14.025 58.569 41.568 1.00 39.64 2120 GLY B N 1
ATOM 2550 C CA . GLY B 1 120 ? 13.053 59.642 41.426 1.00 39.94 2120 GLY B CA 1
ATOM 2551 C C . GLY B 1 120 ? 11.671 59.287 40.906 1.00 39.46 2120 GLY B C 1
ATOM 2552 O O . GLY B 1 120 ? 10.815 60.159 40.793 1.00 37.64 2120 GLY B O 1
ATOM 2553 N N . ASP B 1 121 ? 11.438 58.021 40.584 1.00 39.47 2121 ASP B N 1
ATOM 2554 C CA . ASP B 1 121 ? 10.127 57.607 40.090 1.00 40.45 2121 ASP B CA 1
ATOM 2555 C C . ASP B 1 121 ? 9.367 56.772 41.117 1.00 38.02 2121 ASP B C 1
ATOM 2556 O O . ASP B 1 121 ? 8.303 56.235 40.833 1.00 35.44 2121 ASP B O 1
ATOM 2561 N N . GLU B 1 122 ? 9.914 56.698 42.324 1.00 38.97 2122 GLU B N 1
ATOM 2562 C CA . GLU B 1 122 ? 9.312 55.925 43.392 1.00 40.93 2122 GLU B CA 1
ATOM 2563 C C . GLU B 1 122 ? 7.829 56.205 43.582 1.00 43.03 2122 GLU B C 1
ATOM 2564 O O . GLU B 1 122 ? 7.084 55.331 43.998 1.00 44.00 2122 GLU B O 1
ATOM 2570 N N . GLN B 1 123 ? 7.385 57.414 43.280 1.00 48.06 2123 GLN B N 1
ATOM 2571 C CA . GLN B 1 123 ? 5.976 57.726 43.462 1.00 54.76 2123 GLN B CA 1
ATOM 2572 C C . GLN B 1 123 ? 5.185 57.395 42.219 1.00 53.39 2123 GLN B C 1
ATOM 2573 O O . GLN B 1 123 ? 4.053 56.924 42.301 1.00 54.10 2123 GLN B O 1
ATOM 2579 N N . LYS B 1 124 ? 5.790 57.652 41.065 1.00 52.77 2124 LYS B N 1
ATOM 2580 C CA . LYS B 1 124 ? 5.154 57.381 39.785 1.00 51.94 2124 LYS B CA 1
ATOM 2581 C C . LYS B 1 124 ? 4.777 55.917 39.734 1.00 47.58 2124 LYS B C 1
ATOM 2582 O O . LYS B 1 124 ? 3.695 55.555 39.297 1.00 47.11 2124 LYS B O 1
ATOM 2588 N N . LEU B 1 125 ? 5.694 55.079 40.192 1.00 44.56 2125 LEU B N 1
ATOM 2589 C CA . LEU B 1 125 ? 5.501 53.637 40.214 1.00 40.70 2125 LEU B CA 1
ATOM 2590 C C . LEU B 1 125 ? 4.486 53.221 41.260 1.00 41.93 2125 LEU B C 1
ATOM 2591 O O . LEU B 1 125 ? 3.611 52.401 40.999 1.00 41.06 2125 LEU B O 1
ATOM 2596 N N . ARG B 1 126 ? 4.607 53.799 42.449 1.00 44.18 2126 ARG B N 1
ATOM 2597 C CA . ARG B 1 126 ? 3.706 53.481 43.549 1.00 46.56 2126 ARG B CA 1
ATOM 2598 C C . ARG B 1 126 ? 2.263 53.751 43.136 1.00 49.10 2126 ARG B C 1
ATOM 2599 O O . ARG B 1 126 ? 1.324 53.258 43.762 1.00 50.02 2126 ARG B O 1
ATOM 2607 N N . SER B 1 127 ? 2.093 54.525 42.068 1.00 49.86 2127 SER B N 1
ATOM 2608 C CA . SER B 1 127 ? 0.767 54.872 41.583 1.00 50.50 2127 SER B CA 1
ATOM 2609 C C . SER B 1 127 ? 0.230 53.803 40.653 1.00 50.11 2127 SER B C 1
ATOM 2610 O O . SER B 1 127 ? -0.910 53.890 40.201 1.00 51.03 2127 SER B O 1
ATOM 2613 N N . ALA B 1 128 ? 1.054 52.802 40.361 1.00 47.41 2128 ALA B N 1
ATOM 2614 C CA . ALA B 1 128 ? 0.649 51.721 39.468 1.00 43.90 2128 ALA B CA 1
ATOM 2615 C C . ALA B 1 128 ? -0.315 50.747 40.143 1.00 41.38 2128 ALA B C 1
ATOM 2616 O O . ALA B 1 128 ? -0.931 49.928 39.465 1.00 39.62 2128 ALA B O 1
ATOM 2618 N N . GLY B 1 129 ? -0.434 50.835 41.471 1.00 40.09 2129 GLY B N 1
ATOM 2619 C CA . GLY B 1 129 ? -1.331 49.953 42.206 1.00 40.45 2129 GLY B CA 1
ATOM 2620 C C . GLY B 1 129 ? -0.839 48.517 42.283 1.00 42.11 2129 GLY B C 1
ATOM 2621 O O . GLY B 1 129 ? -0.438 48.047 43.348 1.00 42.21 2129 GLY B O 1
ATOM 2622 N N . GLU B 1 130 ? -0.886 47.813 41.155 1.00 41.40 2130 GLU B N 1
ATOM 2623 C CA . GLU B 1 130 ? -0.425 46.430 41.081 1.00 41.68 2130 GLU B CA 1
ATOM 2624 C C . GLU B 1 130 ? 0.574 46.343 39.954 1.00 38.75 2130 GLU B C 1
ATOM 2625 O O . GLU B 1 130 ? 0.535 47.135 39.023 1.00 38.54 2130 GLU B O 1
ATOM 2631 N N . LEU B 1 131 ? 1.467 45.373 40.036 1.00 37.09 2131 LEU B N 1
ATOM 2632 C CA . LEU B 1 131 ? 2.441 45.176 38.982 1.00 34.16 2131 LEU B CA 1
ATOM 2633 C C . LEU B 1 131 ? 2.970 43.753 39.081 1.00 35.39 2131 LEU B C 1
ATOM 2634 O O . LEU B 1 131 ? 2.668 43.024 40.034 1.00 35.11 2131 LEU B O 1
ATOM 2639 N N . GLU B 1 132 ? 3.740 43.354 38.083 1.00 35.63 2132 GLU B N 1
ATOM 2640 C CA . GLU B 1 132 ? 4.304 42.020 38.048 1.00 37.39 2132 GLU B CA 1
ATOM 2641 C C . GLU B 1 132 ? 5.776 42.134 38.381 1.00 35.14 2132 GLU B C 1
ATOM 2642 O O . GLU B 1 132 ? 6.491 42.892 37.728 1.00 36.84 2132 GLU B O 1
ATOM 2648 N N . LEU B 1 133 ? 6.237 41.405 39.393 1.00 31.15 2133 LEU B N 1
ATOM 2649 C CA . LEU B 1 133 ? 7.653 41.458 39.739 1.00 28.04 2133 LEU B CA 1
ATOM 2650 C C . LEU B 1 133 ? 8.251 40.078 39.750 1.00 28.19 2133 LEU B C 1
ATOM 2651 O O . LEU B 1 133 ? 7.545 39.070 39.696 1.00 27.23 2133 LEU B O 1
ATOM 2656 N N . GLN B 1 134 ? 9.572 40.051 39.797 1.00 30.97 2134 GLN B N 1
ATOM 2657 C CA . GLN B 1 134 ? 10.316 38.814 39.832 1.00 33.51 2134 GLN B CA 1
ATOM 2658 C C . GLN B 1 134 ? 11.026 38.804 41.165 1.00 33.51 2134 GLN B C 1
ATOM 2659 O O . GLN B 1 134 ? 11.436 39.853 41.663 1.00 32.77 2134 GLN B O 1
ATOM 2665 N N . PHE B 1 135 ? 11.165 37.623 41.751 1.00 33.30 2135 PHE B N 1
ATOM 2666 C CA . PHE B 1 135 ? 11.825 37.530 43.034 1.00 32.91 2135 PHE B CA 1
ATOM 2667 C C . PHE B 1 135 ? 12.584 36.237 43.190 1.00 33.26 2135 PHE B C 1
ATOM 2668 O O . PHE B 1 135 ? 12.358 35.263 42.469 1.00 34.79 2135 PHE B O 1
ATOM 2676 N N . ARG B 1 136 ? 13.483 36.236 44.159 1.00 32.48 2136 ARG B N 1
ATOM 2677 C CA . ARG B 1 136 ? 14.281 35.073 44.470 1.00 33.00 2136 ARG B CA 1
ATOM 2678 C C . ARG B 1 136 ? 14.799 35.300 45.889 1.00 32.92 2136 ARG B C 1
ATOM 2679 O O . ARG B 1 136 ? 15.198 36.407 46.242 1.00 33.06 2136 ARG B O 1
ATOM 2687 N N . ARG B 1 137 ? 14.767 34.264 46.717 1.00 32.76 2137 ARG B N 1
ATOM 2688 C CA . ARG B 1 137 ? 15.235 34.417 48.077 1.00 33.35 2137 ARG B CA 1
ATOM 2689 C C . ARG B 1 137 ? 16.739 34.592 48.120 1.00 32.47 2137 ARG B C 1
ATOM 2690 O O . ARG B 1 137 ? 17.456 33.993 47.336 1.00 32.61 2137 ARG B O 1
ATOM 2698 N N . VAL B 1 138 ? 17.203 35.431 49.040 1.00 34.54 2138 VAL B N 1
ATOM 2699 C CA . VAL B 1 138 ? 18.624 35.723 49.198 1.00 38.04 2138 VAL B CA 1
ATOM 2700 C C . VAL B 1 138 ? 18.969 35.926 50.657 1.00 40.22 2138 VAL B C 1
ATOM 2701 O O . VAL B 1 138 ? 18.102 36.256 51.461 1.00 40.02 2138 VAL B O 1
ATOM 2705 N N . LYS B 1 139 ? 20.242 35.739 50.989 1.00 44.47 2139 LYS B N 1
ATOM 2706 C CA . LYS B 1 139 ? 20.710 35.914 52.351 1.00 50.46 2139 LYS B CA 1
ATOM 2707 C C . LYS B 1 139 ? 20.474 37.376 52.701 1.00 51.26 2139 LYS B C 1
ATOM 2708 O O . LYS B 1 139 ? 20.742 38.257 51.887 1.00 53.59 2139 LYS B O 1
ATOM 2714 N N . CYS B 1 140 ? 19.951 37.634 53.897 1.00 53.45 2140 CYS B N 1
ATOM 2715 C CA . CYS B 1 140 ? 19.688 39.003 54.326 1.00 55.88 2140 CYS B CA 1
ATOM 2716 C C . CYS B 1 140 ? 21.006 39.729 54.517 1.00 60.07 2140 CYS B C 1
ATOM 2717 O O . CYS B 1 140 ? 22.040 39.106 54.736 1.00 59.60 2140 CYS B O 1
ATOM 2720 N N . LYS B 1 141 ? 20.970 41.050 54.433 1.00 64.54 2141 LYS B N 1
ATOM 2721 C CA . LYS B 1 141 ? 22.173 41.829 54.662 1.00 70.72 2141 LYS B CA 1
ATOM 2722 C C . LYS B 1 141 ? 21.795 42.926 55.639 1.00 67.55 2141 LYS B C 1
ATOM 2723 O O . LYS B 1 141 ? 21.199 43.934 55.256 1.00 69.53 2141 LYS B O 1
ATOM 2729 N N . TYR B 1 142 ? 22.125 42.706 56.908 1.00 62.26 2142 TYR B N 1
ATOM 2730 C CA . TYR B 1 142 ? 21.815 43.657 57.972 1.00 59.05 2142 TYR B CA 1
ATOM 2731 C C . TYR B 1 142 ? 22.993 44.602 58.193 1.00 60.99 2142 TYR B C 1
ATOM 2732 O O . TYR B 1 142 ? 24.149 44.211 58.029 1.00 55.58 2142 TYR B O 1
ATOM 2741 N N . PRO B 1 143 ? 22.717 45.862 58.564 1.00 53.52 2143 PRO B N 1
ATOM 2742 C CA . PRO B 1 143 ? 23.825 46.789 58.792 1.00 62.02 2143 PRO B CA 1
ATOM 2743 C C . PRO B 1 143 ? 24.623 46.289 59.987 1.00 65.93 2143 PRO B C 1
ATOM 2744 O O . PRO B 1 143 ? 24.045 45.832 60.970 1.00 65.35 2143 PRO B O 1
ATOM 2748 N N . GLU B 1 144 ? 25.948 46.356 59.896 1.00 69.39 2144 GLU B N 1
ATOM 2749 C CA . GLU B 1 144 ? 26.810 45.900 60.983 1.00 76.13 2144 GLU B CA 1
ATOM 2750 C C . GLU B 1 144 ? 26.379 46.501 62.315 1.00 76.82 2144 GLU B C 1
ATOM 2751 O O . GLU B 1 144 ? 25.847 47.611 62.371 1.00 77.55 2144 GLU B O 1
ATOM 2757 N N . GLY B 1 145 ? 26.611 45.762 63.391 1.00 75.55 2145 GLY B N 1
ATOM 2758 C CA . GLY B 1 145 ? 26.224 46.253 64.696 1.00 71.54 2145 GLY B CA 1
ATOM 2759 C C . GLY B 1 145 ? 24.882 45.667 65.058 1.00 67.14 2145 GLY B C 1
ATOM 2760 O O . GLY B 1 145 ? 24.441 45.749 66.202 1.00 67.41 2145 GLY B O 1
ATOM 2761 N N . THR B 1 146 ? 24.229 45.083 64.060 1.00 65.78 2146 THR B N 1
ATOM 2762 C CA . THR B 1 146 ? 22.932 44.445 64.247 1.00 60.85 2146 THR B CA 1
ATOM 2763 C C . THR B 1 146 ? 23.212 43.076 64.846 1.00 59.56 2146 THR B C 1
ATOM 2764 O O . THR B 1 146 ? 23.999 42.305 64.294 1.00 56.53 2146 THR B O 1
ATOM 2768 N N . LYS B 1 147 ? 22.586 42.775 65.979 1.00 56.54 2147 LYS B N 1
ATOM 2769 C CA . LYS B 1 147 ? 22.816 41.489 66.622 1.00 57.44 2147 LYS B CA 1
ATOM 2770 C C . LYS B 1 147 ? 21.559 40.655 66.758 1.00 53.02 2147 LYS B C 1
ATOM 2771 O O . LYS B 1 147 ? 20.476 41.184 66.993 1.00 52.29 2147 LYS B O 1
ATOM 2777 N N . VAL B 1 148 ? 21.715 39.345 66.604 1.00 50.68 2148 VAL B N 1
ATOM 2778 C CA . VAL B 1 148 ? 20.593 38.432 66.732 1.00 49.36 2148 VAL B CA 1
ATOM 2779 C C . VAL B 1 148 ? 19.923 38.710 68.075 1.00 46.62 2148 VAL B C 1
ATOM 2780 O O . VAL B 1 148 ? 20.507 38.498 69.127 1.00 48.94 2148 VAL B O 1
ATOM 2784 N N . THR B 1 149 ? 18.694 39.203 68.023 1.00 47.70 2149 THR B N 1
ATOM 2785 C CA . THR B 1 149 ? 17.941 39.557 69.218 1.00 47.59 2149 THR B CA 1
ATOM 2786 C C . THR B 1 149 ? 16.892 38.525 69.622 1.00 46.42 2149 THR B C 1
ATOM 2787 O O . THR B 1 149 ? 16.141 38.026 68.782 1.00 45.68 2149 THR B O 1
ATOM 2791 N N . PHE B 1 150 ? 16.845 38.205 70.912 1.00 43.24 2150 PHE B N 1
ATOM 2792 C CA . PHE B 1 150 ? 15.858 37.260 71.415 1.00 41.31 2150 PHE B CA 1
ATOM 2793 C C . PHE B 1 150 ? 14.824 38.035 72.206 1.00 40.76 2150 PHE B C 1
ATOM 2794 O O . PHE B 1 150 ? 15.140 38.614 73.240 1.00 40.70 2150 PHE B O 1
ATOM 2802 N N . HIS B 1 151 ? 13.591 38.055 71.718 1.00 39.82 2151 HIS B N 1
ATOM 2803 C CA . HIS B 1 151 ? 12.530 38.779 72.404 1.00 38.05 2151 HIS B CA 1
ATOM 2804 C C . HIS B 1 151 ? 11.645 37.855 73.212 1.00 35.48 2151 HIS B C 1
ATOM 2805 O O . HIS B 1 151 ? 11.063 36.923 72.669 1.00 34.29 2151 HIS B O 1
ATOM 2812 N N . VAL B 1 152 ? 11.540 38.117 74.509 1.00 35.25 2152 VAL B N 1
ATOM 2813 C CA . VAL B 1 152 ? 10.684 37.315 75.379 1.00 34.99 2152 VAL B CA 1
ATOM 2814 C C . VAL B 1 152 ? 9.251 37.847 75.247 1.00 35.25 2152 VAL B C 1
ATOM 2815 O O . VAL B 1 152 ? 8.925 38.897 75.777 1.00 31.82 2152 VAL B O 1
ATOM 2819 N N . GLU B 1 153 ? 8.414 37.111 74.520 1.00 38.71 2153 GLU B N 1
ATOM 2820 C CA . GLU B 1 153 ? 7.024 37.489 74.266 1.00 41.64 2153 GLU B CA 1
ATOM 2821 C C . GLU B 1 153 ? 6.246 37.682 75.558 1.00 42.52 2153 GLU B C 1
ATOM 2822 O O . GLU B 1 153 ? 6.579 37.083 76.581 1.00 41.57 2153 GLU B O 1
ATOM 2828 N N . LYS B 1 154 ? 5.215 38.524 75.522 1.00 44.28 2154 LYS B N 1
ATOM 2829 C CA . LYS B 1 154 ? 4.421 38.749 76.724 1.00 46.56 2154 LYS B CA 1
ATOM 2830 C C . LYS B 1 154 ? 3.654 37.484 77.051 1.00 44.82 2154 LYS B C 1
ATOM 2831 O O . LYS B 1 154 ? 3.415 36.652 76.180 1.00 43.99 2154 LYS B O 1
ATOM 2837 N N . GLY B 1 155 ? 3.265 37.344 78.310 1.00 41.61 2155 GLY B N 1
ATOM 2838 C CA . GLY B 1 155 ? 2.541 36.158 78.715 1.00 39.89 2155 GLY B CA 1
ATOM 2839 C C . GLY B 1 155 ? 3.511 35.150 79.291 1.00 37.43 2155 GLY B C 1
ATOM 2840 O O . GLY B 1 155 ? 3.130 34.080 79.767 1.00 38.84 2155 GLY B O 1
ATOM 2841 N N . SER B 1 156 ? 4.786 35.498 79.233 1.00 37.53 2156 SER B N 1
ATOM 2842 C CA . SER B 1 156 ? 5.823 34.639 79.766 1.00 37.54 2156 SER B CA 1
ATOM 2843 C C . SER B 1 156 ? 5.894 34.865 81.264 1.00 38.74 2156 SER B C 1
ATOM 2844 O O . SER B 1 156 ? 5.946 36.009 81.728 1.00 38.25 2156 SER B O 1
ATOM 2847 N N . ASN B 1 157 ? 5.855 33.773 82.015 1.00 39.03 2157 ASN B N 1
ATOM 2848 C CA . ASN B 1 157 ? 5.952 33.842 83.458 1.00 39.84 2157 ASN B CA 1
ATOM 2849 C C . ASN B 1 157 ? 7.074 32.876 83.839 1.00 40.70 2157 ASN B C 1
ATOM 2850 O O . ASN B 1 157 ? 7.718 32.297 82.973 1.00 42.08 2157 ASN B O 1
ATOM 2855 N N . PRO B 1 158 ? 7.335 32.689 85.134 1.00 42.23 2158 PRO B N 1
ATOM 2856 C CA . PRO B 1 158 ? 8.420 31.767 85.462 1.00 41.37 2158 PRO B CA 1
ATOM 2857 C C . PRO B 1 158 ? 8.168 30.285 85.219 1.00 39.59 2158 PRO B C 1
ATOM 2858 O O . PRO B 1 158 ? 8.915 29.452 85.707 1.00 40.08 2158 PRO B O 1
ATOM 2862 N N . ASN B 1 159 ? 7.135 29.945 84.467 1.00 38.50 2159 ASN B N 1
ATOM 2863 C CA . ASN B 1 159 ? 6.838 28.532 84.183 1.00 39.74 2159 ASN B CA 1
ATOM 2864 C C . ASN B 1 159 ? 6.418 28.348 82.736 1.00 37.01 2159 ASN B C 1
ATOM 2865 O O . ASN B 1 159 ? 6.010 27.268 82.322 1.00 35.61 2159 ASN B O 1
ATOM 2870 N N . TYR B 1 160 ? 6.517 29.429 81.979 1.00 34.57 2160 TYR B N 1
ATOM 2871 C CA . TYR B 1 160 ? 6.133 29.442 80.588 1.00 31.12 2160 TYR B CA 1
ATOM 2872 C C . TYR B 1 160 ? 7.002 30.481 79.903 1.00 29.35 2160 TYR B C 1
ATOM 2873 O O . TYR B 1 160 ? 7.109 31.619 80.358 1.00 28.92 2160 TYR B O 1
ATOM 2882 N N . LEU B 1 161 ? 7.622 30.093 78.803 1.00 27.55 2161 LEU B N 1
ATOM 2883 C CA . LEU B 1 161 ? 8.471 31.019 78.084 1.00 26.74 2161 LEU B CA 1
ATOM 2884 C C . LEU B 1 161 ? 8.110 30.954 76.620 1.00 29.72 2161 LEU B C 1
ATOM 2885 O O . LEU B 1 161 ? 7.931 29.861 76.068 1.00 31.28 2161 LEU B O 1
ATOM 2890 N N . ALA B 1 162 ? 7.980 32.118 75.991 1.00 29.77 2162 ALA B N 1
ATOM 2891 C CA . ALA B 1 162 ? 7.659 32.173 74.574 1.00 30.29 2162 ALA B CA 1
ATOM 2892 C C . ALA B 1 162 ? 8.574 33.234 73.987 1.00 30.68 2162 ALA B C 1
ATOM 2893 O O . ALA B 1 162 ? 8.491 34.396 74.395 1.00 31.05 2162 ALA B O 1
ATOM 2895 N N . LEU B 1 163 ? 9.453 32.864 73.055 1.00 28.93 2163 LEU B N 1
ATOM 2896 C CA . LEU B 1 163 ? 10.347 33.873 72.501 1.00 31.09 2163 LEU B CA 1
ATOM 2897 C C . LEU B 1 163 ? 10.543 33.878 71.004 1.00 30.27 2163 LEU B C 1
ATOM 2898 O O . LEU B 1 163 ? 10.268 32.899 70.315 1.00 31.31 2163 LEU B O 1
ATOM 2903 N N . LEU B 1 164 ? 11.016 35.026 70.528 1.00 30.87 2164 LEU B N 1
ATOM 2904 C CA . LEU B 1 164 ? 11.301 35.263 69.129 1.00 29.45 2164 LEU B CA 1
ATOM 2905 C C . LEU B 1 164 ? 12.818 35.324 68.968 1.00 29.98 2164 LEU B C 1
ATOM 2906 O O . LEU B 1 164 ? 13.535 35.759 69.875 1.00 28.84 2164 LEU B O 1
ATOM 2911 N N . VAL B 1 165 ? 13.300 34.881 67.813 1.00 30.46 2165 VAL B N 1
ATOM 2912 C CA . VAL B 1 165 ? 14.723 34.910 67.516 1.00 30.06 2165 VAL B CA 1
ATOM 2913 C C . VAL B 1 165 ? 14.860 35.819 66.288 1.00 32.23 2165 VAL B C 1
ATOM 2914 O O . VAL B 1 165 ? 14.833 35.353 65.148 1.00 30.39 2165 VAL B O 1
ATOM 2918 N N . LYS B 1 166 ? 14.995 37.121 66.529 1.00 33.50 2166 LYS B N 1
ATOM 2919 C CA . LYS B 1 166 ? 15.103 38.091 65.452 1.00 37.04 2166 LYS B CA 1
ATOM 2920 C C . LYS B 1 166 ? 16.495 38.230 64.834 1.00 36.89 2166 LYS B C 1
ATOM 2921 O O . LYS B 1 166 ? 17.494 37.801 65.401 1.00 36.40 2166 LYS B O 1
ATOM 2927 N N . TYR B 1 167 ? 16.530 38.827 63.648 1.00 37.58 2167 TYR B N 1
ATOM 2928 C CA . TYR B 1 167 ? 17.753 39.099 62.902 1.00 39.72 2167 TYR B CA 1
ATOM 2929 C C . TYR B 1 167 ? 18.817 38.010 62.810 1.00 41.74 2167 TYR B C 1
ATOM 2930 O O . TYR B 1 167 ? 19.996 38.277 62.985 1.00 42.41 2167 TYR B O 1
ATOM 2939 N N . VAL B 1 168 ? 18.406 36.781 62.527 1.00 47.88 2168 VAL B N 1
ATOM 2940 C CA . VAL B 1 168 ? 19.352 35.682 62.362 1.00 52.99 2168 VAL B CA 1
ATOM 2941 C C . VAL B 1 168 ? 19.631 35.653 60.865 1.00 58.80 2168 VAL B C 1
ATOM 2942 O O . VAL B 1 168 ? 18.893 35.045 60.100 1.00 60.23 2168 VAL B O 1
ATOM 2946 N N . ASN B 1 169 ? 20.688 36.327 60.439 1.00 66.88 2169 ASN B N 1
ATOM 2947 C CA . ASN B 1 169 ? 21.014 36.379 59.020 1.00 75.23 2169 ASN B CA 1
ATOM 2948 C C . ASN B 1 169 ? 21.417 35.010 58.487 1.00 76.91 2169 ASN B C 1
ATOM 2949 O O . ASN B 1 169 ? 21.980 34.903 57.400 1.00 74.29 2169 ASN B O 1
ATOM 2954 N N . GLY B 1 170 ? 21.118 33.970 59.256 1.00 77.91 2170 GLY B N 1
ATOM 2955 C CA . GLY B 1 170 ? 21.468 32.615 58.868 1.00 79.36 2170 GLY B CA 1
ATOM 2956 C C . GLY B 1 170 ? 21.212 32.239 57.421 1.00 77.07 2170 GLY B C 1
ATOM 2957 O O . GLY B 1 170 ? 20.793 33.062 56.603 1.00 78.41 2170 GLY B O 1
ATOM 2958 N N . ASP B 1 171 ? 21.473 30.974 57.107 1.00 79.51 2171 ASP B N 1
ATOM 2959 C CA . ASP B 1 171 ? 21.274 30.468 55.759 1.00 79.75 2171 ASP B CA 1
ATOM 2960 C C . ASP B 1 171 ? 19.794 30.220 55.475 1.00 78.25 2171 ASP B C 1
ATOM 2961 O O . ASP B 1 171 ? 19.233 30.762 54.516 1.00 77.84 2171 ASP B O 1
ATOM 2966 N N . GLY B 1 172 ? 19.165 29.412 56.321 1.00 73.30 2172 GLY B N 1
ATOM 2967 C CA . GLY B 1 172 ? 17.757 29.109 56.150 1.00 68.29 2172 GLY B CA 1
ATOM 2968 C C . GLY B 1 172 ? 16.915 29.553 57.331 1.00 61.86 2172 GLY B C 1
ATOM 2969 O O . GLY B 1 172 ? 17.309 30.423 58.111 1.00 62.95 2172 GLY B O 1
ATOM 2970 N N . ASP B 1 173 ? 15.742 28.951 57.457 1.00 54.89 2173 ASP B N 1
ATOM 2971 C CA . ASP B 1 173 ? 14.821 29.268 58.540 1.00 47.53 2173 ASP B CA 1
ATOM 2972 C C . ASP B 1 173 ? 15.317 28.554 59.788 1.00 43.33 2173 ASP B C 1
ATOM 2973 O O . ASP B 1 173 ? 15.860 27.458 59.686 1.00 42.73 2173 ASP B O 1
ATOM 2978 N N . VAL B 1 174 ? 15.156 29.150 60.967 1.00 37.17 2174 VAL B N 1
ATOM 2979 C CA . VAL B 1 174 ? 15.597 28.438 62.157 1.00 33.14 2174 VAL B CA 1
ATOM 2980 C C . VAL B 1 174 ? 14.521 27.379 62.370 1.00 33.38 2174 VAL B C 1
ATOM 2981 O O . VAL B 1 174 ? 13.321 27.688 62.414 1.00 32.25 2174 VAL B O 1
ATOM 2985 N N . VAL B 1 175 ? 14.946 26.122 62.452 1.00 35.17 2175 VAL B N 1
ATOM 2986 C CA . VAL B 1 175 ? 13.994 25.025 62.636 1.00 32.81 2175 VAL B CA 1
ATOM 2987 C C . VAL B 1 175 ? 13.908 24.466 64.055 1.00 35.25 2175 VAL B C 1
ATOM 2988 O O . VAL B 1 175 ? 13.121 23.552 64.304 1.00 34.49 2175 VAL B O 1
ATOM 2992 N N . ALA B 1 176 ? 14.708 25.002 64.977 1.00 35.10 2176 ALA B N 1
ATOM 2993 C CA . ALA B 1 176 ? 14.671 24.536 66.357 1.00 36.60 2176 ALA B CA 1
ATOM 2994 C C . ALA B 1 176 ? 15.337 25.517 67.308 1.00 37.41 2176 ALA B C 1
ATOM 2995 O O . ALA B 1 176 ? 16.361 26.122 66.971 1.00 37.71 2176 ALA B O 1
ATOM 2997 N N . VAL B 1 177 ? 14.747 25.682 68.489 1.00 35.42 2177 VAL B N 1
ATOM 2998 C CA . VAL B 1 177 ? 15.310 26.559 69.503 1.00 37.88 2177 VAL B CA 1
ATOM 2999 C C . VAL B 1 177 ? 15.291 25.853 70.855 1.00 37.60 2177 VAL B C 1
ATOM 3000 O O . VAL B 1 177 ? 14.248 25.364 71.296 1.00 39.40 2177 VAL B O 1
ATOM 3004 N N . ASP B 1 178 ? 16.456 25.788 71.499 1.00 40.91 2178 ASP B N 1
ATOM 3005 C CA . ASP B 1 178 ? 16.600 25.133 72.803 1.00 43.07 2178 ASP B CA 1
ATOM 3006 C C . ASP B 1 178 ? 17.210 26.104 73.800 1.00 42.86 2178 ASP B C 1
ATOM 3007 O O . ASP B 1 178 ? 17.875 27.064 73.415 1.00 43.49 2178 ASP B O 1
ATOM 3012 N N . ILE B 1 179 ? 16.973 25.862 75.082 1.00 44.21 2179 ILE B N 1
ATOM 3013 C CA . ILE B 1 179 ? 17.541 26.716 76.113 1.00 47.25 2179 ILE B CA 1
ATOM 3014 C C . ILE B 1 179 ? 18.182 25.844 77.191 1.00 51.60 2179 ILE B C 1
ATOM 3015 O O . ILE B 1 179 ? 17.842 24.665 77.340 1.00 49.46 2179 ILE B O 1
ATOM 3020 N N . LYS B 1 180 ? 19.120 26.424 77.931 1.00 56.16 2180 LYS B N 1
ATOM 3021 C CA . LYS B 1 180 ? 19.805 25.704 78.994 1.00 63.09 2180 LYS B CA 1
ATOM 3022 C C . LYS B 1 180 ? 20.102 26.696 80.103 1.00 66.28 2180 LYS B C 1
ATOM 3023 O O . LYS B 1 180 ? 20.646 27.771 79.851 1.00 67.49 2180 LYS B O 1
ATOM 3029 N N . GLU B 1 181 ? 19.729 26.339 81.329 1.00 71.48 2181 GLU B N 1
ATOM 3030 C CA . GLU B 1 181 ? 19.943 27.216 82.471 1.00 76.05 2181 GLU B CA 1
ATOM 3031 C C . GLU B 1 181 ? 21.363 27.062 82.998 1.00 78.80 2181 GLU B C 1
ATOM 3032 O O . GLU B 1 181 ? 21.819 25.951 83.273 1.00 79.09 2181 GLU B O 1
ATOM 3038 N N . LYS B 1 182 ? 22.056 28.191 83.126 1.00 83.23 2182 LYS B N 1
ATOM 3039 C CA . LYS B 1 182 ? 23.428 28.217 83.614 1.00 87.33 2182 LYS B CA 1
ATOM 3040 C C . LYS B 1 182 ? 23.536 27.384 84.883 1.00 88.13 2182 LYS B C 1
ATOM 3041 O O . LYS B 1 182 ? 23.275 27.877 85.980 1.00 88.21 2182 LYS B O 1
ATOM 3047 N N . GLY B 1 183 ? 23.916 26.120 84.735 1.00 88.61 2183 GLY B N 1
ATOM 3048 C CA . GLY B 1 183 ? 24.041 25.262 85.897 1.00 91.54 2183 GLY B CA 1
ATOM 3049 C C . GLY B 1 183 ? 23.630 23.832 85.622 1.00 93.77 2183 GLY B C 1
ATOM 3050 O O . GLY B 1 183 ? 24.201 22.894 86.178 1.00 92.18 2183 GLY B O 1
ATOM 3051 N N . LYS B 1 184 ? 22.629 23.659 84.771 1.00 95.11 2184 LYS B N 1
ATOM 3052 C CA . LYS B 1 184 ? 22.162 22.327 84.429 1.00 99.58 2184 LYS B CA 1
ATOM 3053 C C . LYS B 1 184 ? 22.857 21.907 83.145 1.00 100.99 2184 LYS B C 1
ATOM 3054 O O . LYS B 1 184 ? 23.602 22.691 82.557 1.00 101.67 2184 LYS B O 1
ATOM 3060 N N . ASP B 1 185 ? 22.626 20.673 82.711 1.00 104.76 2185 ASP B N 1
ATOM 3061 C CA . ASP B 1 185 ? 23.269 20.184 81.499 1.00 107.34 2185 ASP B CA 1
ATOM 3062 C C . ASP B 1 185 ? 22.303 19.747 80.407 1.00 104.25 2185 ASP B C 1
ATOM 3063 O O . ASP B 1 185 ? 22.722 19.478 79.281 1.00 106.62 2185 ASP B O 1
ATOM 3068 N N . LYS B 1 186 ? 21.015 19.685 80.734 1.00 101.63 2186 LYS B N 1
ATOM 3069 C CA . LYS B 1 186 ? 20.005 19.267 79.764 1.00 98.56 2186 LYS B CA 1
ATOM 3070 C C . LYS B 1 186 ? 19.392 20.413 78.964 1.00 91.37 2186 LYS B C 1
ATOM 3071 O O . LYS B 1 186 ? 19.196 21.516 79.483 1.00 88.68 2186 LYS B O 1
ATOM 3077 N N . TRP B 1 187 ? 19.101 20.141 77.692 1.00 81.43 2187 TRP B N 1
ATOM 3078 C CA . TRP B 1 187 ? 18.502 21.136 76.814 1.00 73.46 2187 TRP B CA 1
ATOM 3079 C C . TRP B 1 187 ? 16.989 21.065 76.859 1.00 68.40 2187 TRP B C 1
ATOM 3080 O O . TRP B 1 187 ? 16.401 19.988 76.781 1.00 67.29 2187 TRP B O 1
ATOM 3091 N N . ILE B 1 188 ? 16.364 22.228 76.990 1.00 64.91 2188 ILE B N 1
ATOM 3092 C CA . ILE B 1 188 ? 14.912 22.318 77.016 1.00 59.45 2188 ILE B CA 1
ATOM 3093 C C . ILE B 1 188 ? 14.495 22.676 75.597 1.00 56.67 2188 ILE B C 1
ATOM 3094 O O . ILE B 1 188 ? 14.866 23.731 75.079 1.00 57.09 2188 ILE B O 1
ATOM 3099 N N . GLU B 1 189 ? 13.741 21.788 74.965 1.00 53.95 2189 GLU B N 1
ATOM 3100 C CA . GLU B 1 189 ? 13.311 22.017 73.594 1.00 51.93 2189 GLU B CA 1
ATOM 3101 C C . GLU B 1 189 ? 12.029 22.810 73.475 1.00 48.62 2189 GLU B C 1
ATOM 3102 O O . GLU B 1 189 ? 10.993 22.412 74.003 1.00 48.35 2189 GLU B O 1
ATOM 3108 N N . LEU B 1 190 ? 12.100 23.927 72.759 1.00 43.27 2190 LEU B N 1
ATOM 3109 C CA . LEU B 1 190 ? 10.935 24.767 72.542 1.00 39.84 2190 LEU B CA 1
ATOM 3110 C C . LEU B 1 190 ? 10.123 24.287 71.335 1.00 37.65 2190 LEU B C 1
ATOM 3111 O O . LEU B 1 190 ? 10.681 23.755 70.370 1.00 36.41 2190 LEU B O 1
ATOM 3116 N N . LYS B 1 191 ? 8.803 24.449 71.405 1.00 36.75 2191 LYS B N 1
ATOM 3117 C CA . LYS B 1 191 ? 7.933 24.053 70.307 1.00 37.81 2191 LYS B CA 1
ATOM 3118 C C . LYS B 1 191 ? 7.611 25.228 69.406 1.00 34.61 2191 LYS B C 1
ATOM 3119 O O . LYS B 1 191 ? 7.435 26.365 69.852 1.00 34.89 2191 LYS B O 1
ATOM 3125 N N . GLU B 1 192 ? 7.539 24.932 68.120 1.00 34.33 2192 GLU B N 1
ATOM 3126 C CA . GLU B 1 192 ? 7.266 25.933 67.112 1.00 32.94 2192 GLU B CA 1
ATOM 3127 C C . GLU B 1 192 ? 5.778 26.183 67.022 1.00 30.71 2192 GLU B C 1
ATOM 3128 O O . GLU B 1 192 ? 4.976 25.263 67.164 1.00 29.56 2192 GLU B O 1
ATOM 3134 N N . SER B 1 193 ? 5.410 27.439 66.812 1.00 28.51 2193 SER B N 1
ATOM 3135 C CA . SER B 1 193 ? 4.012 27.798 66.688 1.00 26.98 2193 SER B CA 1
ATOM 3136 C C . SER B 1 193 ? 3.940 28.914 65.673 1.00 26.42 2193 SER B C 1
ATOM 3137 O O . SER B 1 193 ? 4.960 29.506 65.318 1.00 27.22 2193 SER B O 1
ATOM 3140 N N . TRP B 1 194 ? 2.733 29.196 65.201 1.00 25.79 2194 TRP B N 1
ATOM 3141 C CA . TRP B 1 194 ? 2.519 30.254 64.224 1.00 24.34 2194 TRP B CA 1
ATOM 3142 C C . TRP B 1 194 ? 3.285 31.525 64.609 1.00 23.27 2194 TRP B C 1
ATOM 3143 O O . TRP B 1 194 ? 3.409 31.854 65.790 1.00 21.73 2194 TRP B O 1
ATOM 3154 N N . GLY B 1 195 ? 3.811 32.219 63.604 1.00 23.52 2195 GLY B N 1
ATOM 3155 C CA . GLY B 1 195 ? 4.545 33.448 63.834 1.00 23.59 2195 GLY B CA 1
ATOM 3156 C C . GLY B 1 195 ? 5.971 33.258 64.305 1.00 24.43 2195 GLY B C 1
ATOM 3157 O O . GLY B 1 195 ? 6.576 34.188 64.830 1.00 26.69 2195 GLY B O 1
ATOM 3158 N N . ALA B 1 196 ? 6.520 32.060 64.124 1.00 28.53 2196 ALA B N 1
ATOM 3159 C CA . ALA B 1 196 ? 7.894 31.762 64.541 1.00 27.75 2196 ALA B CA 1
ATOM 3160 C C . ALA B 1 196 ? 8.133 32.072 66.012 1.00 28.26 2196 ALA B C 1
ATOM 3161 O O . ALA B 1 196 ? 9.200 32.569 66.373 1.00 27.32 2196 ALA B O 1
ATOM 3163 N N . ILE B 1 197 ? 7.141 31.777 66.849 1.00 27.29 2197 ILE B N 1
ATOM 3164 C CA . ILE B 1 197 ? 7.224 32.003 68.292 1.00 28.42 2197 ILE B CA 1
ATOM 3165 C C . ILE B 1 197 ? 7.467 30.660 68.979 1.00 30.94 2197 ILE B C 1
ATOM 3166 O O . ILE B 1 197 ? 6.606 29.781 68.956 1.00 31.66 2197 ILE B O 1
ATOM 3171 N N . TRP B 1 198 ? 8.633 30.494 69.591 1.00 32.85 2198 TRP B N 1
ATOM 3172 C CA . TRP B 1 198 ? 8.940 29.232 70.265 1.00 31.82 2198 TRP B CA 1
ATOM 3173 C C . TRP B 1 198 ? 8.406 29.252 71.687 1.00 31.57 2198 TRP B C 1
ATOM 3174 O O . TRP B 1 198 ? 8.630 30.207 72.418 1.00 33.08 2198 TRP B O 1
ATOM 3185 N N . ARG B 1 199 ? 7.708 28.192 72.079 1.00 31.63 2199 ARG B N 1
ATOM 3186 C CA . ARG B 1 199 ? 7.090 28.146 73.405 1.00 31.23 2199 ARG B CA 1
ATOM 3187 C C . ARG B 1 199 ? 7.377 26.917 74.253 1.00 30.56 2199 ARG B C 1
ATOM 3188 O O . ARG B 1 199 ? 7.458 25.806 73.741 1.00 30.82 2199 ARG B O 1
ATOM 3196 N N . ILE B 1 200 ? 7.495 27.123 75.561 1.00 28.02 2200 ILE B N 1
ATOM 3197 C CA . ILE B 1 200 ? 7.701 26.021 76.489 1.00 28.25 2200 ILE B CA 1
ATOM 3198 C C . ILE B 1 200 ? 7.060 26.246 77.861 1.00 30.66 2200 ILE B C 1
ATOM 3199 O O . ILE B 1 200 ? 7.194 27.311 78.465 1.00 30.04 2200 ILE B O 1
ATOM 3204 N N . ASP B 1 201 ? 6.333 25.250 78.344 1.00 35.17 2201 ASP B N 1
ATOM 3205 C CA . ASP B 1 201 ? 5.743 25.362 79.662 1.00 40.28 2201 ASP B CA 1
ATOM 3206 C C . ASP B 1 201 ? 6.336 24.203 80.448 1.00 42.12 2201 ASP B C 1
ATOM 3207 O O . ASP B 1 201 ? 6.415 23.088 79.946 1.00 42.81 2201 ASP B O 1
ATOM 3212 N N . THR B 1 202 ? 6.786 24.483 81.669 1.00 43.94 2202 THR B N 1
ATOM 3213 C CA . THR B 1 202 ? 7.419 23.475 82.513 1.00 47.79 2202 THR B CA 1
ATOM 3214 C C . THR B 1 202 ? 7.027 23.573 83.982 1.00 52.43 2202 THR B C 1
ATOM 3215 O O . THR B 1 202 ? 6.446 24.569 84.420 1.00 48.76 2202 THR B O 1
ATOM 3219 N N . PRO B 1 203 ? 7.350 22.531 84.768 1.00 52.36 2203 PRO B N 1
ATOM 3220 C CA . PRO B 1 203 ? 7.026 22.515 86.198 1.00 52.64 2203 PRO B CA 1
ATOM 3221 C C . PRO B 1 203 ? 8.099 23.267 86.978 1.00 54.67 2203 PRO B C 1
ATOM 3222 O O . PRO B 1 203 ? 7.819 23.914 87.998 1.00 50.00 2203 PRO B O 1
ATOM 3226 N N . ASP B 1 204 ? 9.328 23.179 86.476 1.00 50.80 2204 ASP B N 1
ATOM 3227 C CA . ASP B 1 204 ? 10.478 23.821 87.098 1.00 53.09 2204 ASP B CA 1
ATOM 3228 C C . ASP B 1 204 ? 10.552 25.287 86.723 1.00 52.75 2204 ASP B C 1
ATOM 3229 O O . ASP B 1 204 ? 10.391 25.643 85.563 1.00 54.87 2204 ASP B O 1
ATOM 3234 N N . LYS B 1 205 ? 10.804 26.137 87.708 1.00 52.62 2205 LYS B N 1
ATOM 3235 C CA . LYS B 1 205 ? 10.901 27.564 87.457 1.00 50.46 2205 LYS B CA 1
ATOM 3236 C C . LYS B 1 205 ? 11.944 27.862 86.379 1.00 49.78 2205 LYS B C 1
ATOM 3237 O O . LYS B 1 205 ? 12.940 27.154 86.254 1.00 47.39 2205 LYS B O 1
ATOM 3243 N N . LEU B 1 206 ? 11.688 28.900 85.590 1.00 51.53 2206 LEU B N 1
ATOM 3244 C CA . LEU B 1 206 ? 12.601 29.329 84.543 1.00 56.70 2206 LEU B CA 1
ATOM 3245 C C . LEU B 1 206 ? 13.281 30.565 85.111 1.00 61.96 2206 LEU B C 1
ATOM 3246 O O . LEU B 1 206 ? 13.068 31.684 84.640 1.00 62.19 2206 LEU B O 1
ATOM 3251 N N . THR B 1 207 ? 14.098 30.342 86.135 1.00 69.20 2207 THR B N 1
ATOM 3252 C CA . THR B 1 207 ? 14.798 31.415 86.836 1.00 77.28 2207 THR B CA 1
ATOM 3253 C C . THR B 1 207 ? 16.165 31.781 86.284 1.00 77.32 2207 THR B C 1
ATOM 3254 O O . THR B 1 207 ? 16.310 32.767 85.560 1.00 79.64 2207 THR B O 1
ATOM 3258 N N . GLY B 1 208 ? 17.160 30.982 86.661 1.00 80.66 2208 GLY B N 1
ATOM 3259 C CA . GLY B 1 208 ? 18.537 31.203 86.247 1.00 80.98 2208 GLY B CA 1
ATOM 3260 C C . GLY B 1 208 ? 18.718 31.595 84.798 1.00 82.88 2208 GLY B C 1
ATOM 3261 O O . GLY B 1 208 ? 17.825 31.357 83.989 1.00 82.96 2208 GLY B O 1
ATOM 3262 N N . PRO B 1 209 ? 19.862 32.209 84.442 1.00 82.62 2209 PRO B N 1
ATOM 3263 C CA . PRO B 1 209 ? 20.169 32.641 83.074 1.00 79.96 2209 PRO B CA 1
ATOM 3264 C C . PRO B 1 209 ? 20.109 31.485 82.080 1.00 76.26 2209 PRO B C 1
ATOM 3265 O O . PRO B 1 209 ? 20.589 30.386 82.361 1.00 74.61 2209 PRO B O 1
ATOM 3269 N N . PHE B 1 210 ? 19.510 31.729 80.920 1.00 69.54 2210 PHE B N 1
ATOM 3270 C CA . PHE B 1 210 ? 19.402 30.681 79.918 1.00 64.57 2210 PHE B CA 1
ATOM 3271 C C . PHE B 1 210 ? 20.293 30.939 78.729 1.00 64.54 2210 PHE B C 1
ATOM 3272 O O . PHE B 1 210 ? 20.557 32.085 78.355 1.00 62.84 2210 PHE B O 1
ATOM 3280 N N . THR B 1 211 ? 20.742 29.843 78.137 1.00 62.97 2211 THR B N 1
ATOM 3281 C CA . THR B 1 211 ? 21.564 29.889 76.950 1.00 60.60 2211 THR B CA 1
ATOM 3282 C C . THR B 1 211 ? 20.622 29.434 75.846 1.00 60.69 2211 THR B C 1
ATOM 3283 O O . THR B 1 211 ? 19.996 28.379 75.945 1.00 61.60 2211 THR B O 1
ATOM 3287 N N . VAL B 1 212 ? 20.497 30.248 74.808 1.00 61.27 2212 VAL B N 1
ATOM 3288 C CA . VAL B 1 212 ? 19.616 29.908 73.709 1.00 59.33 2212 VAL B CA 1
ATOM 3289 C C . VAL B 1 212 ? 20.418 29.346 72.551 1.00 59.93 2212 VAL B C 1
ATOM 3290 O O . VAL B 1 212 ? 21.369 29.963 72.074 1.00 57.66 2212 VAL B O 1
ATOM 3294 N N . ARG B 1 213 ? 20.034 28.156 72.121 1.00 57.48 2213 ARG B N 1
ATOM 3295 C CA . ARG B 1 213 ? 20.694 27.489 71.017 1.00 57.61 2213 ARG B CA 1
ATOM 3296 C C . ARG B 1 213 ? 19.673 27.291 69.904 1.00 55.95 2213 ARG B C 1
ATOM 3297 O O . ARG B 1 213 ? 18.665 26.614 70.087 1.00 56.61 2213 ARG B O 1
ATOM 3305 N N . TYR B 1 214 ? 19.936 27.881 68.748 1.00 55.02 2214 TYR B N 1
ATOM 3306 C CA . TYR B 1 214 ? 19.022 27.763 67.629 1.00 53.25 2214 TYR B CA 1
ATOM 3307 C C . TYR B 1 214 ? 19.733 27.189 66.431 1.00 53.61 2214 TYR B C 1
ATOM 3308 O O . TYR B 1 214 ? 20.825 27.627 66.085 1.00 53.88 2214 TYR B O 1
ATOM 3317 N N . THR B 1 215 ? 19.105 26.213 65.790 1.00 54.45 2215 THR B N 1
ATOM 3318 C CA . THR B 1 215 ? 19.695 25.583 64.623 1.00 58.50 2215 THR B CA 1
ATOM 3319 C C . THR B 1 215 ? 18.910 25.963 63.365 1.00 57.91 2215 THR B C 1
ATOM 3320 O O . THR B 1 215 ? 17.674 26.021 63.382 1.00 57.81 2215 THR B O 1
ATOM 3324 N N . THR B 1 216 ? 19.634 26.220 62.278 1.00 57.96 2216 THR B N 1
ATOM 3325 C CA . THR B 1 216 ? 19.017 26.607 61.016 1.00 56.95 2216 THR B CA 1
ATOM 3326 C C . THR B 1 216 ? 18.770 25.412 60.100 1.00 56.53 2216 THR B C 1
ATOM 3327 O O . THR B 1 216 ? 19.251 24.316 60.356 1.00 56.17 2216 THR B O 1
ATOM 3331 N N . GLU B 1 217 ? 18.003 25.637 59.038 1.00 58.38 2217 GLU B N 1
ATOM 3332 C CA . GLU B 1 217 ? 17.650 24.594 58.082 1.00 59.85 2217 GLU B CA 1
ATOM 3333 C C . GLU B 1 217 ? 18.810 23.665 57.785 1.00 63.66 2217 GLU B C 1
ATOM 3334 O O . GLU B 1 217 ? 18.649 22.442 57.809 1.00 62.18 2217 GLU B O 1
ATOM 3340 N N . GLY B 1 218 ? 19.972 24.243 57.493 1.00 65.86 2218 GLY B N 1
ATOM 3341 C CA . GLY B 1 218 ? 21.134 23.425 57.205 1.00 71.68 2218 GLY B CA 1
ATOM 3342 C C . GLY B 1 218 ? 21.256 22.339 58.261 1.00 74.43 2218 GLY B C 1
ATOM 3343 O O . GLY B 1 218 ? 20.903 21.173 58.036 1.00 74.61 2218 GLY B O 1
ATOM 3344 N N . GLY B 1 219 ? 21.744 22.740 59.430 1.00 77.61 2219 GLY B N 1
ATOM 3345 C CA . GLY B 1 219 ? 21.914 21.826 60.547 1.00 79.35 2219 GLY B CA 1
ATOM 3346 C C . GLY B 1 219 ? 22.807 22.545 61.533 1.00 81.19 2219 GLY B C 1
ATOM 3347 O O . GLY B 1 219 ? 23.125 22.046 62.610 1.00 81.75 2219 GLY B O 1
ATOM 3348 N N . THR B 1 220 ? 23.189 23.753 61.134 1.00 83.13 2220 THR B N 1
ATOM 3349 C CA . THR B 1 220 ? 24.066 24.623 61.900 1.00 86.95 2220 THR B CA 1
ATOM 3350 C C . THR B 1 220 ? 23.515 25.100 63.243 1.00 83.48 2220 THR B C 1
ATOM 3351 O O . THR B 1 220 ? 22.746 26.064 63.303 1.00 85.81 2220 THR B O 1
ATOM 3355 N N . LYS B 1 221 ? 23.927 24.431 64.316 1.00 78.47 2221 LYS B N 1
ATOM 3356 C CA . LYS B 1 221 ? 23.502 24.798 65.659 1.00 71.35 2221 LYS B CA 1
ATOM 3357 C C . LYS B 1 221 ? 24.416 25.891 66.198 1.00 67.32 2221 LYS B C 1
ATOM 3358 O O . LYS B 1 221 ? 25.598 25.655 66.399 1.00 67.79 2221 LYS B O 1
ATOM 3364 N N . THR B 1 222 ? 23.885 27.082 66.430 1.00 62.81 2222 THR B N 1
ATOM 3365 C CA . THR B 1 222 ? 24.694 28.156 66.992 1.00 58.76 2222 THR B CA 1
ATOM 3366 C C . THR B 1 222 ? 24.106 28.528 68.363 1.00 61.74 2222 THR B C 1
ATOM 3367 O O . THR B 1 222 ? 22.883 28.528 68.543 1.00 60.24 2222 THR B O 1
ATOM 3371 N N . GLU B 1 223 ? 24.978 28.817 69.331 1.00 63.62 2223 GLU B N 1
ATOM 3372 C CA . GLU B 1 223 ? 24.549 29.154 70.691 1.00 65.66 2223 GLU B CA 1
ATOM 3373 C C . GLU B 1 223 ? 24.821 30.585 71.130 1.00 68.62 2223 GLU B C 1
ATOM 3374 O O . GLU B 1 223 ? 25.810 31.203 70.746 1.00 68.04 2223 GLU B O 1
ATOM 3380 N N . ALA B 1 224 ? 23.923 31.094 71.959 1.00 73.05 2224 ALA B N 1
ATOM 3381 C CA . ALA B 1 224 ? 24.050 32.426 72.506 1.00 78.26 2224 ALA B CA 1
ATOM 3382 C C . ALA B 1 224 ? 23.981 32.178 74.007 1.00 82.14 2224 ALA B C 1
ATOM 3383 O O . ALA B 1 224 ? 22.900 32.082 74.589 1.00 84.23 2224 ALA B O 1
ATOM 3385 N N . GLU B 1 225 ? 25.152 32.047 74.619 1.00 86.38 2225 GLU B N 1
ATOM 3386 C CA . GLU B 1 225 ? 25.266 31.767 76.044 1.00 90.34 2225 GLU B CA 1
ATOM 3387 C C . GLU B 1 225 ? 24.732 32.856 76.973 1.00 90.57 2225 GLU B C 1
ATOM 3388 O O . GLU B 1 225 ? 25.027 34.042 76.812 1.00 90.18 2225 GLU B O 1
ATOM 3394 N N . ASP B 1 226 ? 23.935 32.423 77.944 1.00 89.87 2226 ASP B N 1
ATOM 3395 C CA . ASP B 1 226 ? 23.354 33.306 78.946 1.00 88.67 2226 ASP B CA 1
ATOM 3396 C C . ASP B 1 226 ? 22.867 34.653 78.419 1.00 82.16 2226 ASP B C 1
ATOM 3397 O O . ASP B 1 226 ? 23.145 35.695 79.016 1.00 82.44 2226 ASP B O 1
ATOM 3402 N N . VAL B 1 227 ? 22.129 34.635 77.315 1.00 74.98 2227 VAL B N 1
ATOM 3403 C CA . VAL B 1 227 ? 21.620 35.874 76.740 1.00 65.35 2227 VAL B CA 1
ATOM 3404 C C . VAL B 1 227 ? 20.404 36.366 77.501 1.00 60.50 2227 VAL B C 1
ATOM 3405 O O . VAL B 1 227 ? 20.164 37.571 77.578 1.00 58.52 2227 VAL B O 1
ATOM 3409 N N . ILE B 1 228 ? 19.626 35.428 78.034 1.00 55.41 2228 ILE B N 1
ATOM 3410 C CA . ILE B 1 228 ? 18.448 35.767 78.821 1.00 52.89 2228 ILE B CA 1
ATOM 3411 C C . ILE B 1 228 ? 18.913 35.702 80.270 1.00 51.33 2228 ILE B C 1
ATOM 3412 O O . ILE B 1 228 ? 19.155 34.619 80.813 1.00 52.08 2228 ILE B O 1
ATOM 3417 N N . PRO B 1 229 ? 19.046 36.871 80.913 1.00 51.53 2229 PRO B N 1
ATOM 3418 C CA . PRO B 1 229 ? 19.494 36.999 82.298 1.00 54.39 2229 PRO B CA 1
ATOM 3419 C C . PRO B 1 229 ? 18.565 36.434 83.351 1.00 56.40 2229 PRO B C 1
ATOM 3420 O O . PRO B 1 229 ? 17.384 36.199 83.098 1.00 58.28 2229 PRO B O 1
ATOM 3424 N N . GLU B 1 230 ? 19.114 36.209 84.540 1.00 60.31 2230 GLU B N 1
ATOM 3425 C CA . GLU B 1 230 ? 18.300 35.726 85.635 1.00 64.25 2230 GLU B CA 1
ATOM 3426 C C . GLU B 1 230 ? 17.360 36.903 85.876 1.00 61.89 2230 GLU B C 1
ATOM 3427 O O . GLU B 1 230 ? 17.737 38.053 85.632 1.00 61.75 2230 GLU B O 1
ATOM 3433 N N . GLY B 1 231 ? 16.138 36.624 86.319 1.00 59.57 2231 GLY B N 1
ATOM 3434 C CA . GLY B 1 231 ? 15.203 37.705 86.570 1.00 56.59 2231 GLY B CA 1
ATOM 3435 C C . GLY B 1 231 ? 14.941 38.539 85.332 1.00 54.25 2231 GLY B C 1
ATOM 3436 O O . GLY B 1 231 ? 15.091 39.759 85.345 1.00 53.58 2231 GLY B O 1
ATOM 3437 N N . TRP B 1 232 ? 14.563 37.863 84.254 1.00 52.37 2232 TRP B N 1
ATOM 3438 C CA . TRP B 1 232 ? 14.240 38.499 82.984 1.00 49.42 2232 TRP B CA 1
ATOM 3439 C C . TRP B 1 232 ? 12.783 38.937 83.057 1.00 50.26 2232 TRP B C 1
ATOM 3440 O O . TRP B 1 232 ? 12.054 38.525 83.950 1.00 52.22 2232 TRP B O 1
ATOM 3451 N N . LYS B 1 233 ? 12.349 39.762 82.118 1.00 52.93 2233 LYS B N 1
ATOM 3452 C CA . LYS B 1 233 ? 10.967 40.221 82.127 1.00 55.83 2233 LYS B CA 1
ATOM 3453 C C . LYS B 1 233 ? 10.253 39.939 80.808 1.00 54.46 2233 LYS B C 1
ATOM 3454 O O . LYS B 1 233 ? 10.861 39.974 79.738 1.00 53.02 2233 LYS B O 1
ATOM 3460 N N . ALA B 1 234 ? 8.957 39.665 80.898 1.00 50.74 2234 ALA B N 1
ATOM 3461 C CA . ALA B 1 234 ? 8.141 39.381 79.726 1.00 48.14 2234 ALA B CA 1
ATOM 3462 C C . ALA B 1 234 ? 8.067 40.598 78.816 1.00 45.96 2234 ALA B C 1
ATOM 3463 O O . ALA B 1 234 ? 8.101 41.733 79.282 1.00 47.22 2234 ALA B O 1
ATOM 3465 N N . ASP B 1 235 ? 7.956 40.343 77.518 1.00 46.88 2235 ASP B N 1
ATOM 3466 C CA . ASP B 1 235 ? 7.882 41.392 76.507 1.00 47.25 2235 ASP B CA 1
ATOM 3467 C C . ASP B 1 235 ? 9.112 42.302 76.593 1.00 48.23 2235 ASP B C 1
ATOM 3468 O O . ASP B 1 235 ? 9.005 43.524 76.704 1.00 47.04 2235 ASP B O 1
ATOM 3473 N N . THR B 1 236 ? 10.286 41.684 76.530 1.00 48.48 2236 THR B N 1
ATOM 3474 C CA . THR B 1 236 ? 11.545 42.400 76.615 1.00 52.29 2236 THR B CA 1
ATOM 3475 C C . THR B 1 236 ? 12.552 41.739 75.682 1.00 54.70 2236 THR B C 1
ATOM 3476 O O . THR B 1 236 ? 12.613 40.517 75.612 1.00 56.91 2236 THR B O 1
ATOM 3480 N N . SER B 1 237 ? 13.343 42.541 74.974 1.00 59.91 2237 SER B N 1
ATOM 3481 C CA . SER B 1 237 ? 14.338 42.003 74.045 1.00 62.86 2237 SER B CA 1
ATOM 3482 C C . SER B 1 237 ? 15.755 41.991 74.603 1.00 64.25 2237 SER B C 1
ATOM 3483 O O . SER B 1 237 ? 16.248 43.007 75.089 1.00 64.06 2237 SER B O 1
ATOM 3486 N N . TYR B 1 238 ? 16.408 40.838 74.519 1.00 64.87 2238 TYR B N 1
ATOM 3487 C CA . TYR B 1 238 ? 17.781 40.700 74.982 1.00 66.84 2238 TYR B CA 1
ATOM 3488 C C . TYR B 1 238 ? 18.615 40.262 73.796 1.00 68.17 2238 TYR B C 1
ATOM 3489 O O . TYR B 1 238 ? 18.242 39.319 73.095 1.00 69.40 2238 TYR B O 1
ATOM 3498 N N . GLU B 1 239 ? 19.735 40.940 73.565 1.00 68.01 2239 GLU B N 1
ATOM 3499 C CA . GLU B 1 239 ? 20.598 40.584 72.446 1.00 67.46 2239 GLU B CA 1
ATOM 3500 C C . GLU B 1 239 ? 21.911 39.931 72.868 1.00 67.12 2239 GLU B C 1
ATOM 3501 O O . GLU B 1 239 ? 22.298 39.986 74.036 1.00 66.88 2239 GLU B O 1
ATOM 3507 N N . SER B 1 240 ? 22.578 39.298 71.907 1.00 66.18 2240 SER B N 1
ATOM 3508 C CA . SER B 1 240 ? 23.838 38.612 72.161 1.00 65.71 2240 SER B CA 1
ATOM 3509 C C . SER B 1 240 ? 25.051 39.481 71.823 1.00 66.10 2240 SER B C 1
ATOM 3510 O O . SER B 1 240 ? 24.843 40.662 71.464 1.00 64.45 2240 SER B O 1
#

Radius of gyration: 25.5 Å; Cα contacts (8 Å, |Δi|>4): 1154; chains: 2; bounding box: 53×68×66 Å

Sequence (456 aa):
PKVPPGPNITATYGDKWLDAKSTWYGGGACGYKDVDKPPFSGMTGCGNTPIFKSGRGCGSCFEIKCTKPEACSGEPVVVHITDDNEEPIAPYHFDLSGHAFGAMAKKGDEQKLRSAGELELQFRRVKCKYPEGTKVTFHVEKGSNPNYLALLVKYVNGDGDVVAVDIKEKGKDKWIELKESWGAIWRIDTPDKLTGPFTVRYTTEGGTKTEAEDVIPEGWKADTSYESPKVPPGPNITATYGDKWLDAKSTWYGGGACGYKDVDKPPFSGMTGCGNTPIFKSGRGCGSCFEIKCTKPEACSGEPVVVHITDDNEEPIAPYHFDLSGHAFGAMAKKGDEQKLRSAGELELQFRRVKCKYPEGTKVTFHVEKGSNPNYLALLVKYVNGDGDVVAVDIKEKGKDKWIELKESWGAIWRIDTPDKLTGPFTVRYTTEGGTKTEAEDVIPEGWKADTSYES

Organism: Phleum pratense (NCBI:txid15957)

Solvent-accessible surface area: 21547 Å² total; per-residue (Å²): 173,124,58,110,69,13,112,98,18,50,24,72,35,58,99,126,65,46,97,5,55,0,24,93,77,117,123,25,38,2,28,18,115,91,33,112,121,96,20,5,48,14,26,6,0,16,0,0,66,1,1,0,33,62,0,84,0,4,32,5,1,2,37,0,42,1,98,110,32,128,3,10,33,26,108,59,36,48,0,9,0,12,31,23,11,139,139,25,73,13,62,15,8,0,27,0,17,9,108,0,0,0,28,0,11,90,202,63,38,66,143,118,1,54,92,42,34,76,0,83,2,65,0,56,33,34,136,15,170,26,57,164,62,43,89,25,12,0,7,0,28,130,56,12,71,64,44,55,2,0,0,4,20,7,44,32,48,27,72,9,8,22,29,22,1,5,1,56,17,130,74,115,117,80,42,41,68,9,126,76,36,147,1,22,24,8,83,24,102,30,119,93,110,4,72,12,33,4,7,0,13,16,12,4,30,27,19,81,88,48,100,10,128,49,15,1,50,117,52,27,119,40,70,42,52,27,104,60,145,198,50,97,64,12,100,108,17,65,28,86,33,61,105,117,65,46,96,5,54,0,24,92,76,116,123,25,39,3,26,18,117,90,32,112,118,96,20,6,47,13,27,6,0,15,0,0,66,0,1,1,29,62,0,75,0,5,32,4,1,1,36,0,42,0,98,110,32,125,4,9,33,28,109,56,35,48,0,10,0,12,32,24,12,136,119,9,69,14,68,17,8,0,28,0,17,9,110,0,0,0,30,0,12,89,202,64,38,66,143,118,1,51,92,42,35,78,0,83,3,64,0,56,34,37,137,14,172,26,57,160,62,43,90,27,12,0,7,0,28,129,57,12,71,66,44,56,2,0,0,4,22,8,45,32,49,27,71,10,8,23,16,14,1,6,0,57,19,128,75,114,118,83,48,39,42,9,122,75,36,147,1,22,25,7,82,24,102,29,119,93,109,4,71,11,31,2,7,0,19,15,12,4,21,38,36,81,103,48,99,9,127,50,16,1,48,120,52,27,119,41,68,44,52,28,104,60

Foldseek 3Di:
DPDDDDDDPDDAFDPDKDKEKEFEAQPALLPDDPCCDPDQNQLEWAKECVQCVLQLNQQWKKWKFADWDPQFPSGTDIGGYHHHDPDGDDPIYIHGYLQNQLVRGDVPCSPVRNVVRMGMMIMTTDQDDTDPVDFFKKWFAAPADQFKTKIAGPDPSDRAGFPWKWKDFVPDDDTHTFDAHGSRITMDGHPDTNFHFIKMWIAGPVGDIDIRPRQQHGPHDHRGMTGD/DVDDDDDDDDDAFDPDKDKEKEFEDQPALLPDDPCCDPDQNQLEWAKECVQCVLQLNQQWKKWKFADWDPQFPSGTDIGGYHHHDPDGDDPIYIHGYLQNQLVRGDVPCSVVRNVVRMGMMIMTTDQDDTDPVDFFKKWFAAPADQFKTKIAGPDPSDRAGFPWKWKDFVPDDDTHTFDAHGSRITMDGHPDTNFHFIKMWIAGPVGDIDIRPRQQHGPHDHRGMTGD